Protein AF-A0A959RRM5-F1 (afdb_monomer_lite)

Foldseek 3Di:
DDDPPPPDDADPDPDPDDDDDDDDPDDPPDDDDFDAHPVGFTDDPPDTPDDPDDDPDPPPQPQWDDAQQETEHEAQTCCQACSPNQNEYYEEHQTCNQAYQEHCEYEYEHQACNQAHHEYCEYFAYALTCNQAHHEYNEYAAEHLGCNQAHHEYNEYAHEHLGCNQAHHEYQEYTAEHQGVNQAHHEYNEYAAEHQFCNQAHHEYAYYAAAHQFLNQAHHEYAEATHEHLGNNAPHHANEYCEYAAEQNFCNHPRYYQKYADAHDVDPQGQWIDHRVVRDIDGSDDDDDPDDDDDDDDPPQQDALDDDQQFGFLADDPVSNKGKGWHLEWLDQWFFQAQDQFADLVLADADVPSQLVLLVSRCVSRVPDGHLFVSQQCDFRDDPNDGRGRSWGFAALNVLLSCLVRCVSNDHDDQFKEFHSHDDHRFWGWIAGSNVSHIDPDTDGRNPGIHIHIIMDID

Secondary structure (DSSP, 8-state):
------------S---PPPPPPPPSS--S------B-TTS-EEETTEEE-TTS--S--TT-TTEEEETTEEEESTTTTTT--SSS---EEESTTTTTT-SS--S-EEESTTTTTT-SS--S-EEESTTTTTT-SS--S-EEESTTTTTT-SS--S-EEESTTTTTT-SS--S-EEESTTTTTT-SS--S-EEESTTTTTT-SS--S-EEESTTTTTTBSS--S-EEESTTTT--SS-B---S-EEESTTTTTT--SSSEEEE-SS--SS-SEEEETTTTEEEESS----SSPPP--S------TT-EETTEEEEEE-TTSS-EEEEESS-SEEEE-S-S-SS--------STTHHHHHHHHHHHHTTTS--HHHHHHT--EEETTEEEE---BPPPHHHHHHHHHTHHHH----SSEEEEEEE-SSSEEEEEETTTTEE-SSPEETTT--EEE--EEE-

pLDDT: mean 87.54, std 16.27, range [30.28, 98.88]

Structure (mmCIF, N/CA/C/O backbone):
data_AF-A0A959RRM5-F1
#
_entry.id   AF-A0A959RRM5-F1
#
loop_
_atom_site.group_PDB
_atom_site.id
_atom_site.type_symbol
_atom_site.label_atom_id
_atom_site.label_alt_id
_atom_site.label_comp_id
_atom_site.label_asym_id
_atom_site.label_entity_id
_atom_site.label_seq_id
_atom_site.pdbx_PDB_ins_code
_atom_site.Cartn_x
_atom_site.Cartn_y
_atom_site.Cartn_z
_atom_site.occupancy
_atom_site.B_iso_or_equiv
_atom_site.auth_seq_id
_atom_site.auth_comp_id
_atom_site.auth_asym_id
_atom_site.auth_atom_id
_atom_site.pdbx_PDB_model_num
ATOM 1 N N . ILE A 1 1 ? 21.563 46.125 -75.114 1.00 41.78 1 ILE A N 1
ATOM 2 C CA . ILE A 1 1 ? 20.143 46.051 -75.541 1.00 41.78 1 ILE A CA 1
ATOM 3 C C . ILE A 1 1 ? 20.134 45.122 -76.745 1.00 41.78 1 ILE A C 1
ATOM 5 O O . ILE A 1 1 ? 20.798 45.472 -77.704 1.00 41.78 1 ILE A O 1
ATOM 9 N N . LEU A 1 2 ? 19.573 43.921 -76.794 1.00 30.28 2 LEU A N 1
ATOM 10 C CA . LEU A 1 2 ? 18.821 43.007 -75.923 1.00 30.28 2 LEU A CA 1
ATOM 11 C C . LEU A 1 2 ? 19.350 41.611 -76.321 1.00 30.28 2 LEU A C 1
ATOM 13 O O . LEU A 1 2 ? 19.796 41.439 -77.446 1.00 30.28 2 LEU A O 1
ATOM 17 N N . GLY A 1 3 ? 19.357 40.568 -75.519 1.00 35.03 3 GLY A N 1
ATOM 18 C CA . GLY A 1 3 ? 18.907 40.344 -74.162 1.00 35.03 3 GLY A CA 1
ATOM 19 C C . GLY A 1 3 ? 19.611 39.074 -73.689 1.00 35.03 3 GLY A C 1
ATOM 20 O O . GLY A 1 3 ? 20.392 38.486 -74.436 1.00 35.03 3 GLY A O 1
ATOM 21 N N . ASN A 1 4 ? 19.370 38.692 -72.443 1.00 43.94 4 ASN A N 1
ATOM 22 C CA . ASN A 1 4 ? 19.830 37.441 -71.849 1.00 43.94 4 ASN A CA 1
ATOM 23 C C . ASN A 1 4 ? 19.742 36.300 -72.874 1.00 43.94 4 ASN A C 1
ATOM 25 O O . ASN A 1 4 ? 18.643 35.859 -73.207 1.00 43.94 4 ASN A O 1
ATOM 29 N N . ALA A 1 5 ? 20.882 35.869 -73.416 1.00 43.75 5 ALA A N 1
ATOM 30 C CA . ALA A 1 5 ? 20.924 34.706 -74.282 1.00 43.75 5 ALA A CA 1
ATOM 31 C C . ALA A 1 5 ? 20.677 33.496 -73.382 1.00 43.75 5 ALA A C 1
ATOM 33 O O . ALA A 1 5 ? 21.582 33.013 -72.705 1.00 43.75 5 ALA A O 1
ATOM 34 N N . ILE A 1 6 ? 19.420 33.072 -73.304 1.00 46.47 6 ILE A N 1
ATOM 35 C CA . ILE A 1 6 ? 19.051 31.828 -72.644 1.00 46.47 6 ILE A CA 1
ATOM 36 C C . ILE A 1 6 ? 19.434 30.719 -73.621 1.00 46.47 6 ILE A C 1
ATOM 38 O O . ILE A 1 6 ? 18.730 30.464 -74.596 1.00 46.47 6 ILE A O 1
ATOM 42 N N . ILE A 1 7 ? 20.589 30.097 -73.394 1.00 47.78 7 ILE A N 1
ATOM 43 C CA . ILE A 1 7 ? 20.953 28.861 -74.083 1.00 47.78 7 ILE A CA 1
ATOM 44 C C . ILE A 1 7 ? 20.086 27.766 -73.459 1.00 47.78 7 ILE A C 1
ATOM 46 O O . ILE A 1 7 ? 20.304 27.380 -72.313 1.00 47.78 7 ILE A O 1
ATOM 50 N N . THR A 1 8 ? 19.066 27.321 -74.190 1.00 43.44 8 THR A N 1
ATOM 51 C CA . THR A 1 8 ? 18.217 26.196 -73.778 1.00 43.44 8 THR A CA 1
ATOM 52 C C . THR A 1 8 ? 18.821 24.933 -74.373 1.00 43.44 8 THR A C 1
ATOM 54 O O . THR A 1 8 ? 18.928 24.827 -75.592 1.00 43.44 8 THR A O 1
ATOM 57 N N . ILE A 1 9 ? 19.266 24.013 -73.520 1.00 51.59 9 ILE A N 1
ATOM 58 C CA . ILE A 1 9 ? 19.770 22.699 -73.922 1.00 51.59 9 ILE A CA 1
ATOM 59 C C . ILE A 1 9 ? 18.744 21.689 -73.419 1.00 51.59 9 ILE A C 1
ATOM 61 O O . ILE A 1 9 ? 18.589 21.527 -72.211 1.00 51.59 9 ILE A O 1
ATOM 65 N N . THR A 1 10 ? 18.004 21.074 -74.335 1.00 44.72 10 THR A N 1
ATOM 66 C CA . THR A 1 10 ? 17.123 19.942 -74.041 1.00 44.72 10 THR A CA 1
ATOM 67 C C . THR A 1 10 ? 17.940 18.664 -74.146 1.00 44.72 10 THR A C 1
ATOM 69 O O . THR A 1 10 ? 18.473 18.352 -75.208 1.00 44.72 10 THR A O 1
ATOM 72 N N . ASP A 1 11 ? 18.066 17.960 -73.026 1.00 51.03 11 ASP A N 1
ATOM 73 C CA . ASP A 1 11 ? 18.563 16.590 -72.984 1.00 51.03 11 ASP A CA 1
ATOM 74 C C . ASP A 1 11 ? 17.346 15.663 -72.917 1.00 51.03 11 ASP A C 1
ATOM 76 O O . ASP A 1 11 ? 16.532 15.783 -71.999 1.00 51.03 11 ASP A O 1
ATOM 80 N N . GLU A 1 12 ? 17.173 14.814 -73.929 1.00 46.69 12 GLU A N 1
ATOM 81 C CA . GLU A 1 12 ? 16.038 13.884 -74.025 1.00 46.69 12 GLU A CA 1
ATOM 82 C C . GLU A 1 12 ? 16.373 12.476 -73.497 1.00 46.69 12 GLU A C 1
ATOM 84 O O . GLU A 1 12 ? 15.591 11.544 -73.689 1.00 46.69 12 GLU A O 1
ATOM 89 N N . GLY A 1 13 ? 17.509 12.290 -72.813 1.00 51.44 13 GLY A N 1
ATOM 90 C CA . GLY A 1 13 ? 17.922 10.981 -72.306 1.00 51.44 13 GLY A CA 1
ATOM 91 C C . GLY A 1 13 ? 18.645 11.028 -70.963 1.00 51.44 13 GLY A C 1
ATOM 92 O O . GLY A 1 13 ? 19.281 12.009 -70.606 1.00 51.44 13 GLY A O 1
ATOM 93 N N . ASP A 1 14 ? 18.557 9.931 -70.212 1.00 49.78 14 ASP A N 1
ATOM 94 C CA . ASP A 1 14 ? 19.174 9.742 -68.888 1.00 49.78 14 ASP A CA 1
ATOM 95 C C . ASP A 1 14 ? 20.681 9.391 -68.990 1.00 49.78 14 ASP A C 1
ATOM 97 O O . ASP A 1 14 ? 21.210 8.559 -68.249 1.00 49.78 14 ASP A O 1
ATOM 101 N N . ASP A 1 15 ? 21.387 9.987 -69.957 1.00 51.12 15 ASP A N 1
ATOM 102 C CA . ASP A 1 15 ? 22.775 9.647 -70.265 1.00 51.12 15 ASP A CA 1
ATOM 103 C C . ASP A 1 15 ? 23.755 10.544 -69.496 1.00 51.12 15 ASP A C 1
ATOM 105 O O . ASP A 1 15 ? 23.757 11.770 -69.593 1.00 51.12 15 ASP A O 1
ATOM 109 N N . LYS A 1 16 ? 24.664 9.914 -68.739 1.00 47.81 16 LYS A N 1
ATOM 110 C CA . LYS A 1 16 ? 25.765 10.566 -68.004 1.00 47.81 16 LYS A CA 1
ATOM 111 C C . LYS A 1 16 ? 26.846 11.116 -68.955 1.00 47.81 16 LYS A C 1
ATOM 113 O O . LYS A 1 16 ? 27.976 10.629 -68.965 1.00 47.81 16 LYS A O 1
ATOM 118 N N . GLY A 1 17 ? 26.506 12.113 -69.768 1.00 51.56 17 GLY A N 1
ATOM 119 C CA . GLY A 1 17 ? 27.421 12.830 -70.661 1.00 51.56 17 GLY A CA 1
ATOM 120 C C . GLY A 1 17 ? 28.029 14.095 -70.037 1.00 51.56 17 GLY A C 1
ATOM 121 O O . GLY A 1 17 ? 27.496 14.662 -69.085 1.00 51.56 17 GLY A O 1
ATOM 122 N N . SER A 1 18 ? 29.155 14.568 -70.586 1.00 50.47 18 SER A N 1
ATOM 123 C CA . SER A 1 18 ? 29.728 15.882 -70.263 1.00 50.47 18 SER A CA 1
ATOM 124 C C . SER A 1 18 ? 29.319 16.924 -71.310 1.00 50.47 18 SER A C 1
ATOM 126 O O . SER A 1 18 ? 29.464 16.718 -72.515 1.00 50.47 18 SER A O 1
ATOM 128 N N . ILE A 1 19 ? 28.818 18.075 -70.856 1.00 55.62 19 ILE A N 1
ATOM 129 C CA . ILE A 1 19 ? 28.437 19.193 -71.731 1.00 55.62 19 ILE A CA 1
ATOM 130 C C . ILE A 1 19 ? 29.643 20.125 -71.885 1.00 55.62 19 ILE A C 1
ATOM 132 O O . ILE A 1 19 ? 30.090 20.739 -70.917 1.00 55.62 19 ILE A O 1
ATOM 136 N N . THR A 1 20 ? 30.166 20.252 -73.108 1.00 50.66 20 THR A N 1
ATOM 137 C CA . THR A 1 20 ? 31.244 21.201 -73.438 1.00 50.66 20 THR A CA 1
ATOM 138 C C . THR A 1 20 ? 30.655 22.418 -74.147 1.00 50.66 20 THR A C 1
ATOM 140 O O . THR A 1 20 ? 30.097 22.296 -75.235 1.00 50.66 20 THR A O 1
ATOM 143 N N . LEU A 1 21 ? 30.772 23.600 -73.538 1.00 54.81 21 LEU A N 1
ATOM 144 C CA . LEU A 1 21 ? 30.293 24.856 -74.123 1.00 54.81 21 LEU A CA 1
ATOM 145 C C . LEU A 1 21 ? 31.327 25.454 -75.099 1.00 54.81 21 LEU A C 1
ATOM 147 O O . LEU A 1 21 ? 32.532 25.276 -74.898 1.00 54.81 21 LEU A O 1
ATOM 151 N N . PRO A 1 22 ? 30.892 26.195 -76.137 1.00 54.44 22 PRO A N 1
ATOM 152 C CA . PRO A 1 22 ? 31.810 26.892 -77.033 1.00 54.44 22 PRO A CA 1
ATOM 153 C C . PRO A 1 22 ? 32.644 27.943 -76.278 1.00 54.44 22 PRO A C 1
ATOM 155 O O . PRO A 1 22 ? 32.146 28.645 -75.398 1.00 54.44 22 PRO A O 1
ATOM 158 N N . GLN A 1 23 ? 33.926 28.058 -76.638 1.00 55.41 23 GLN A N 1
ATOM 159 C CA . GLN A 1 23 ? 34.865 29.030 -76.065 1.00 55.41 23 GLN A CA 1
ATOM 160 C C . GLN A 1 23 ? 34.355 30.469 -76.250 1.00 55.41 23 GLN A C 1
ATOM 162 O O . GLN A 1 23 ? 34.140 30.922 -77.374 1.00 55.41 23 GLN A O 1
ATOM 167 N N . MET A 1 24 ? 34.194 31.204 -75.146 1.00 57.12 24 MET A N 1
ATOM 168 C CA . MET A 1 24 ? 33.860 32.631 -75.177 1.00 57.12 24 MET A CA 1
ATOM 169 C C . MET A 1 24 ? 35.145 33.458 -75.281 1.00 57.12 24 MET A C 1
ATOM 171 O O . MET A 1 24 ? 36.034 33.335 -74.443 1.00 57.12 24 MET A O 1
ATOM 175 N N . THR A 1 25 ? 35.238 34.341 -76.275 1.00 58.09 25 THR A N 1
ATOM 176 C CA . THR A 1 25 ? 36.434 35.169 -76.534 1.00 58.09 25 THR A CA 1
ATOM 177 C C . THR A 1 25 ? 36.691 36.252 -75.478 1.00 58.09 25 THR A C 1
ATOM 179 O O . THR A 1 25 ? 37.793 36.786 -75.409 1.00 58.09 25 THR A O 1
ATOM 182 N N . THR A 1 26 ? 35.701 36.564 -74.637 1.00 62.59 26 THR A N 1
ATOM 183 C CA . THR A 1 26 ? 35.821 37.451 -73.465 1.00 62.59 26 THR A CA 1
ATOM 184 C C . THR A 1 26 ? 34.921 36.926 -72.338 1.00 62.59 26 THR A C 1
ATOM 186 O O . THR A 1 26 ? 33.750 37.316 -72.268 1.00 62.59 26 THR A O 1
ATOM 189 N N . PRO A 1 27 ? 35.397 35.998 -71.491 1.00 57.69 27 PRO A N 1
ATOM 190 C CA . PRO A 1 27 ? 34.577 35.448 -70.421 1.00 57.69 27 PRO A CA 1
ATOM 191 C C . PRO A 1 27 ? 34.339 36.504 -69.321 1.00 57.69 27 PRO A C 1
ATOM 193 O O . PRO A 1 27 ? 35.265 37.242 -68.972 1.00 57.69 27 PRO A O 1
ATOM 196 N N . PRO A 1 28 ? 33.120 36.602 -68.760 1.00 58.84 28 PRO A N 1
ATOM 197 C CA . PRO A 1 28 ? 32.866 37.430 -67.586 1.00 58.84 28 PRO A CA 1
ATOM 198 C C . PRO A 1 28 ? 33.685 36.947 -66.378 1.00 58.84 28 PRO A C 1
ATOM 200 O O . PRO A 1 28 ? 34.014 35.767 -66.273 1.00 58.84 28 PRO A O 1
ATOM 203 N N . SER A 1 29 ? 33.972 37.846 -65.431 1.00 52.75 29 SER A N 1
ATOM 204 C CA . SER A 1 29 ? 34.748 37.546 -64.212 1.00 52.75 29 SER A CA 1
ATOM 205 C C . SER A 1 29 ? 34.086 36.525 -63.277 1.00 52.75 29 SER A C 1
ATOM 207 O O . SER A 1 29 ? 34.753 35.959 -62.414 1.00 52.75 29 SER A O 1
ATOM 209 N N . SER A 1 30 ? 32.792 36.260 -63.457 1.00 46.28 30 SER A N 1
ATOM 210 C CA . SER A 1 30 ? 32.083 35.126 -62.873 1.00 46.28 30 SER A CA 1
ATOM 211 C C . SER A 1 30 ? 30.990 34.651 -63.832 1.00 46.28 30 SER A C 1
ATOM 213 O O . SER A 1 30 ? 30.238 35.451 -64.388 1.00 46.28 30 SER A O 1
ATOM 215 N N . ILE A 1 31 ? 30.903 33.338 -64.043 1.00 52.47 31 ILE A N 1
ATOM 216 C CA . ILE A 1 31 ? 29.802 32.713 -64.780 1.00 52.47 31 ILE A CA 1
ATOM 217 C C . ILE A 1 31 ? 29.012 31.878 -63.774 1.00 52.47 31 ILE A C 1
ATOM 219 O O . ILE A 1 31 ? 29.584 31.025 -63.099 1.00 52.47 31 ILE A O 1
ATOM 223 N N . GLN A 1 32 ? 27.711 32.140 -63.650 1.00 50.53 32 GLN A N 1
ATOM 224 C CA . GLN A 1 32 ? 26.801 31.319 -62.853 1.00 50.53 32 GLN A CA 1
ATOM 225 C C . GLN A 1 32 ? 25.920 30.488 -63.786 1.00 50.53 32 GLN A C 1
ATOM 227 O O . GLN A 1 32 ? 25.272 31.043 -64.672 1.00 50.53 32 GLN A O 1
ATOM 232 N N . TYR A 1 33 ? 25.880 29.173 -63.572 1.00 54.41 33 TYR A N 1
ATOM 233 C CA . TYR A 1 33 ? 25.038 28.250 -64.334 1.00 54.41 33 TYR A CA 1
ATOM 234 C C . TYR A 1 33 ? 23.854 27.790 -63.484 1.00 54.41 33 TYR A C 1
ATOM 236 O O . TYR A 1 33 ? 23.988 27.563 -62.282 1.00 54.41 33 TYR A O 1
ATOM 244 N N . LYS A 1 34 ? 22.693 27.639 -64.121 1.00 53.22 34 LYS A N 1
ATOM 245 C CA . LYS A 1 34 ? 21.483 27.062 -63.535 1.00 53.22 34 LYS A CA 1
ATOM 246 C C . LYS A 1 34 ? 20.901 26.075 -64.542 1.00 53.22 34 LYS A C 1
ATOM 248 O O . LYS A 1 34 ? 20.630 26.465 -65.673 1.00 53.22 34 LYS A O 1
ATOM 253 N N . LEU A 1 35 ? 20.762 24.813 -64.144 1.00 54.75 35 LEU A N 1
ATOM 254 C CA . LEU A 1 35 ? 20.183 23.755 -64.973 1.00 54.75 35 LEU A CA 1
ATOM 255 C C . LEU A 1 35 ? 18.696 23.649 -64.651 1.00 54.75 35 LEU A C 1
ATOM 257 O O . LEU A 1 35 ? 18.342 23.489 -63.484 1.00 54.75 35 LEU A O 1
ATOM 261 N N . TYR A 1 36 ? 17.847 23.746 -65.671 1.00 54.25 36 TYR A N 1
ATOM 262 C CA . TYR A 1 36 ? 16.395 23.648 -65.549 1.00 54.25 36 TYR A CA 1
ATOM 263 C C . TYR A 1 36 ? 15.872 22.497 -66.414 1.00 54.25 36 TYR A C 1
ATOM 265 O O . TYR A 1 36 ? 16.425 22.246 -67.481 1.00 54.25 36 TYR A O 1
ATOM 273 N N . ASN A 1 37 ? 14.812 21.812 -65.976 1.00 53.84 37 ASN A N 1
ATOM 274 C CA . ASN A 1 37 ? 14.058 20.905 -66.851 1.00 53.84 37 ASN A CA 1
ATOM 275 C C . ASN A 1 37 ? 13.146 21.688 -67.823 1.00 53.84 37 ASN A C 1
ATOM 277 O O . ASN A 1 37 ? 12.996 22.904 -67.697 1.00 53.84 37 ASN A O 1
ATOM 281 N N . GLU A 1 38 ? 12.499 20.984 -68.759 1.00 49.44 38 GLU A N 1
ATOM 282 C CA . GLU A 1 38 ? 11.543 21.528 -69.748 1.00 49.44 38 GLU A CA 1
ATOM 283 C C . GLU A 1 38 ? 10.405 22.376 -69.140 1.00 49.44 38 GLU A C 1
ATOM 285 O O . GLU A 1 38 ? 9.862 23.259 -69.799 1.00 49.44 38 GLU A O 1
ATOM 290 N N . ASN A 1 39 ? 10.116 22.180 -67.849 1.00 53.53 39 ASN A N 1
ATOM 291 C CA . ASN A 1 39 ? 9.094 22.901 -67.092 1.00 53.53 39 ASN A CA 1
ATOM 292 C C . ASN A 1 39 ? 9.670 24.012 -66.184 1.00 53.53 39 ASN A C 1
ATOM 294 O O . ASN A 1 39 ? 8.958 24.549 -65.338 1.00 53.53 39 ASN A O 1
ATOM 298 N N . GLY A 1 40 ? 10.954 24.365 -66.318 1.00 54.25 40 GLY A N 1
ATOM 299 C CA . GLY A 1 40 ? 11.582 25.483 -65.600 1.00 54.25 40 GLY A CA 1
ATOM 300 C C . GLY A 1 40 ? 11.977 25.201 -64.144 1.00 54.25 40 GLY A C 1
ATOM 301 O O . GLY A 1 40 ? 12.208 26.138 -63.381 1.00 54.25 40 GLY A O 1
ATOM 302 N N . THR A 1 41 ? 12.079 23.932 -63.735 1.00 56.12 41 THR A N 1
ATOM 303 C CA . THR A 1 41 ? 12.480 23.529 -62.371 1.00 56.12 41 THR A CA 1
ATOM 304 C C . THR A 1 41 ? 13.979 23.239 -62.298 1.00 56.12 41 THR A C 1
ATOM 306 O O . THR A 1 41 ? 14.503 22.538 -63.160 1.00 56.12 41 THR A O 1
ATOM 309 N N . LEU A 1 42 ? 14.671 23.762 -61.277 1.00 54.44 42 LEU A N 1
ATOM 310 C CA . LEU A 1 42 ? 16.124 23.621 -61.115 1.00 54.44 42 LEU A CA 1
ATOM 311 C C . LEU A 1 42 ? 16.502 22.161 -60.780 1.00 54.44 42 LEU A C 1
ATOM 313 O O . LEU A 1 42 ? 15.873 21.577 -59.901 1.00 54.44 42 LEU A O 1
ATOM 317 N N . LYS A 1 43 ? 17.527 21.575 -61.414 1.00 55.22 43 LYS A N 1
ATOM 318 C CA . LYS A 1 43 ? 18.068 20.244 -61.054 1.00 55.22 43 LYS A CA 1
ATOM 319 C C . LYS A 1 43 ? 19.518 20.328 -60.565 1.00 55.22 43 LYS A C 1
ATOM 321 O O . LYS A 1 43 ? 20.322 21.057 -61.142 1.00 55.22 43 LYS A O 1
ATOM 326 N N . TYR A 1 44 ? 19.867 19.529 -59.554 1.00 49.91 44 TYR A N 1
ATOM 327 C CA . TYR A 1 44 ? 21.255 19.208 -59.196 1.00 49.91 44 TYR A CA 1
ATOM 328 C C . TYR A 1 44 ? 21.385 17.683 -59.106 1.00 49.91 44 TYR A C 1
ATOM 330 O O . TYR A 1 44 ? 20.631 17.049 -58.379 1.00 49.91 44 TYR A O 1
ATOM 338 N N . ASN A 1 45 ? 22.297 17.096 -59.888 1.00 48.53 45 ASN A N 1
ATOM 339 C CA . ASN A 1 45 ? 22.565 15.650 -59.921 1.00 48.53 45 ASN A CA 1
ATOM 340 C C . ASN A 1 45 ? 21.343 14.750 -60.249 1.00 48.53 45 ASN A C 1
ATOM 342 O O . ASN A 1 45 ? 21.192 13.670 -59.692 1.00 48.53 45 ASN A O 1
ATOM 346 N N . GLY A 1 46 ? 20.460 15.199 -61.151 1.00 50.75 46 GLY A N 1
ATOM 347 C CA . GLY A 1 46 ? 19.297 14.427 -61.628 1.00 50.75 46 GLY A CA 1
ATOM 348 C C . GLY A 1 46 ? 17.981 14.695 -60.885 1.00 50.75 46 GLY A C 1
ATOM 349 O O . GLY A 1 46 ? 16.907 14.503 -61.466 1.00 50.75 46 GLY A O 1
ATOM 350 N N . THR A 1 47 ? 18.040 15.259 -59.676 1.00 49.69 47 THR A N 1
ATOM 351 C CA . THR A 1 47 ? 16.875 15.461 -58.800 1.00 49.69 47 THR A CA 1
ATOM 352 C C . THR A 1 47 ? 16.291 16.874 -58.924 1.00 49.69 47 THR A C 1
ATOM 354 O O . THR A 1 47 ? 17.015 17.872 -58.912 1.00 49.69 47 THR A O 1
ATOM 357 N N . SER A 1 48 ? 14.964 16.964 -59.072 1.00 52.53 48 SER A N 1
ATOM 358 C CA . SER A 1 48 ? 14.216 18.225 -59.186 1.00 52.53 48 SER A CA 1
ATOM 359 C C . SER A 1 48 ? 14.158 18.965 -57.846 1.00 52.53 48 SER A C 1
ATOM 361 O O . SER A 1 48 ? 13.629 18.447 -56.868 1.00 52.53 48 SER A O 1
ATOM 363 N N . ILE A 1 49 ? 14.629 20.210 -57.813 1.00 56.31 49 ILE A N 1
ATOM 364 C CA . ILE A 1 49 ? 14.514 21.125 -56.673 1.00 56.31 49 ILE A CA 1
ATOM 365 C C . ILE A 1 49 ? 13.233 21.945 -56.880 1.00 56.31 49 ILE A C 1
ATOM 367 O O . ILE A 1 49 ? 13.249 23.050 -57.426 1.00 56.31 49 ILE A O 1
ATOM 371 N N . GLY A 1 50 ? 12.092 21.345 -56.539 1.00 50.62 50 GLY A N 1
ATOM 372 C CA . GLY A 1 50 ? 10.771 21.956 -56.677 1.00 50.62 50 GLY A CA 1
ATOM 373 C C . GLY A 1 50 ? 10.414 22.868 -55.503 1.00 50.62 50 GLY A C 1
ATOM 374 O O . GLY A 1 50 ? 10.557 22.504 -54.338 1.00 50.62 50 GLY A O 1
ATOM 375 N N . SER A 1 51 ? 9.888 24.054 -55.806 1.00 51.00 51 SER A N 1
ATOM 376 C CA . SER A 1 51 ? 9.209 24.918 -54.842 1.00 51.00 51 SER A CA 1
ATOM 377 C C . SER A 1 51 ? 7.874 24.286 -54.422 1.00 51.00 51 SER A C 1
ATOM 379 O O . SER A 1 51 ? 6.901 24.371 -55.170 1.00 51.00 51 SER A O 1
ATOM 381 N N . GLY A 1 52 ? 7.813 23.667 -53.239 1.00 49.69 52 GLY A N 1
ATOM 382 C CA . GLY A 1 52 ? 6.540 23.337 -52.574 1.00 49.69 52 GLY A CA 1
ATOM 383 C C . GLY A 1 52 ? 6.231 21.861 -52.290 1.00 49.69 52 GLY A C 1
ATOM 384 O O . GLY A 1 52 ? 5.106 21.566 -51.903 1.00 49.69 52 GLY A O 1
ATOM 385 N N . GLY A 1 53 ? 7.188 20.944 -52.418 1.00 44.50 53 GLY A N 1
ATOM 386 C CA . GLY A 1 53 ? 7.068 19.560 -51.940 1.00 44.50 53 GLY A CA 1
ATOM 387 C C . GLY A 1 53 ? 8.375 19.148 -51.273 1.00 44.50 53 GLY A C 1
ATOM 388 O O . GLY A 1 53 ? 9.429 19.600 -51.711 1.00 44.50 53 GLY A O 1
ATOM 389 N N . GLY A 1 54 ? 8.309 18.383 -50.179 1.00 48.25 54 GLY A N 1
ATOM 390 C CA . GLY A 1 54 ? 9.478 17.974 -49.389 1.00 48.25 54 GLY A CA 1
ATOM 391 C C . GLY A 1 54 ? 10.576 17.283 -50.209 1.00 48.25 54 GLY A C 1
ATOM 392 O O . GLY A 1 54 ? 10.361 16.912 -51.360 1.00 48.25 54 GLY A O 1
ATOM 393 N N . ALA A 1 55 ? 11.762 17.135 -49.608 1.00 49.88 55 ALA A N 1
ATOM 394 C CA . ALA A 1 55 ? 12.916 16.511 -50.255 1.00 49.88 55 ALA A CA 1
ATOM 395 C C . ALA A 1 55 ? 12.527 15.133 -50.838 1.00 49.88 55 ALA A C 1
ATOM 397 O O . ALA A 1 55 ? 12.076 14.281 -50.072 1.00 49.88 55 ALA A O 1
ATOM 398 N N . PRO A 1 56 ? 12.647 14.923 -52.164 1.00 46.88 56 PRO A N 1
ATOM 399 C CA . PRO A 1 56 ? 12.203 13.688 -52.809 1.00 46.88 56 PRO A CA 1
ATOM 400 C C . PRO A 1 56 ? 13.098 12.489 -52.473 1.00 46.88 56 PRO A C 1
ATOM 402 O O . PRO A 1 56 ? 12.612 11.369 -52.534 1.00 46.88 56 PRO A O 1
ATOM 405 N N . ASP A 1 57 ? 14.350 12.728 -52.059 1.00 49.31 57 ASP A N 1
ATOM 406 C CA . ASP A 1 57 ? 15.302 11.706 -51.624 1.00 49.31 57 ASP A CA 1
ATOM 407 C C . ASP A 1 57 ? 16.147 12.208 -50.438 1.00 49.31 57 ASP A C 1
ATOM 409 O O . ASP A 1 57 ? 16.505 13.386 -50.358 1.00 49.31 57 ASP A O 1
ATOM 413 N N . ILE A 1 58 ? 16.484 11.290 -49.526 1.00 57.12 58 ILE A N 1
ATOM 414 C CA . ILE A 1 58 ? 17.497 11.438 -48.464 1.00 57.12 58 ILE A CA 1
ATOM 415 C C . ILE A 1 58 ? 18.739 10.626 -48.897 1.00 57.12 58 ILE A C 1
ATOM 417 O O . ILE A 1 58 ? 19.227 9.736 -48.206 1.00 57.12 58 ILE A O 1
ATOM 421 N N . ASN A 1 59 ? 19.208 10.839 -50.124 1.00 45.25 59 ASN A N 1
ATOM 422 C CA . ASN A 1 59 ? 20.385 10.156 -50.653 1.00 45.25 59 ASN A CA 1
ATOM 423 C C . ASN A 1 59 ? 21.645 10.947 -50.267 1.00 45.25 59 ASN A C 1
ATOM 425 O O . ASN A 1 59 ? 21.836 12.054 -50.746 1.00 45.25 59 ASN A O 1
ATOM 429 N N . ASP A 1 60 ? 22.418 10.383 -49.326 1.00 50.88 60 ASP A N 1
ATOM 430 C CA . ASP A 1 60 ? 23.785 10.742 -48.864 1.00 50.88 60 ASP A CA 1
ATOM 431 C C . ASP A 1 60 ? 23.963 10.586 -47.333 1.00 50.88 60 ASP A C 1
ATOM 433 O O . ASP A 1 60 ? 25.056 10.816 -46.811 1.00 50.88 60 ASP A O 1
ATOM 437 N N . LEU A 1 61 ? 22.946 10.126 -46.583 1.00 62.44 61 LEU A N 1
ATOM 438 C CA . LEU A 1 61 ? 23.175 9.629 -45.218 1.00 62.44 61 LEU A CA 1
ATOM 439 C C . LEU A 1 61 ? 23.839 8.250 -45.275 1.00 62.44 61 LEU A C 1
ATOM 441 O O . LEU A 1 61 ? 23.175 7.219 -45.334 1.00 62.44 61 LEU A O 1
ATOM 445 N N . SER A 1 62 ? 25.174 8.234 -45.236 1.00 65.31 62 SER A N 1
ATOM 446 C CA . SER A 1 62 ? 25.990 7.011 -45.135 1.00 65.31 62 SER A CA 1
ATOM 447 C C . SER A 1 62 ? 25.662 6.134 -43.916 1.00 65.31 62 SER A C 1
ATOM 449 O O . SER A 1 62 ? 26.114 4.998 -43.825 1.00 65.31 62 SER A O 1
ATOM 451 N N . ASP A 1 63 ? 24.921 6.683 -42.961 1.00 66.69 63 ASP A N 1
ATOM 452 C CA . ASP A 1 63 ? 24.553 6.101 -41.679 1.00 66.69 63 ASP A CA 1
ATOM 453 C C . ASP A 1 63 ? 23.045 5.810 -41.557 1.00 66.69 63 ASP A C 1
ATOM 455 O O . ASP A 1 63 ? 22.568 5.508 -40.464 1.00 66.69 63 ASP A O 1
ATOM 459 N N . ALA A 1 64 ? 22.290 5.876 -42.658 1.00 75.62 64 ALA A N 1
ATOM 460 C CA . ALA A 1 64 ? 20.915 5.390 -42.725 1.00 75.62 64 ALA A CA 1
ATOM 461 C C . ALA A 1 64 ? 20.873 3.946 -43.262 1.00 75.62 64 ALA A C 1
ATOM 463 O O . ALA A 1 64 ? 21.448 3.649 -44.310 1.00 75.62 64 ALA A O 1
ATOM 464 N N . LYS A 1 65 ? 20.167 3.047 -42.566 1.00 75.75 65 LYS A N 1
ATOM 465 C CA . LYS A 1 65 ? 19.901 1.659 -42.982 1.00 75.75 65 LYS A CA 1
ATOM 466 C C . LYS A 1 65 ? 18.388 1.461 -43.100 1.00 75.75 65 LYS A C 1
ATOM 468 O O . LYS A 1 65 ? 17.639 1.758 -42.172 1.00 75.75 65 LYS A O 1
ATOM 473 N N . TYR A 1 66 ? 17.953 0.941 -44.242 1.00 76.56 66 TYR A N 1
ATOM 474 C CA . TYR A 1 66 ? 16.610 0.401 -44.439 1.00 76.56 66 TYR A CA 1
ATOM 475 C C . TYR A 1 66 ? 16.750 -1.096 -44.690 1.00 76.56 66 TYR A C 1
ATOM 477 O O . TYR A 1 66 ? 17.536 -1.495 -45.551 1.00 76.56 66 TYR A O 1
ATOM 485 N N . ASP A 1 67 ? 16.044 -1.906 -43.910 1.00 69.62 67 ASP A N 1
ATOM 486 C CA . ASP A 1 67 ? 16.181 -3.362 -43.934 1.00 69.62 67 ASP A CA 1
ATOM 487 C C . ASP A 1 67 ? 14.804 -4.003 -43.789 1.00 69.62 67 ASP A C 1
ATOM 489 O O . ASP A 1 67 ? 14.180 -3.924 -42.728 1.00 69.62 67 ASP A O 1
ATOM 493 N N . GLY A 1 68 ? 14.283 -4.517 -44.906 1.00 73.88 68 GLY A N 1
ATOM 494 C CA . GLY A 1 68 ? 12.926 -5.052 -45.015 1.00 73.88 68 GLY A CA 1
ATOM 495 C C . GLY A 1 68 ? 11.850 -4.008 -44.705 1.00 73.88 68 GLY A C 1
ATOM 496 O O . GLY A 1 68 ? 11.425 -3.259 -45.579 1.00 73.88 68 GLY A O 1
ATOM 497 N N . SER A 1 69 ? 11.414 -3.955 -43.448 1.00 85.06 69 SER A N 1
ATOM 498 C CA . SER A 1 69 ? 10.376 -3.049 -42.933 1.00 85.06 69 SER A CA 1
ATOM 499 C C . SER A 1 69 ? 10.865 -2.093 -41.838 1.00 85.06 69 SER A C 1
ATOM 501 O O . SER A 1 69 ? 10.080 -1.285 -41.339 1.00 85.06 69 SER A O 1
ATOM 503 N N . SER A 1 70 ? 12.148 -2.152 -41.471 1.00 91.38 70 SER A N 1
ATOM 504 C CA . SER A 1 70 ? 12.727 -1.321 -40.413 1.00 91.38 70 SER A CA 1
ATOM 505 C C . SER A 1 70 ? 13.477 -0.102 -40.962 1.00 91.38 70 SER A C 1
ATOM 507 O O . SER A 1 70 ? 14.127 -0.169 -42.007 1.00 91.38 70 SER A O 1
ATOM 509 N N . LEU A 1 71 ? 13.426 1.012 -40.225 1.00 91.88 71 LEU A N 1
ATOM 510 C CA . LEU A 1 71 ? 14.140 2.257 -40.516 1.00 91.88 71 LEU A CA 1
ATOM 511 C C . LEU A 1 71 ? 15.145 2.571 -39.403 1.00 91.88 71 LEU A C 1
ATOM 513 O O . LEU A 1 71 ? 14.753 2.796 -38.258 1.00 91.88 71 LEU A O 1
ATOM 517 N N . PHE A 1 72 ? 16.425 2.675 -39.751 1.00 91.12 72 PHE A N 1
ATOM 518 C CA . PHE A 1 72 ? 17.506 3.020 -38.828 1.00 91.12 72 PHE A CA 1
ATOM 519 C C . PHE A 1 72 ? 18.261 4.254 -39.333 1.00 91.12 72 PHE A C 1
ATOM 521 O O . PHE A 1 72 ? 18.705 4.290 -40.478 1.00 91.12 72 PHE A O 1
ATOM 528 N N . LEU A 1 73 ? 18.418 5.271 -38.484 1.00 90.62 73 LEU A N 1
ATOM 529 C CA . LEU A 1 73 ? 19.107 6.524 -38.802 1.00 90.62 73 LEU A CA 1
ATOM 530 C C . LEU A 1 73 ? 20.188 6.811 -37.754 1.00 90.62 73 LEU A C 1
ATOM 532 O O . LEU A 1 73 ? 19.872 7.179 -36.623 1.00 90.62 73 LEU A O 1
ATOM 536 N N . GLY A 1 74 ? 21.459 6.692 -38.128 1.00 87.06 74 GLY A N 1
ATOM 537 C CA . GLY A 1 74 ? 22.610 6.989 -37.278 1.00 87.06 74 GLY A CA 1
ATOM 538 C C . GLY A 1 74 ? 23.621 5.846 -37.214 1.00 87.06 74 GLY A C 1
ATOM 539 O O . GLY A 1 74 ? 23.278 4.667 -37.286 1.00 87.06 74 GLY A O 1
ATOM 540 N N . GLU A 1 75 ? 24.891 6.206 -37.020 1.00 87.75 75 GLU A N 1
ATOM 541 C CA . GLU A 1 75 ? 26.015 5.264 -36.972 1.00 87.75 75 GLU A CA 1
ATOM 542 C C . GLU A 1 75 ? 25.742 4.082 -36.020 1.00 87.75 75 GLU A C 1
ATOM 544 O O . GLU A 1 75 ? 25.482 4.274 -34.828 1.00 87.75 75 GLU A O 1
ATOM 549 N N . GLY A 1 76 ? 25.812 2.853 -36.545 1.00 87.88 76 GLY A N 1
ATOM 550 C CA . GLY A 1 76 ? 25.653 1.616 -35.773 1.00 87.88 76 GLY A CA 1
ATOM 551 C C . GLY A 1 76 ? 24.221 1.295 -35.331 1.00 87.88 76 GLY A C 1
ATOM 552 O O . GLY A 1 76 ? 24.034 0.357 -34.554 1.00 87.88 76 GLY A O 1
ATOM 553 N N . SER A 1 77 ? 23.218 2.056 -35.782 1.00 91.81 77 SER A N 1
ATOM 554 C CA . SER A 1 77 ? 21.817 1.761 -35.489 1.00 91.81 77 SER A CA 1
ATOM 555 C C . SER A 1 77 ? 21.330 0.532 -36.267 1.00 91.81 77 SER A C 1
ATOM 557 O O . SER A 1 77 ? 21.604 0.409 -37.459 1.00 91.81 77 SER A O 1
ATOM 559 N N . GLY A 1 78 ? 20.656 -0.405 -35.586 1.00 91.00 78 GLY A N 1
ATOM 560 C CA . GLY A 1 78 ? 20.163 -1.650 -36.200 1.00 91.00 78 GLY A CA 1
ATOM 561 C C . GLY A 1 78 ? 21.252 -2.568 -36.770 1.00 91.00 78 GLY A C 1
ATOM 562 O O . GLY A 1 78 ? 21.000 -3.306 -37.725 1.00 91.00 78 GLY A O 1
ATOM 563 N N . ALA A 1 79 ? 22.482 -2.493 -36.249 1.00 91.06 79 ALA A N 1
ATOM 564 C CA . ALA A 1 79 ? 23.638 -3.179 -36.831 1.00 91.06 79 ALA A CA 1
ATOM 565 C C . ALA A 1 79 ? 23.514 -4.713 -36.835 1.00 91.06 79 ALA A C 1
ATOM 567 O O . ALA A 1 79 ? 24.000 -5.341 -37.773 1.00 91.06 79 ALA A O 1
ATOM 568 N N . LEU A 1 80 ? 22.888 -5.299 -35.807 1.00 92.81 80 LEU A N 1
ATOM 569 C CA . LEU A 1 80 ? 22.665 -6.747 -35.694 1.00 92.81 80 LEU A CA 1
ATOM 570 C C . LEU A 1 80 ? 21.261 -7.197 -36.130 1.00 92.81 80 LEU A C 1
ATOM 572 O O . LEU A 1 80 ? 20.932 -8.365 -35.923 1.00 92.81 80 LEU A O 1
ATOM 576 N N . ASP A 1 81 ? 20.462 -6.301 -36.723 1.00 90.19 81 ASP A N 1
ATOM 577 C CA . ASP A 1 81 ? 19.132 -6.653 -37.237 1.00 90.19 81 ASP A CA 1
ATOM 578 C C . ASP A 1 81 ? 19.250 -7.760 -38.292 1.00 90.19 81 ASP A C 1
ATOM 580 O O . ASP A 1 81 ? 20.162 -7.735 -39.126 1.00 90.19 81 ASP A O 1
ATOM 584 N N . ASP A 1 82 ? 18.366 -8.755 -38.210 1.00 89.31 82 ASP A N 1
ATOM 585 C CA . ASP A 1 82 ? 18.423 -9.974 -39.019 1.00 89.31 82 ASP A CA 1
ATOM 586 C C . ASP A 1 82 ? 17.856 -9.820 -40.440 1.00 89.31 82 ASP A C 1
ATOM 588 O O . ASP A 1 82 ? 17.895 -10.775 -41.222 1.00 89.31 82 ASP A O 1
ATOM 592 N N . GLY A 1 83 ? 17.348 -8.631 -40.777 1.00 83.88 83 GLY A N 1
ATOM 593 C CA . GLY A 1 83 ? 16.771 -8.307 -42.078 1.00 83.88 83 GLY A CA 1
ATOM 594 C C . GLY A 1 83 ? 15.419 -8.958 -42.354 1.00 83.88 83 GLY A C 1
ATOM 595 O O . GLY A 1 83 ? 14.978 -9.003 -43.506 1.00 83.88 83 GLY A O 1
ATOM 596 N N . THR A 1 84 ? 14.749 -9.482 -41.324 1.00 86.31 84 THR A N 1
ATOM 597 C CA . THR A 1 84 ? 13.360 -9.943 -41.425 1.00 86.31 84 THR A CA 1
ATOM 598 C C . THR A 1 84 ? 12.369 -8.791 -41.209 1.00 86.31 84 THR A C 1
ATOM 600 O O . THR A 1 84 ? 12.749 -7.653 -40.926 1.00 86.31 84 THR A O 1
ATOM 603 N N . ASP A 1 85 ? 11.067 -9.049 -41.387 1.00 87.50 85 ASP A N 1
ATOM 604 C CA . ASP A 1 85 ? 10.025 -8.021 -41.285 1.00 87.50 85 ASP A CA 1
ATOM 605 C C . ASP A 1 85 ? 9.736 -7.590 -39.831 1.00 87.50 85 ASP A C 1
ATOM 607 O O . ASP A 1 85 ? 8.690 -7.894 -39.249 1.00 87.50 85 ASP A O 1
ATOM 611 N N . ASN A 1 86 ? 10.676 -6.849 -39.243 1.00 89.88 86 ASN A N 1
ATOM 612 C CA . ASN A 1 86 ? 10.642 -6.441 -37.843 1.00 89.88 86 ASN A CA 1
ATOM 613 C C . ASN A 1 86 ? 9.867 -5.133 -37.580 1.00 89.88 86 ASN A C 1
ATOM 615 O O . ASN A 1 86 ? 9.455 -4.903 -36.447 1.00 89.88 86 ASN A O 1
ATOM 619 N N . ASN A 1 87 ? 9.610 -4.278 -38.576 1.00 93.19 87 ASN A N 1
ATOM 620 C CA . ASN A 1 87 ? 8.885 -3.003 -38.406 1.00 93.19 87 ASN A CA 1
ATOM 621 C C . ASN A 1 87 ? 9.450 -2.089 -37.289 1.00 93.19 87 ASN A C 1
ATOM 623 O O . ASN A 1 87 ? 8.694 -1.468 -36.537 1.00 93.19 87 ASN A O 1
ATOM 627 N N . ASN A 1 88 ? 10.777 -2.018 -37.138 1.00 95.19 88 ASN A N 1
ATOM 628 C CA . ASN A 1 88 ? 11.421 -1.178 -36.123 1.00 95.19 88 ASN A CA 1
ATOM 629 C C . ASN A 1 88 ? 11.710 0.238 -36.647 1.00 95.19 88 ASN A C 1
ATOM 631 O O . ASN A 1 88 ? 11.995 0.438 -37.824 1.00 95.19 88 ASN A O 1
ATOM 635 N N . THR A 1 89 ? 11.707 1.236 -35.763 1.00 95.94 89 THR A N 1
ATOM 636 C CA . THR A 1 89 ? 12.196 2.595 -36.053 1.00 95.94 89 THR A CA 1
ATOM 637 C C . THR A 1 89 ? 13.261 2.988 -35.040 1.00 95.94 89 THR A C 1
ATOM 639 O O . THR A 1 89 ? 12.995 2.999 -33.841 1.00 95.94 89 THR A O 1
ATOM 642 N N . ALA A 1 90 ? 14.453 3.355 -35.500 1.00 95.19 90 ALA A N 1
ATOM 643 C CA . ALA A 1 90 ? 15.568 3.738 -34.645 1.00 95.19 90 ALA A CA 1
ATOM 644 C C . ALA A 1 90 ? 16.241 5.023 -35.136 1.00 95.19 90 ALA A C 1
ATOM 646 O O . ALA A 1 90 ? 16.584 5.146 -36.311 1.00 95.19 90 ALA A O 1
ATOM 647 N N . ILE A 1 91 ? 16.475 5.971 -34.230 1.00 94.75 91 ILE A N 1
ATOM 648 C CA . ILE A 1 91 ? 17.155 7.232 -34.541 1.00 94.75 91 ILE A CA 1
ATOM 649 C C . ILE A 1 91 ? 18.237 7.511 -33.492 1.00 94.75 91 ILE A C 1
ATOM 651 O O . ILE A 1 91 ? 17.983 7.520 -32.286 1.00 94.75 91 ILE A O 1
ATOM 655 N N . GLY A 1 92 ? 19.457 7.779 -33.943 1.00 92.81 92 GLY A N 1
ATOM 656 C CA . GLY A 1 92 ? 20.616 8.082 -33.112 1.00 92.81 92 GLY A CA 1
ATOM 657 C C . GLY A 1 92 ? 21.709 7.016 -33.175 1.00 92.81 92 GLY A C 1
ATOM 658 O O . GLY A 1 92 ? 21.509 5.875 -33.583 1.00 92.81 92 GLY A O 1
ATOM 659 N N . LYS A 1 93 ? 22.909 7.412 -32.745 1.00 91.81 93 LYS A N 1
ATOM 660 C CA . LYS A 1 93 ? 24.082 6.536 -32.737 1.00 91.81 93 LYS A CA 1
ATOM 661 C C . LYS A 1 93 ? 23.885 5.348 -31.791 1.00 91.81 93 LYS A C 1
ATOM 663 O O . LYS A 1 93 ? 23.591 5.556 -30.608 1.00 91.81 93 LYS A O 1
ATOM 668 N N . ASN A 1 94 ? 24.140 4.145 -32.310 1.00 94.00 94 ASN A N 1
ATOM 669 C CA . ASN A 1 94 ? 24.020 2.844 -31.645 1.00 94.00 94 ASN A CA 1
ATOM 670 C C . ASN A 1 94 ? 22.622 2.537 -31.071 1.00 94.00 94 ASN A C 1
ATOM 672 O O . ASN A 1 94 ? 22.497 1.756 -30.128 1.00 94.00 94 ASN A O 1
ATOM 676 N N . THR A 1 95 ? 21.567 3.151 -31.605 1.00 95.94 95 THR A N 1
ATOM 677 C CA . THR A 1 95 ? 20.188 2.855 -31.199 1.00 95.94 95 THR A CA 1
ATOM 678 C C . THR A 1 95 ? 19.752 1.498 -31.752 1.00 95.94 95 THR A C 1
ATOM 680 O O . THR A 1 95 ? 19.937 1.255 -32.947 1.00 95.94 95 THR A O 1
ATOM 683 N N . LEU A 1 96 ? 19.169 0.623 -30.921 1.00 94.75 96 LEU A N 1
ATOM 684 C CA . LEU A 1 96 ? 18.777 -0.747 -31.316 1.00 94.75 96 LEU A CA 1
ATOM 685 C C . LEU A 1 96 ? 19.932 -1.573 -31.927 1.00 94.75 96 LEU A C 1
ATOM 687 O O . LEU A 1 96 ? 19.710 -2.421 -32.785 1.00 94.75 96 LEU A O 1
ATOM 691 N N . GLN A 1 97 ? 21.183 -1.322 -31.520 1.00 94.81 97 GLN A N 1
ATOM 692 C CA . GLN A 1 97 ? 22.351 -1.958 -32.141 1.00 94.81 97 GLN A CA 1
ATOM 693 C C . GLN A 1 97 ? 22.296 -3.492 -32.083 1.00 94.81 97 GLN A C 1
ATOM 695 O O . GLN A 1 97 ? 22.600 -4.132 -33.088 1.00 94.81 97 GLN A O 1
ATOM 700 N N . ALA A 1 98 ? 21.937 -4.065 -30.930 1.00 94.81 98 ALA A N 1
ATOM 701 C CA . ALA A 1 98 ? 21.964 -5.509 -30.709 1.00 94.81 98 ALA A CA 1
ATOM 702 C C . ALA A 1 98 ? 20.672 -6.250 -31.105 1.00 94.81 98 ALA A C 1
ATOM 704 O O . ALA A 1 98 ? 20.590 -7.460 -30.882 1.00 94.81 98 ALA A O 1
ATOM 705 N N . ASN A 1 99 ? 19.674 -5.550 -31.661 1.00 92.44 99 ASN A N 1
ATOM 706 C CA . ASN A 1 99 ? 18.376 -6.147 -31.980 1.00 92.44 99 ASN A CA 1
ATOM 707 C C . ASN A 1 99 ? 18.542 -7.187 -33.072 1.00 92.44 99 ASN A C 1
ATOM 709 O O . ASN A 1 99 ? 18.986 -6.818 -34.146 1.00 92.44 99 ASN A O 1
ATOM 713 N N . THR A 1 100 ? 18.181 -8.443 -32.805 1.00 92.00 100 THR A N 1
ATOM 714 C CA . THR A 1 100 ? 18.250 -9.521 -33.795 1.00 92.00 100 THR A CA 1
ATOM 715 C C . THR A 1 100 ? 16.877 -9.784 -34.395 1.00 92.00 100 THR A C 1
ATOM 717 O O . THR A 1 100 ? 16.695 -9.536 -35.575 1.00 92.00 100 THR A O 1
ATOM 720 N N . THR A 1 101 ? 15.904 -10.217 -33.583 1.00 92.06 101 THR A N 1
ATOM 721 C CA . THR A 1 101 ? 14.552 -10.611 -34.044 1.00 92.06 101 THR A CA 1
ATOM 722 C C . THR A 1 101 ? 13.423 -9.838 -33.351 1.00 92.06 101 THR A C 1
ATOM 724 O O . THR A 1 101 ? 12.252 -10.180 -33.504 1.00 92.06 101 THR A O 1
ATOM 727 N N . GLY A 1 102 ? 13.750 -8.875 -32.482 1.00 93.38 102 GLY A N 1
ATOM 728 C CA . GLY A 1 102 ? 12.746 -8.062 -31.796 1.00 93.38 102 GLY A CA 1
ATOM 729 C C . GLY A 1 102 ? 12.020 -7.152 -32.784 1.00 93.38 102 GLY A C 1
ATOM 730 O O . GLY A 1 102 ? 12.669 -6.514 -33.617 1.00 93.38 102 GLY A O 1
ATOM 731 N N . ASN A 1 103 ? 10.693 -7.068 -32.688 1.00 94.50 103 ASN A N 1
ATOM 732 C CA . ASN A 1 103 ? 9.860 -6.356 -33.657 1.00 94.50 103 ASN A CA 1
ATOM 733 C C . ASN A 1 103 ? 8.997 -5.248 -33.026 1.00 94.50 103 ASN A C 1
ATOM 735 O O . ASN A 1 103 ? 8.747 -5.216 -31.820 1.00 94.50 103 ASN A O 1
ATOM 739 N N . ASN A 1 104 ? 8.510 -4.330 -33.864 1.00 95.88 104 ASN A N 1
ATOM 740 C CA . ASN A 1 104 ? 7.642 -3.206 -33.498 1.00 95.88 104 ASN A CA 1
ATOM 741 C C . ASN A 1 104 ? 8.229 -2.288 -32.409 1.00 95.88 104 ASN A C 1
ATOM 743 O O . ASN A 1 104 ? 7.498 -1.752 -31.575 1.00 95.88 104 ASN A O 1
ATOM 747 N N . ASN A 1 105 ? 9.551 -2.121 -32.387 1.00 97.19 105 ASN A N 1
ATOM 748 C CA . ASN A 1 105 ? 10.237 -1.233 -31.456 1.00 97.19 105 ASN A CA 1
ATOM 749 C C . ASN A 1 105 ? 10.424 0.162 -32.068 1.00 97.19 105 ASN A C 1
ATOM 751 O O . ASN A 1 105 ? 10.808 0.298 -33.228 1.00 97.19 105 ASN A O 1
ATOM 755 N N . THR A 1 106 ? 10.212 1.211 -31.274 1.00 97.94 106 THR A N 1
ATOM 756 C CA . THR A 1 106 ? 10.503 2.601 -31.659 1.00 97.94 106 THR A CA 1
ATOM 757 C C . THR A 1 106 ? 11.487 3.215 -30.675 1.00 97.94 106 THR A C 1
ATOM 759 O O . THR A 1 106 ? 11.183 3.329 -29.491 1.00 97.94 106 THR A O 1
ATOM 762 N N . ALA A 1 107 ? 12.654 3.643 -31.148 1.00 97.38 107 ALA A N 1
ATOM 763 C CA . ALA A 1 107 ? 13.710 4.187 -30.307 1.00 97.38 107 ALA A CA 1
ATOM 764 C C . ALA A 1 107 ? 14.331 5.467 -30.890 1.00 97.38 107 ALA A C 1
ATOM 766 O O . ALA A 1 107 ? 14.634 5.543 -32.079 1.00 97.38 107 ALA A O 1
ATOM 767 N N . ALA A 1 108 ? 14.569 6.476 -30.052 1.00 97.50 108 ALA A N 1
ATOM 768 C CA . ALA A 1 108 ? 15.244 7.708 -30.449 1.00 97.50 108 ALA A CA 1
ATOM 769 C C . ALA A 1 108 ? 16.132 8.269 -29.330 1.00 97.50 108 ALA A C 1
ATOM 771 O O . ALA A 1 108 ? 15.667 8.602 -28.241 1.00 97.50 108 ALA A O 1
ATOM 772 N N . GLY A 1 109 ? 17.420 8.445 -29.615 1.00 95.75 109 GLY A N 1
ATOM 773 C CA . GLY A 1 109 ? 18.417 8.946 -28.669 1.00 95.75 109 GLY A CA 1
ATOM 774 C C . GLY A 1 109 ? 19.680 8.093 -28.678 1.00 95.75 109 GLY A C 1
ATOM 775 O O . GLY A 1 109 ? 19.642 6.916 -29.001 1.00 95.75 109 GLY A O 1
ATOM 776 N N . ASN A 1 110 ? 20.822 8.679 -28.326 1.00 94.44 110 ASN A N 1
ATOM 777 C CA . ASN A 1 110 ? 22.091 7.955 -28.353 1.00 94.44 110 ASN A CA 1
ATOM 778 C C . ASN A 1 110 ? 22.092 6.770 -27.361 1.00 94.44 110 ASN A C 1
ATOM 780 O O . ASN A 1 110 ? 21.798 6.959 -26.178 1.00 94.44 110 ASN A O 1
ATOM 784 N N . ILE A 1 111 ? 22.435 5.571 -27.858 1.00 95.94 111 ILE A N 1
ATOM 785 C CA . ILE A 1 111 ? 22.505 4.314 -27.083 1.00 95.94 111 ILE A CA 1
ATOM 786 C C . ILE A 1 111 ? 21.139 3.983 -26.433 1.00 95.94 111 ILE A C 1
ATOM 788 O O . ILE A 1 111 ? 21.047 3.435 -25.338 1.00 95.94 111 ILE A O 1
ATOM 792 N N . SER A 1 112 ? 20.036 4.353 -27.088 1.00 96.88 112 SER A N 1
ATOM 793 C CA . SER A 1 112 ? 18.699 3.911 -26.679 1.00 96.88 112 SER A CA 1
ATOM 794 C C . SER A 1 112 ? 18.458 2.472 -27.151 1.00 96.88 112 SER A C 1
ATOM 796 O O . SER A 1 112 ? 18.792 2.128 -28.287 1.00 96.88 112 SER A O 1
ATOM 798 N N . MET A 1 113 ? 17.921 1.614 -26.277 1.00 96.00 113 MET A N 1
ATOM 799 C CA . MET A 1 113 ? 17.687 0.185 -26.560 1.00 96.00 113 MET A CA 1
ATOM 800 C C . MET A 1 113 ? 18.915 -0.574 -27.104 1.00 96.00 113 MET A C 1
ATOM 802 O O . MET A 1 113 ? 18.784 -1.481 -27.923 1.00 96.00 113 MET A O 1
ATOM 806 N N . PHE A 1 114 ? 20.123 -0.202 -26.679 1.00 96.06 114 PHE A N 1
ATOM 807 C CA . PHE A 1 114 ? 21.374 -0.733 -27.228 1.00 96.06 114 PHE A CA 1
ATOM 808 C C . PHE A 1 114 ? 21.474 -2.264 -27.179 1.00 96.06 114 PHE A C 1
ATOM 810 O O . PHE A 1 114 ? 21.906 -2.867 -28.158 1.00 96.06 114 PHE A O 1
ATOM 817 N N . SER A 1 115 ? 21.064 -2.872 -26.061 1.00 95.19 115 SER A N 1
ATOM 818 C CA . SER A 1 115 ? 21.234 -4.310 -25.791 1.00 95.19 115 SER A CA 1
ATOM 819 C C . SER A 1 115 ? 20.006 -5.164 -26.130 1.00 95.19 115 SER A C 1
ATOM 821 O O . SER A 1 115 ? 20.027 -6.364 -25.851 1.00 95.19 115 SER A O 1
ATOM 823 N N . ASN A 1 116 ? 18.943 -4.575 -26.700 1.00 94.19 116 ASN A N 1
ATOM 824 C CA . ASN A 1 116 ? 17.715 -5.307 -27.038 1.00 94.19 116 ASN A CA 1
ATOM 825 C C . ASN A 1 116 ? 18.048 -6.412 -28.023 1.00 94.19 116 ASN A C 1
ATOM 827 O O . ASN A 1 116 ? 18.638 -6.088 -29.035 1.00 94.19 116 ASN A O 1
ATOM 831 N N . THR A 1 117 ? 17.690 -7.671 -27.755 1.00 93.94 117 THR A N 1
ATOM 832 C CA . THR A 1 117 ? 17.943 -8.785 -28.687 1.00 93.94 117 THR A CA 1
ATOM 833 C C . THR A 1 117 ? 16.647 -9.262 -29.330 1.00 93.94 117 THR A C 1
ATOM 835 O O . THR A 1 117 ? 16.506 -9.233 -30.550 1.00 93.94 117 THR A O 1
ATOM 838 N N . THR A 1 118 ? 15.670 -9.650 -28.509 1.00 94.81 118 THR A N 1
ATOM 839 C CA . THR A 1 118 ? 14.397 -10.262 -28.947 1.00 94.81 118 THR A CA 1
ATOM 840 C C . THR A 1 118 ? 13.164 -9.539 -28.394 1.00 94.81 118 THR A C 1
ATOM 842 O O . THR A 1 118 ? 12.040 -9.835 -28.799 1.00 94.81 118 THR A O 1
ATOM 845 N N . GLY A 1 119 ? 13.359 -8.574 -27.487 1.00 95.19 119 GLY A N 1
ATOM 846 C CA . GLY A 1 119 ? 12.282 -7.765 -26.920 1.00 95.19 119 GLY A CA 1
ATOM 847 C C . GLY A 1 119 ? 11.528 -6.976 -27.992 1.00 95.19 119 GLY A C 1
ATOM 848 O O . GLY A 1 119 ? 12.132 -6.431 -28.919 1.00 95.19 119 GLY A O 1
ATOM 849 N N . SER A 1 120 ? 10.208 -6.919 -27.859 1.00 96.44 120 SER A N 1
ATOM 850 C CA . SER A 1 120 ? 9.294 -6.417 -28.885 1.00 96.44 120 SER A CA 1
ATOM 851 C C . SER A 1 120 ? 8.267 -5.433 -28.321 1.00 96.44 120 SER A C 1
ATOM 853 O O . SER A 1 120 ? 7.924 -5.470 -27.135 1.00 96.44 120 SER A O 1
ATOM 855 N N . GLY A 1 121 ? 7.761 -4.541 -29.176 1.00 96.81 121 GLY A N 1
ATOM 856 C CA . GLY A 1 121 ? 6.733 -3.562 -28.808 1.00 96.81 121 GLY A CA 1
ATOM 857 C C . GLY A 1 121 ? 7.203 -2.480 -27.829 1.00 96.81 121 GLY A C 1
ATOM 858 O O . GLY A 1 121 ? 6.389 -1.933 -27.087 1.00 96.81 121 GLY A O 1
ATOM 859 N N . ASN A 1 122 ? 8.504 -2.188 -27.764 1.00 98.06 122 ASN A N 1
ATOM 860 C CA . ASN A 1 122 ? 9.048 -1.190 -26.843 1.00 98.06 122 ASN A CA 1
ATOM 861 C C . ASN A 1 122 ? 9.126 0.210 -27.481 1.00 98.06 122 ASN A C 1
ATOM 863 O O . ASN A 1 122 ? 9.371 0.360 -28.676 1.00 98.06 122 ASN A O 1
ATOM 867 N N . SER A 1 123 ? 8.964 1.251 -26.666 1.00 98.38 123 SER A N 1
ATOM 868 C CA . SER A 1 123 ? 9.086 2.663 -27.051 1.00 98.38 123 SER A CA 1
ATOM 869 C C . SER A 1 123 ? 10.118 3.358 -26.166 1.00 98.38 123 SER A C 1
ATOM 871 O O . SER A 1 123 ? 9.894 3.476 -24.965 1.00 98.38 123 SER A O 1
ATOM 873 N N . ALA A 1 124 ? 11.233 3.834 -26.722 1.00 97.94 124 ALA A N 1
ATOM 874 C CA . ALA A 1 124 ? 12.342 4.403 -25.954 1.00 97.94 124 ALA A CA 1
ATOM 875 C C . ALA A 1 124 ? 12.813 5.761 -26.507 1.00 97.94 124 ALA A C 1
ATOM 877 O O . ALA A 1 124 ? 13.252 5.874 -27.645 1.00 97.94 124 ALA A O 1
ATOM 878 N N . TYR A 1 125 ? 12.758 6.817 -25.699 1.00 98.25 125 TYR A N 1
ATOM 879 C CA . TYR A 1 125 ? 13.105 8.176 -26.110 1.00 98.25 125 TYR A CA 1
ATOM 880 C C . TYR A 1 125 ? 14.049 8.823 -25.095 1.00 98.25 125 TYR A C 1
ATOM 882 O O . TYR A 1 125 ? 13.657 9.148 -23.977 1.00 98.25 125 TYR A O 1
ATOM 890 N N . GLY A 1 126 ? 15.298 9.064 -25.490 1.00 97.50 126 GLY A N 1
ATOM 891 C CA . GLY A 1 126 ? 16.323 9.714 -24.672 1.00 97.50 126 GLY A CA 1
ATOM 892 C C . GLY A 1 126 ? 17.640 8.942 -24.625 1.00 97.50 126 GLY A C 1
ATOM 893 O O . GLY A 1 126 ? 17.702 7.757 -24.946 1.00 97.50 126 GLY A O 1
ATOM 894 N N . PHE A 1 127 ? 18.705 9.624 -24.202 1.00 97.69 127 PHE A N 1
ATOM 895 C CA . PHE A 1 127 ? 20.024 9.020 -23.991 1.00 97.69 127 PHE A CA 1
ATOM 896 C C . PHE A 1 127 ? 19.949 7.878 -22.965 1.00 97.69 127 PHE A C 1
ATOM 898 O O . PHE A 1 127 ? 19.417 8.079 -21.872 1.00 97.69 127 PHE A O 1
ATOM 905 N N . LEU A 1 128 ? 20.466 6.694 -23.314 1.00 97.38 128 LEU A N 1
ATOM 906 C CA . LEU A 1 128 ? 20.450 5.485 -22.468 1.00 97.38 128 LEU A CA 1
ATOM 907 C C . LEU A 1 128 ? 19.053 5.021 -22.005 1.00 97.38 128 LEU A C 1
ATOM 909 O O . LEU A 1 128 ? 18.940 4.288 -21.021 1.00 97.38 128 LEU A O 1
ATOM 913 N N . SER A 1 129 ? 17.982 5.435 -22.687 1.00 97.31 129 SER A N 1
ATOM 914 C CA . SER A 1 129 ? 16.639 4.915 -22.404 1.00 97.31 129 SER A CA 1
ATOM 915 C C . SER A 1 129 ? 16.564 3.429 -22.773 1.00 97.31 129 SER A C 1
ATOM 917 O O . SER A 1 129 ? 16.972 3.038 -23.869 1.00 97.31 129 SER A O 1
ATOM 919 N N . LEU A 1 130 ? 16.075 2.596 -21.847 1.00 96.31 130 LEU A N 1
ATOM 920 C CA . LEU A 1 130 ? 15.916 1.145 -22.032 1.00 96.31 130 LEU A CA 1
ATOM 921 C C . LEU A 1 130 ? 17.211 0.393 -22.446 1.00 96.31 130 LEU A C 1
ATOM 923 O O . LEU A 1 130 ? 17.159 -0.628 -23.129 1.00 96.31 130 LEU A O 1
ATOM 927 N N . ASN A 1 131 ? 18.384 0.921 -22.080 1.00 95.62 131 ASN A N 1
ATOM 928 C CA . ASN A 1 131 ? 19.697 0.531 -22.617 1.00 95.62 131 ASN A CA 1
ATOM 929 C C . ASN A 1 131 ? 20.020 -0.977 -22.530 1.00 95.62 131 ASN A C 1
ATOM 931 O O . ASN A 1 131 ? 20.567 -1.549 -23.476 1.00 95.62 131 ASN A O 1
ATOM 935 N N . THR A 1 132 ? 19.703 -1.619 -21.404 1.00 94.44 132 THR A N 1
ATOM 936 C CA . THR A 1 132 ? 20.086 -3.021 -21.135 1.00 94.44 132 THR A CA 1
ATOM 937 C C . THR A 1 132 ? 18.952 -4.033 -21.321 1.00 94.44 132 THR A C 1
ATOM 939 O O . THR A 1 132 ? 19.127 -5.201 -20.981 1.00 94.44 132 THR A O 1
ATOM 942 N N . ASN A 1 133 ? 17.824 -3.623 -21.917 1.00 93.19 133 ASN A N 1
ATOM 943 C CA . ASN A 1 133 ? 16.733 -4.549 -22.240 1.00 93.19 133 ASN A CA 1
ATOM 944 C C . ASN A 1 133 ? 17.257 -5.646 -23.138 1.00 93.19 133 ASN A C 1
ATOM 946 O O . ASN A 1 133 ? 17.912 -5.321 -24.108 1.00 93.19 133 ASN A O 1
ATOM 950 N N . THR A 1 134 ? 16.995 -6.912 -22.823 1.00 93.56 134 THR A N 1
ATOM 951 C CA . THR A 1 134 ? 17.396 -8.047 -23.668 1.00 93.56 134 THR A CA 1
ATOM 952 C C . THR A 1 134 ? 16.162 -8.681 -24.305 1.00 93.56 134 THR A C 1
ATOM 954 O O . THR A 1 134 ? 16.059 -8.764 -25.529 1.00 93.56 134 THR A O 1
ATOM 957 N N . THR A 1 135 ? 15.190 -9.062 -23.474 1.00 94.75 135 THR A N 1
ATOM 958 C CA . THR A 1 135 ? 14.001 -9.839 -23.870 1.00 94.75 135 THR A CA 1
ATOM 959 C C . THR A 1 135 ? 12.678 -9.212 -23.418 1.00 94.75 135 THR A C 1
ATOM 961 O O . THR A 1 135 ? 11.617 -9.698 -23.804 1.00 94.75 135 THR A O 1
ATOM 964 N N . GLY A 1 136 ? 12.719 -8.137 -22.619 1.00 95.06 136 GLY A N 1
ATOM 965 C CA . GLY A 1 136 ? 11.525 -7.465 -22.105 1.00 95.06 136 GLY A CA 1
ATOM 966 C C . GLY A 1 136 ? 10.679 -6.830 -23.212 1.00 95.06 136 GLY A C 1
ATOM 967 O O . GLY A 1 136 ? 11.206 -6.267 -24.177 1.00 95.06 136 GLY A O 1
ATOM 968 N N . ASN A 1 137 ? 9.359 -6.909 -23.060 1.00 97.12 137 ASN A N 1
ATOM 969 C CA . ASN A 1 137 ? 8.375 -6.494 -24.056 1.00 97.12 137 ASN A CA 1
ATOM 970 C C . ASN A 1 137 ? 7.448 -5.397 -23.530 1.00 97.12 137 ASN A C 1
ATOM 972 O O . ASN A 1 137 ? 7.160 -5.320 -22.331 1.00 97.12 137 ASN A O 1
ATOM 976 N N . ASN A 1 138 ? 6.889 -4.619 -24.457 1.00 97.75 138 ASN A N 1
ATOM 977 C CA . ASN A 1 138 ? 5.837 -3.633 -24.193 1.00 97.75 138 ASN A CA 1
ATOM 978 C C . ASN A 1 138 ? 6.223 -2.561 -23.157 1.00 97.75 138 ASN A C 1
ATOM 980 O O . ASN A 1 138 ? 5.379 -2.108 -22.383 1.00 97.75 138 ASN A O 1
ATOM 984 N N . ASN A 1 139 ? 7.496 -2.161 -23.113 1.00 98.31 139 ASN A N 1
ATOM 985 C CA . ASN A 1 139 ? 7.968 -1.112 -22.215 1.00 98.31 139 ASN A CA 1
ATOM 986 C C . ASN A 1 139 ? 7.942 0.265 -22.892 1.00 98.31 139 ASN A C 1
ATOM 988 O O . ASN A 1 139 ? 8.315 0.409 -24.054 1.00 98.31 139 ASN A O 1
ATOM 992 N N . THR A 1 140 ? 7.565 1.301 -22.145 1.00 98.62 140 THR A N 1
ATOM 993 C CA . THR A 1 140 ? 7.653 2.708 -22.560 1.00 98.62 140 THR A CA 1
ATOM 994 C C . THR A 1 140 ? 8.655 3.436 -21.672 1.00 98.62 140 THR A C 1
ATOM 996 O O . THR A 1 140 ? 8.443 3.537 -20.469 1.00 98.62 140 THR A O 1
ATOM 999 N N . ALA A 1 141 ? 9.727 3.971 -22.248 1.00 98.25 141 ALA A N 1
ATOM 1000 C CA . ALA A 1 141 ? 10.796 4.687 -21.559 1.00 98.25 141 ALA A CA 1
ATOM 1001 C C . ALA A 1 141 ? 11.012 6.062 -22.202 1.00 98.25 141 ALA A C 1
ATOM 1003 O O . ALA A 1 141 ? 11.517 6.162 -23.314 1.00 98.25 141 ALA A O 1
ATOM 1004 N N . ILE A 1 142 ? 10.628 7.142 -21.525 1.00 98.56 142 ILE A N 1
ATOM 1005 C CA . ILE A 1 142 ? 10.762 8.512 -22.031 1.00 98.56 142 ILE A CA 1
ATOM 1006 C C . ILE A 1 142 ? 11.566 9.333 -21.028 1.00 98.56 142 ILE A C 1
ATOM 1008 O O . ILE A 1 142 ? 11.102 9.643 -19.937 1.00 98.56 142 ILE A O 1
ATOM 1012 N N . GLY A 1 143 ? 12.771 9.737 -21.407 1.00 98.06 143 GLY A N 1
ATOM 1013 C CA . GLY A 1 143 ? 13.704 10.486 -20.574 1.00 98.06 143 GLY A CA 1
ATOM 1014 C C . GLY A 1 143 ? 15.083 9.837 -20.545 1.00 98.06 143 GLY A C 1
ATOM 1015 O O . GLY A 1 143 ? 15.232 8.625 -20.705 1.00 98.06 143 GLY A O 1
ATOM 1016 N N . SER A 1 144 ? 16.113 10.653 -20.324 1.00 98.12 144 SER A N 1
ATOM 1017 C CA . SER A 1 144 ? 17.488 10.160 -20.203 1.00 98.12 144 SER A CA 1
ATOM 1018 C C . SER A 1 144 ? 17.620 9.208 -19.003 1.00 98.12 144 SER A C 1
ATOM 1020 O O . SER A 1 144 ? 17.177 9.542 -17.900 1.00 98.12 144 SER A O 1
ATOM 1022 N N . GLY A 1 145 ? 18.168 8.013 -19.243 1.00 97.56 145 GLY A N 1
ATOM 1023 C CA . GLY A 1 145 ? 18.329 6.943 -18.250 1.00 97.56 145 GLY A CA 1
ATOM 1024 C C . GLY A 1 145 ? 17.029 6.300 -17.743 1.00 97.56 145 GLY A C 1
ATOM 1025 O O . GLY A 1 145 ? 17.063 5.568 -16.752 1.00 97.56 145 GLY A O 1
ATOM 1026 N N . SER A 1 146 ? 15.879 6.570 -18.373 1.00 97.94 146 SER A N 1
ATOM 1027 C CA . SER A 1 146 ? 14.622 5.887 -18.028 1.00 97.94 146 SER A CA 1
ATOM 1028 C C . SER A 1 146 ? 14.721 4.389 -18.345 1.00 97.94 146 SER A C 1
ATOM 1030 O O . SER A 1 146 ? 15.188 4.014 -19.422 1.00 97.94 146 SER A O 1
ATOM 1032 N N . LEU A 1 147 ? 14.333 3.532 -17.390 1.00 97.19 147 LEU A N 1
ATOM 1033 C CA . LEU A 1 147 ? 14.427 2.063 -17.504 1.00 97.19 147 LEU A CA 1
ATOM 1034 C C . LEU A 1 147 ? 15.815 1.530 -17.937 1.00 97.19 147 LEU A C 1
ATOM 1036 O O . LEU A 1 147 ? 15.904 0.505 -18.608 1.00 97.19 147 LEU A O 1
ATOM 1040 N N . TRP A 1 148 ? 16.911 2.211 -17.576 1.00 97.31 148 TRP A N 1
ATOM 1041 C CA . TRP A 1 148 ? 18.270 1.840 -18.004 1.00 97.31 148 TRP A CA 1
ATOM 1042 C C . TRP A 1 148 ? 18.566 0.346 -17.802 1.00 97.31 148 TRP A C 1
ATOM 1044 O O . TRP A 1 148 ? 18.938 -0.327 -18.769 1.00 97.31 148 TRP A O 1
ATOM 1054 N N . PHE A 1 149 ? 18.410 -0.157 -16.574 1.00 95.19 149 PHE A N 1
ATOM 1055 C CA . PHE A 1 149 ? 18.820 -1.505 -16.165 1.00 95.19 149 PHE A CA 1
ATOM 1056 C C . PHE A 1 149 ? 17.773 -2.609 -16.411 1.00 95.19 149 PHE A C 1
ATOM 1058 O O . PHE A 1 149 ? 17.962 -3.724 -15.931 1.00 95.19 149 PHE A O 1
ATOM 1065 N N . ASN A 1 150 ? 16.681 -2.323 -17.141 1.00 94.81 150 ASN A N 1
ATOM 1066 C CA . ASN A 1 150 ? 15.636 -3.319 -17.414 1.00 94.81 150 ASN A CA 1
ATOM 1067 C C . ASN A 1 150 ? 16.214 -4.434 -18.263 1.00 94.81 150 ASN A C 1
ATOM 1069 O O . ASN A 1 150 ? 16.564 -4.142 -19.389 1.00 94.81 150 ASN A O 1
ATOM 1073 N N . GLU A 1 151 ? 16.295 -5.671 -17.771 1.00 93.88 151 GLU A N 1
ATOM 1074 C CA . GLU A 1 151 ? 16.838 -6.803 -18.534 1.00 93.88 151 GLU A CA 1
ATOM 1075 C C . GLU A 1 151 ? 15.713 -7.614 -19.190 1.00 93.88 151 GLU A C 1
ATOM 1077 O O . GLU A 1 151 ? 15.741 -7.860 -20.402 1.00 93.88 151 GLU A O 1
ATOM 1082 N N . THR A 1 152 ? 14.712 -8.014 -18.398 1.00 95.06 152 THR A N 1
ATOM 1083 C CA . THR A 1 152 ? 13.622 -8.913 -18.830 1.00 95.06 152 THR A CA 1
ATOM 1084 C C . THR A 1 152 ? 12.224 -8.444 -18.419 1.00 95.06 152 THR A C 1
ATOM 1086 O O . THR A 1 152 ? 11.239 -9.050 -18.834 1.00 95.06 152 THR A O 1
ATOM 1089 N N . GLY A 1 153 ? 12.119 -7.364 -17.634 1.00 95.31 153 GLY A N 1
ATOM 1090 C CA . GLY A 1 153 ? 10.841 -6.829 -17.163 1.00 95.31 153 GLY A CA 1
ATOM 1091 C C . GLY A 1 153 ? 9.922 -6.392 -18.308 1.00 95.31 153 GLY A C 1
ATOM 1092 O O . GLY A 1 153 ? 10.367 -5.767 -19.279 1.00 95.31 153 GLY A O 1
ATOM 1093 N N . ASN A 1 154 ? 8.634 -6.707 -18.177 1.00 97.25 154 ASN A N 1
ATOM 1094 C CA . ASN A 1 154 ? 7.604 -6.457 -19.183 1.00 97.25 154 ASN A CA 1
ATOM 1095 C C . ASN A 1 154 ? 6.601 -5.384 -18.737 1.00 97.25 154 ASN A C 1
ATOM 1097 O O . ASN A 1 154 ? 6.335 -5.211 -17.545 1.00 97.25 154 ASN A O 1
ATOM 1101 N N . ALA A 1 155 ? 5.971 -4.729 -19.715 1.00 97.88 155 ALA A N 1
ATOM 1102 C CA . ALA A 1 155 ? 4.828 -3.836 -19.509 1.00 97.88 155 ALA A CA 1
ATOM 1103 C C . ALA A 1 155 ? 5.086 -2.683 -18.516 1.00 97.88 155 ALA A C 1
ATOM 1105 O O . ALA A 1 155 ? 4.190 -2.281 -17.773 1.00 97.88 155 ALA A O 1
ATOM 1106 N N . ASN A 1 156 ? 6.308 -2.144 -18.486 1.00 98.44 156 ASN A N 1
ATOM 1107 C CA . ASN A 1 156 ? 6.654 -1.007 -17.637 1.00 98.44 156 ASN A CA 1
ATOM 1108 C C . ASN A 1 156 ? 6.513 0.324 -18.387 1.00 98.44 156 ASN A C 1
ATOM 1110 O O . ASN A 1 156 ? 6.904 0.450 -19.545 1.00 98.44 156 ASN A O 1
ATOM 1114 N N . THR A 1 157 ? 6.018 1.355 -17.707 1.00 98.69 157 THR A N 1
ATOM 1115 C CA . THR A 1 157 ? 5.984 2.738 -18.200 1.00 98.69 157 THR A CA 1
ATOM 1116 C C . THR A 1 157 ? 6.851 3.614 -17.307 1.00 98.69 157 THR A C 1
ATOM 1118 O O . THR A 1 157 ? 6.571 3.739 -16.120 1.00 98.69 157 THR A O 1
ATOM 1121 N N . ALA A 1 158 ? 7.877 4.248 -17.866 1.00 98.50 158 ALA A N 1
ATOM 1122 C CA . ALA A 1 158 ? 8.789 5.149 -17.175 1.00 98.50 158 ALA A CA 1
ATOM 1123 C C . ALA A 1 158 ? 8.926 6.465 -17.944 1.00 98.50 158 ALA A C 1
ATOM 1125 O O . ALA A 1 158 ? 9.417 6.494 -19.070 1.00 98.50 158 ALA A O 1
ATOM 1126 N N . ILE A 1 159 ? 8.503 7.567 -17.332 1.00 98.69 159 ILE A N 1
ATOM 1127 C CA . ILE A 1 159 ? 8.523 8.902 -17.930 1.00 98.69 159 ILE A CA 1
ATOM 1128 C C . ILE A 1 159 ? 9.228 9.858 -16.964 1.00 98.69 159 ILE A C 1
ATOM 1130 O O . ILE A 1 159 ? 8.734 10.159 -15.881 1.00 98.69 159 ILE A O 1
ATOM 1134 N N . GLY A 1 160 ? 10.402 10.349 -17.352 1.00 98.38 160 GLY A N 1
ATOM 1135 C CA . GLY A 1 160 ? 11.237 11.263 -16.575 1.00 98.38 160 GLY A CA 1
ATOM 1136 C C . GLY A 1 160 ? 12.708 10.845 -16.535 1.00 98.38 160 GLY A C 1
ATOM 1137 O O . GLY A 1 160 ? 13.071 9.705 -16.816 1.00 98.38 160 GLY A O 1
ATOM 1138 N N . TYR A 1 161 ? 13.578 11.783 -16.155 1.00 98.56 161 TYR A N 1
ATOM 1139 C CA . TYR A 1 161 ? 15.006 11.508 -15.963 1.00 98.56 161 TYR A CA 1
ATOM 1140 C C . TYR A 1 161 ? 15.218 10.450 -14.868 1.00 98.56 161 TYR A C 1
ATOM 1142 O O . TYR A 1 161 ? 14.747 10.633 -13.740 1.00 98.56 161 TYR A O 1
ATOM 1150 N N . ASN A 1 162 ? 15.918 9.358 -15.201 1.00 98.19 162 ASN A N 1
ATOM 1151 C CA . ASN A 1 162 ? 16.153 8.199 -14.327 1.00 98.19 162 ASN A CA 1
ATOM 1152 C C . ASN A 1 162 ? 14.883 7.620 -13.669 1.00 98.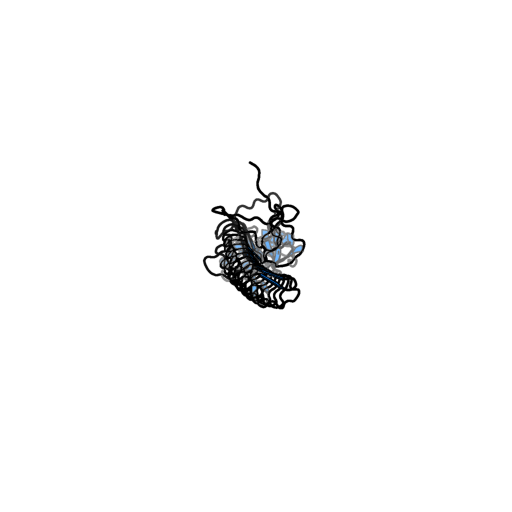19 162 ASN A C 1
ATOM 1154 O O . ASN A 1 162 ? 14.943 7.076 -12.564 1.00 98.19 162 ASN A O 1
ATOM 1158 N N . SER A 1 163 ? 13.723 7.758 -14.314 1.00 98.38 163 SER A N 1
ATOM 1159 C CA . SER A 1 163 ? 12.504 7.084 -13.867 1.00 98.38 163 SER A CA 1
ATOM 1160 C C . SER A 1 163 ? 12.659 5.572 -14.065 1.00 98.38 163 SER A C 1
ATOM 1162 O O . SER A 1 163 ? 13.094 5.127 -15.130 1.00 98.38 163 SER A O 1
ATOM 1164 N N . LEU A 1 164 ? 12.366 4.795 -13.018 1.00 97.88 164 LEU A N 1
ATOM 1165 C CA . LEU A 1 164 ? 12.431 3.330 -13.000 1.00 97.88 164 LEU A CA 1
ATOM 1166 C C . LEU A 1 164 ? 13.795 2.756 -13.452 1.00 97.88 164 LEU A C 1
ATOM 1168 O O . LEU A 1 164 ? 13.877 1.651 -13.979 1.00 97.88 164 LEU A O 1
ATOM 1172 N N . SER A 1 165 ? 14.886 3.516 -13.280 1.00 97.69 165 SER A N 1
ATOM 1173 C CA . SER A 1 165 ? 16.183 3.212 -13.903 1.00 97.69 165 SER A CA 1
ATOM 1174 C C . SER A 1 165 ? 16.815 1.897 -13.451 1.00 97.69 165 SER A C 1
ATOM 1176 O O . SER A 1 165 ? 17.578 1.317 -14.212 1.00 97.69 165 SER A O 1
ATOM 1178 N N . GLY A 1 166 ? 16.551 1.464 -12.217 1.00 96.00 166 GLY A N 1
ATOM 1179 C CA . GLY A 1 166 ? 17.137 0.268 -11.614 1.00 96.00 166 GLY A CA 1
ATOM 1180 C C . GLY A 1 166 ? 16.371 -1.027 -11.871 1.00 96.00 166 GLY A C 1
ATOM 1181 O O . GLY A 1 166 ? 16.847 -2.065 -11.416 1.00 96.00 166 GLY A O 1
ATOM 1182 N N . ASN A 1 167 ? 15.204 -0.974 -12.538 1.00 96.69 167 ASN A N 1
ATOM 1183 C CA . ASN A 1 167 ? 14.343 -2.151 -12.729 1.00 96.69 167 ASN A CA 1
ATOM 1184 C C . ASN A 1 167 ? 15.122 -3.229 -13.453 1.00 96.69 167 ASN A C 1
ATOM 1186 O O . ASN A 1 167 ? 15.681 -2.903 -14.478 1.00 96.69 167 ASN A O 1
ATOM 1190 N N . VAL A 1 168 ? 15.158 -4.464 -12.949 1.00 95.50 168 VAL A N 1
ATOM 1191 C CA . VAL A 1 168 ? 15.869 -5.581 -13.594 1.00 95.50 168 VAL A CA 1
ATOM 1192 C C . VAL A 1 168 ? 14.853 -6.531 -14.222 1.00 95.50 168 VAL A C 1
ATOM 1194 O O . VAL A 1 168 ? 14.853 -6.734 -15.437 1.00 95.50 168 VAL A O 1
ATOM 1197 N N . THR A 1 169 ? 13.935 -7.057 -13.405 1.00 96.44 169 THR A N 1
ATOM 1198 C CA . THR A 1 169 ? 12.920 -8.037 -13.832 1.00 96.44 169 THR A CA 1
ATOM 1199 C C . THR A 1 169 ? 11.489 -7.659 -13.451 1.00 96.44 169 THR A C 1
ATOM 1201 O O . THR A 1 169 ? 10.566 -8.382 -13.811 1.00 96.44 169 THR A O 1
ATOM 1204 N N . GLY A 1 170 ? 11.282 -6.549 -12.732 1.00 96.69 170 GLY A N 1
ATOM 1205 C CA . GLY A 1 170 ? 9.950 -6.119 -12.307 1.00 96.69 170 GLY A CA 1
ATOM 1206 C C . GLY A 1 170 ? 9.018 -5.827 -13.488 1.00 96.69 170 GLY A C 1
ATOM 1207 O O . GLY A 1 170 ? 9.446 -5.281 -14.509 1.00 96.69 170 GLY A O 1
ATOM 1208 N N . GLU A 1 171 ? 7.741 -6.164 -13.338 1.00 97.94 171 GLU A N 1
ATOM 1209 C CA . GLU A 1 171 ? 6.718 -6.070 -14.381 1.00 97.94 171 GLU A CA 1
ATOM 1210 C C . GLU A 1 171 ? 5.554 -5.157 -13.983 1.00 97.94 171 GLU A C 1
ATOM 1212 O O . GLU A 1 171 ? 5.181 -5.047 -12.810 1.00 97.94 171 GLU A O 1
ATOM 1217 N N . GLY A 1 172 ? 4.934 -4.528 -14.984 1.00 97.94 172 GLY A N 1
ATOM 1218 C CA . GLY A 1 172 ? 3.694 -3.772 -14.803 1.00 97.94 172 GLY A CA 1
ATOM 1219 C C . GLY A 1 172 ? 3.838 -2.509 -13.951 1.00 97.94 172 GLY A C 1
ATOM 1220 O O . GLY A 1 172 ? 2.865 -2.078 -13.333 1.00 97.94 172 GLY A O 1
ATOM 1221 N N . ASN A 1 173 ? 5.034 -1.921 -13.862 1.00 98.62 173 ASN A N 1
ATOM 1222 C CA . ASN A 1 173 ? 5.255 -0.711 -13.076 1.00 98.62 173 ASN A CA 1
ATOM 1223 C C . ASN A 1 173 ? 4.970 0.553 -13.898 1.00 98.62 173 ASN A C 1
ATOM 1225 O O . ASN A 1 173 ? 5.346 0.656 -15.063 1.00 98.62 173 ASN A O 1
ATOM 1229 N N . THR A 1 174 ? 4.363 1.555 -13.267 1.00 98.75 174 THR A N 1
ATOM 1230 C CA . THR A 1 174 ? 4.186 2.901 -13.823 1.00 98.75 174 THR A CA 1
ATOM 1231 C C . THR A 1 174 ? 4.972 3.897 -12.986 1.00 98.75 174 THR A C 1
ATOM 1233 O O . THR A 1 174 ? 4.726 4.035 -11.793 1.00 98.75 174 THR A O 1
ATOM 1236 N N . ALA A 1 175 ? 5.897 4.620 -13.603 1.00 98.62 175 ALA A N 1
ATOM 1237 C CA . ALA A 1 175 ? 6.751 5.610 -12.972 1.00 98.62 175 ALA A CA 1
ATOM 1238 C C . ALA A 1 175 ? 6.713 6.907 -13.794 1.00 98.62 175 ALA A C 1
ATOM 1240 O O . ALA A 1 175 ? 7.150 6.954 -14.939 1.00 98.62 175 ALA A O 1
ATOM 1241 N N . ASN A 1 176 ? 6.154 7.969 -13.224 1.00 98.69 176 ASN A N 1
ATOM 1242 C CA . ASN A 1 176 ? 6.058 9.281 -13.850 1.00 98.69 176 ASN A CA 1
ATOM 1243 C C . ASN A 1 176 ? 6.674 10.336 -12.929 1.00 98.69 176 ASN A C 1
ATOM 1245 O O . ASN A 1 176 ? 6.192 10.573 -11.823 1.00 98.69 176 ASN A O 1
ATOM 1249 N N . GLY A 1 177 ? 7.748 10.975 -13.379 1.00 98.38 177 GLY A N 1
ATOM 1250 C CA . GLY A 1 177 ? 8.510 11.963 -12.624 1.00 98.38 177 GLY A CA 1
ATOM 1251 C C . GLY A 1 177 ? 9.985 11.594 -12.496 1.00 98.38 177 GLY A C 1
ATOM 1252 O O . GLY A 1 177 ? 10.383 10.434 -12.604 1.00 98.38 177 GLY A O 1
ATOM 1253 N N . VAL A 1 178 ? 10.819 12.603 -12.247 1.00 98.62 178 VAL A N 1
ATOM 1254 C CA . VAL A 1 178 ? 12.270 12.430 -12.094 1.00 98.62 178 VAL A CA 1
ATOM 1255 C C . VAL A 1 178 ? 12.574 11.524 -10.898 1.00 98.62 178 VAL A C 1
ATOM 1257 O O . VAL A 1 178 ? 12.125 11.795 -9.784 1.00 98.62 178 VAL A O 1
ATOM 1260 N N . GLY A 1 179 ? 13.328 10.446 -11.131 1.00 98.25 179 GLY A N 1
ATOM 1261 C CA . GLY A 1 179 ? 13.715 9.482 -10.096 1.00 98.25 179 GLY A CA 1
ATOM 1262 C C . GLY A 1 179 ? 12.559 8.706 -9.447 1.00 98.25 179 GLY A C 1
ATOM 1263 O O . GLY A 1 179 ? 12.756 8.112 -8.389 1.00 98.25 179 GLY A O 1
ATOM 1264 N N . SER A 1 180 ? 11.360 8.710 -10.035 1.00 98.50 180 SER A N 1
ATOM 1265 C CA . SER A 1 180 ? 10.255 7.852 -9.581 1.00 98.50 180 SER A CA 1
ATOM 1266 C C . SER A 1 180 ? 10.644 6.372 -9.715 1.00 98.50 180 SER A C 1
ATOM 1268 O O . SER A 1 180 ? 11.209 5.988 -10.737 1.00 98.50 180 SER A O 1
ATOM 1270 N N . LEU A 1 181 ? 10.406 5.552 -8.681 1.00 98.06 181 LEU A N 1
ATOM 1271 C CA . LEU A 1 181 ? 10.788 4.123 -8.628 1.00 98.06 181 LEU A CA 1
ATOM 1272 C C . LEU A 1 181 ? 12.253 3.819 -9.014 1.00 98.06 181 LEU A C 1
ATOM 1274 O O . LEU A 1 181 ? 12.565 2.737 -9.510 1.00 98.06 181 LEU A O 1
ATOM 1278 N N . ARG A 1 182 ? 13.178 4.765 -8.805 1.00 98.31 182 ARG A N 1
ATOM 1279 C CA . ARG A 1 182 ? 14.554 4.688 -9.328 1.00 98.31 182 ARG A CA 1
ATOM 1280 C C . ARG A 1 182 ? 15.279 3.382 -8.991 1.00 98.31 182 ARG A C 1
ATOM 1282 O O . ARG A 1 182 ? 16.039 2.901 -9.829 1.00 98.31 182 ARG A O 1
ATOM 1289 N N . SER A 1 183 ? 15.071 2.850 -7.789 1.00 97.75 183 SER A N 1
ATOM 1290 C CA . SER A 1 183 ? 15.799 1.684 -7.264 1.00 97.75 183 SER A CA 1
ATOM 1291 C C . SER A 1 183 ? 15.046 0.356 -7.399 1.00 97.75 183 SER A C 1
ATOM 1293 O O . SER A 1 183 ? 15.534 -0.643 -6.868 1.00 97.75 183 SER A O 1
ATOM 1295 N N . ASN A 1 184 ? 13.881 0.328 -8.068 1.00 97.50 184 ASN A N 1
ATOM 1296 C CA . ASN A 1 184 ? 13.093 -0.905 -8.209 1.00 97.50 184 ASN A CA 1
ATOM 1297 C C . ASN A 1 184 ? 13.959 -1.963 -8.870 1.00 97.50 184 ASN A C 1
ATOM 1299 O O . ASN A 1 184 ? 14.603 -1.623 -9.834 1.00 97.50 184 ASN A O 1
ATOM 1303 N N . SER A 1 185 ? 14.005 -3.197 -8.383 1.00 96.19 185 SER A N 1
ATOM 1304 C CA . SER A 1 185 ? 14.792 -4.286 -8.974 1.00 96.19 185 SER A CA 1
ATOM 1305 C C . SER A 1 185 ? 13.863 -5.378 -9.498 1.00 96.19 185 SER A C 1
ATOM 1307 O O . SER A 1 185 ? 13.868 -5.668 -10.694 1.00 96.19 185 SER A O 1
ATOM 1309 N N . THR A 1 186 ? 13.008 -5.921 -8.628 1.00 97.06 186 THR A N 1
ATOM 1310 C CA . THR A 1 186 ? 12.088 -7.025 -8.963 1.00 97.06 186 THR A CA 1
ATOM 1311 C C . THR A 1 186 ? 10.639 -6.762 -8.544 1.00 97.06 186 THR A C 1
ATOM 1313 O O . THR A 1 186 ? 9.782 -7.617 -8.746 1.00 97.06 186 THR A O 1
ATOM 1316 N N . GLY A 1 187 ? 10.356 -5.601 -7.941 1.00 97.56 187 GLY A N 1
ATOM 1317 C CA . GLY A 1 187 ? 9.010 -5.227 -7.511 1.00 97.56 187 GLY A CA 1
ATOM 1318 C C . GLY A 1 187 ? 8.051 -5.076 -8.692 1.00 97.56 187 GLY A C 1
ATOM 1319 O O . GLY A 1 187 ? 8.413 -4.494 -9.718 1.00 97.56 187 GLY A O 1
ATOM 1320 N N . ASN A 1 188 ? 6.826 -5.575 -8.530 1.00 98.12 188 ASN A N 1
ATOM 1321 C CA . ASN A 1 188 ? 5.807 -5.610 -9.576 1.00 98.12 188 ASN A CA 1
ATOM 1322 C C . ASN A 1 188 ? 4.632 -4.684 -9.263 1.00 98.12 188 ASN A C 1
ATOM 1324 O O . ASN A 1 188 ? 4.303 -4.441 -8.098 1.00 98.12 188 ASN A O 1
ATOM 1328 N N . ALA A 1 189 ? 3.948 -4.245 -10.319 1.00 98.44 189 ALA A N 1
ATOM 1329 C CA . ALA A 1 189 ? 2.665 -3.551 -10.237 1.00 98.44 189 ALA A CA 1
ATOM 1330 C C . ALA A 1 189 ? 2.669 -2.322 -9.303 1.00 98.44 189 ALA A C 1
ATOM 1332 O O . ALA A 1 189 ? 1.693 -2.057 -8.600 1.00 98.44 189 ALA A O 1
ATOM 1333 N N . ASN A 1 190 ? 3.772 -1.567 -9.275 1.00 98.75 190 ASN A N 1
ATOM 1334 C CA . ASN A 1 190 ? 3.857 -0.315 -8.529 1.00 98.75 190 ASN A CA 1
ATOM 1335 C C . ASN A 1 190 ? 3.443 0.877 -9.400 1.00 98.75 190 ASN A C 1
ATOM 1337 O O . ASN A 1 190 ? 3.758 0.940 -10.586 1.00 98.75 190 ASN A O 1
ATOM 1341 N N . THR A 1 191 ? 2.789 1.868 -8.798 1.00 98.81 191 THR A N 1
ATOM 1342 C CA . THR A 1 191 ? 2.456 3.149 -9.432 1.00 98.81 191 THR A CA 1
ATOM 1343 C C . THR A 1 191 ? 3.118 4.288 -8.666 1.00 98.81 191 THR A C 1
ATOM 1345 O O . THR A 1 191 ? 2.737 4.577 -7.537 1.00 98.81 191 THR A O 1
ATOM 1348 N N . ALA A 1 192 ? 4.082 4.965 -9.282 1.00 98.75 192 ALA A N 1
ATOM 1349 C CA . ALA A 1 192 ? 4.747 6.153 -8.764 1.00 98.75 192 ALA A CA 1
ATOM 1350 C C . ALA A 1 192 ? 4.466 7.362 -9.659 1.00 98.75 192 ALA A C 1
ATOM 1352 O O . ALA A 1 192 ? 4.841 7.371 -10.828 1.00 98.75 192 ALA A O 1
ATOM 1353 N N . ASN A 1 193 ? 3.850 8.405 -9.111 1.00 98.81 193 ASN A N 1
ATOM 1354 C CA . ASN A 1 193 ? 3.604 9.659 -9.820 1.00 98.81 193 ASN A CA 1
ATOM 1355 C C . ASN A 1 193 ? 4.075 10.848 -8.974 1.00 98.81 193 ASN A C 1
ATOM 1357 O O . ASN A 1 193 ? 3.399 11.258 -8.033 1.00 98.81 193 ASN A O 1
ATOM 1361 N N . GLY A 1 194 ? 5.246 11.389 -9.298 1.00 98.62 194 GLY A N 1
ATOM 1362 C CA . GLY A 1 194 ? 5.898 12.475 -8.570 1.00 98.62 194 GLY A CA 1
ATOM 1363 C C . GLY A 1 194 ? 7.423 12.378 -8.618 1.00 98.62 194 GLY A C 1
ATOM 1364 O O . GLY A 1 194 ? 7.995 11.315 -8.859 1.00 98.62 194 GLY A O 1
ATOM 1365 N N . ASN A 1 195 ? 8.105 13.499 -8.375 1.00 98.69 195 ASN A N 1
ATOM 1366 C CA . ASN A 1 195 ? 9.561 13.511 -8.218 1.00 98.69 195 ASN A CA 1
ATOM 1367 C C . ASN A 1 195 ? 9.952 12.664 -6.992 1.00 98.69 195 ASN A C 1
ATOM 1369 O O . ASN A 1 195 ? 9.458 12.910 -5.896 1.00 98.69 195 ASN A O 1
ATOM 1373 N N . GLY A 1 196 ? 10.780 11.636 -7.185 1.00 98.44 196 GLY A N 1
ATOM 1374 C CA . GLY A 1 196 ? 11.239 10.759 -6.101 1.00 98.44 196 GLY A CA 1
ATOM 1375 C C . GLY A 1 196 ? 10.158 9.896 -5.429 1.00 98.44 196 GLY A C 1
ATOM 1376 O O . GLY A 1 196 ? 10.409 9.338 -4.359 1.00 98.44 196 GLY A O 1
ATOM 1377 N N . ALA A 1 197 ? 8.962 9.760 -6.013 1.00 98.75 197 ALA A N 1
ATOM 1378 C CA . ALA A 1 197 ? 7.945 8.843 -5.493 1.00 98.75 197 ALA A CA 1
ATOM 1379 C C . ALA A 1 197 ? 8.459 7.390 -5.539 1.00 98.75 197 ALA A C 1
ATOM 1381 O O . ALA A 1 197 ? 8.984 6.954 -6.567 1.00 98.75 197 ALA A O 1
ATOM 1382 N N . LEU A 1 198 ? 8.335 6.650 -4.428 1.00 98.44 198 LEU A N 1
ATOM 1383 C CA . LEU A 1 198 ? 8.843 5.274 -4.265 1.00 98.44 198 LEU A CA 1
ATOM 1384 C C . LEU A 1 198 ? 10.338 5.094 -4.633 1.00 98.44 198 LEU A C 1
ATOM 1386 O O . LEU A 1 198 ? 10.755 4.019 -5.057 1.00 98.44 198 LEU A O 1
ATOM 1390 N N . PHE A 1 199 ? 11.161 6.140 -4.488 1.00 98.50 199 PHE A N 1
ATOM 1391 C CA . PHE A 1 199 ? 12.552 6.186 -4.971 1.00 98.50 199 PHE A CA 1
ATOM 1392 C C . PHE A 1 199 ? 13.429 4.985 -4.566 1.00 98.50 199 PHE A C 1
ATOM 1394 O O . PHE A 1 199 ? 14.218 4.499 -5.383 1.00 98.50 199 PHE A O 1
ATOM 1401 N N . SER A 1 200 ? 13.309 4.528 -3.316 1.00 97.94 200 SER A N 1
ATOM 1402 C CA . SER A 1 200 ? 14.145 3.464 -2.738 1.00 97.94 200 SER A CA 1
ATOM 1403 C C . SER A 1 200 ? 13.521 2.071 -2.813 1.00 97.94 200 SER A C 1
ATOM 1405 O O . SER A 1 200 ? 14.146 1.133 -2.326 1.00 97.94 200 SER A O 1
ATOM 1407 N N . ASN A 1 201 ? 12.326 1.911 -3.392 1.00 97.88 201 ASN A N 1
ATOM 1408 C CA . ASN A 1 201 ? 11.678 0.601 -3.496 1.00 97.88 201 ASN A CA 1
ATOM 1409 C C . ASN A 1 201 ? 12.578 -0.336 -4.296 1.00 97.88 201 ASN A C 1
ATOM 1411 O O . ASN A 1 201 ? 12.973 0.050 -5.383 1.00 97.88 201 ASN A O 1
ATOM 1415 N N . THR A 1 202 ? 12.906 -1.522 -3.784 1.00 97.75 202 THR A N 1
ATOM 1416 C CA . THR A 1 202 ? 13.754 -2.515 -4.467 1.00 97.75 202 THR A CA 1
ATOM 1417 C C . THR A 1 202 ? 12.955 -3.748 -4.874 1.00 97.75 202 THR A C 1
ATOM 1419 O O . THR A 1 202 ? 13.029 -4.182 -6.022 1.00 97.75 202 THR A O 1
ATOM 1422 N N . ILE A 1 203 ? 12.159 -4.303 -3.962 1.00 97.50 203 ILE A N 1
ATOM 1423 C CA . ILE A 1 203 ? 11.388 -5.540 -4.198 1.00 97.50 203 ILE A CA 1
ATOM 1424 C C . ILE A 1 203 ? 9.905 -5.409 -3.830 1.00 97.50 203 ILE A C 1
ATOM 1426 O O . ILE A 1 203 ? 9.110 -6.285 -4.171 1.00 97.50 203 ILE A O 1
ATOM 1430 N N . GLY A 1 204 ? 9.521 -4.325 -3.147 1.00 98.00 204 GLY A N 1
ATOM 1431 C CA . GLY A 1 204 ? 8.134 -4.073 -2.770 1.00 98.00 204 GLY A CA 1
ATOM 1432 C C . GLY A 1 204 ? 7.218 -4.032 -3.993 1.00 98.00 204 GLY A C 1
ATOM 1433 O O . GLY A 1 204 ? 7.586 -3.493 -5.040 1.00 98.00 204 GLY A O 1
ATOM 1434 N N . SER A 1 205 ? 6.035 -4.626 -3.869 1.00 98.56 205 SER A N 1
ATOM 1435 C CA . SER A 1 205 ? 5.057 -4.740 -4.956 1.00 98.56 205 SER A CA 1
ATOM 1436 C C . SER A 1 205 ? 3.713 -4.140 -4.559 1.00 98.56 205 SER A C 1
ATOM 1438 O O . SER A 1 205 ? 3.403 -3.999 -3.373 1.00 98.56 205 SER A O 1
ATOM 1440 N N . TYR A 1 206 ? 2.893 -3.814 -5.557 1.00 98.69 206 TYR A N 1
ATOM 1441 C CA . TYR A 1 206 ? 1.533 -3.301 -5.358 1.00 98.69 206 TYR A CA 1
ATOM 1442 C C . TYR A 1 206 ? 1.471 -2.014 -4.520 1.00 98.69 206 TYR A C 1
ATOM 1444 O O . TYR A 1 206 ? 0.533 -1.808 -3.751 1.00 98.69 206 TYR A O 1
ATOM 1452 N N . ASN A 1 207 ? 2.480 -1.147 -4.639 1.00 98.81 207 ASN A N 1
ATOM 1453 C CA . ASN A 1 207 ? 2.491 0.150 -3.973 1.00 98.81 207 ASN A CA 1
ATOM 1454 C C . ASN A 1 207 ? 1.988 1.260 -4.901 1.00 98.81 207 ASN A C 1
ATOM 1456 O O . ASN A 1 207 ? 2.388 1.352 -6.061 1.00 98.81 207 ASN A O 1
ATOM 1460 N N . ILE A 1 208 ? 1.184 2.167 -4.356 1.00 98.88 208 ILE A N 1
ATOM 1461 C CA . ILE A 1 208 ? 0.788 3.429 -4.978 1.00 98.88 208 ILE A CA 1
ATOM 1462 C C . ILE A 1 208 ? 1.476 4.560 -4.209 1.00 98.88 208 ILE A C 1
ATOM 1464 O O . ILE A 1 208 ? 1.253 4.726 -3.014 1.00 98.88 208 ILE A O 1
ATOM 1468 N N . GLY A 1 209 ? 2.311 5.338 -4.894 1.00 98.62 209 GLY A N 1
ATOM 1469 C CA . GLY A 1 209 ? 2.959 6.544 -4.387 1.00 98.62 209 GLY A CA 1
ATOM 1470 C C . GLY A 1 209 ? 2.652 7.730 -5.296 1.00 98.62 209 GLY A C 1
ATOM 1471 O O . GLY A 1 209 ? 3.198 7.826 -6.393 1.00 98.62 209 GLY A O 1
ATOM 1472 N N . ILE A 1 210 ? 1.786 8.642 -4.862 1.00 98.88 210 ILE A N 1
ATOM 1473 C CA . ILE A 1 210 ? 1.400 9.827 -5.641 1.00 98.88 210 ILE A CA 1
ATOM 1474 C C . ILE A 1 210 ? 1.757 11.087 -4.854 1.00 98.88 210 ILE A C 1
ATOM 1476 O O . ILE A 1 210 ? 1.252 11.304 -3.760 1.00 98.88 210 ILE A O 1
ATOM 1480 N N . GLY A 1 211 ? 2.600 11.942 -5.427 1.00 98.69 211 GLY A N 1
ATOM 1481 C CA . GLY A 1 211 ? 3.159 13.130 -4.783 1.00 98.69 211 GLY A CA 1
ATOM 1482 C C . GLY A 1 211 ? 4.687 13.104 -4.771 1.00 98.69 211 GLY A C 1
ATOM 1483 O O . GLY A 1 211 ? 5.310 12.050 -4.891 1.00 98.69 211 GLY A O 1
ATOM 1484 N N . SER A 1 212 ? 5.311 14.279 -4.646 1.00 98.75 212 SER A N 1
ATOM 1485 C CA . SER A 1 212 ? 6.772 14.347 -4.518 1.00 98.75 212 SER A CA 1
ATOM 1486 C C . SER A 1 212 ? 7.214 13.618 -3.253 1.00 98.75 212 SER A C 1
ATOM 1488 O O . SER A 1 212 ? 6.662 13.864 -2.181 1.00 98.75 212 SER A O 1
ATOM 1490 N N . GLU A 1 213 ? 8.200 12.736 -3.395 1.00 98.56 213 GLU A N 1
ATOM 1491 C CA . GLU A 1 213 ? 8.797 11.936 -2.319 1.00 98.56 213 GLU A CA 1
ATOM 1492 C C . GLU A 1 213 ? 7.800 11.057 -1.539 1.00 98.56 213 GLU A C 1
ATOM 1494 O O . GLU A 1 213 ? 8.098 10.596 -0.435 1.00 98.56 213 GLU A O 1
ATOM 1499 N N . ALA A 1 214 ? 6.622 10.780 -2.113 1.00 98.69 214 ALA A N 1
ATOM 1500 C CA . ALA A 1 214 ? 5.653 9.872 -1.515 1.00 98.69 214 ALA A CA 1
ATOM 1501 C C . ALA A 1 214 ? 6.285 8.481 -1.330 1.00 98.69 214 ALA A C 1
ATOM 1503 O O . ALA A 1 214 ? 6.744 7.856 -2.293 1.00 98.69 214 ALA A O 1
ATOM 1504 N N . ASN A 1 215 ? 6.321 8.013 -0.080 1.00 98.12 215 ASN A N 1
ATOM 1505 C CA . ASN A 1 215 ? 6.879 6.723 0.332 1.00 98.12 215 ASN A CA 1
ATOM 1506 C C . ASN A 1 215 ? 8.338 6.477 -0.130 1.00 98.12 215 ASN A C 1
ATOM 1508 O O . ASN A 1 215 ? 8.715 5.345 -0.432 1.00 98.12 215 ASN A O 1
ATOM 1512 N N . SER A 1 216 ? 9.169 7.526 -0.232 1.00 98.12 216 SER A N 1
ATOM 1513 C CA . SER A 1 216 ? 10.469 7.455 -0.925 1.00 98.12 216 SER A CA 1
ATOM 1514 C C . SER A 1 216 ? 11.509 6.525 -0.290 1.00 98.12 216 SER A C 1
ATOM 1516 O O . SER A 1 216 ? 12.410 6.075 -1.000 1.00 98.12 216 SER A O 1
ATOM 1518 N N . TYR A 1 217 ? 11.420 6.245 1.015 1.00 97.94 217 TYR A N 1
ATOM 1519 C CA . TYR A 1 217 ? 12.362 5.374 1.734 1.00 97.94 217 TYR A CA 1
ATOM 1520 C C . TYR A 1 217 ? 11.855 3.943 1.970 1.00 97.94 217 TYR A C 1
ATOM 1522 O O . TYR A 1 217 ? 12.557 3.164 2.617 1.00 97.94 217 TYR A O 1
ATOM 1530 N N . ASN A 1 218 ? 10.687 3.570 1.435 1.00 97.44 218 ASN A N 1
ATOM 1531 C CA . ASN A 1 218 ? 10.231 2.181 1.497 1.00 97.44 218 ASN A CA 1
ATOM 1532 C C . ASN A 1 218 ? 11.095 1.305 0.580 1.00 97.44 218 ASN A C 1
ATOM 1534 O O . ASN A 1 218 ? 11.157 1.598 -0.611 1.00 97.44 218 ASN A O 1
ATOM 1538 N N . GLN A 1 219 ? 11.744 0.258 1.100 1.00 97.00 219 GLN A N 1
ATOM 1539 C CA . GLN A 1 219 ? 12.570 -0.648 0.284 1.00 97.00 219 GLN A CA 1
ATOM 1540 C C . GLN A 1 219 ? 11.830 -1.925 -0.116 1.00 97.00 219 GLN A C 1
ATOM 1542 O O . GLN A 1 219 ? 11.793 -2.275 -1.298 1.00 97.00 219 GLN A O 1
ATOM 1547 N N . THR A 1 220 ? 11.248 -2.634 0.851 1.00 98.00 220 THR A N 1
ATOM 1548 C CA . THR A 1 220 ? 10.656 -3.960 0.603 1.00 98.00 220 THR A CA 1
ATOM 1549 C C . THR A 1 220 ? 9.162 -4.039 0.900 1.00 98.00 220 THR A C 1
ATOM 1551 O O . THR A 1 220 ? 8.516 -5.014 0.512 1.00 98.00 220 THR A O 1
ATOM 1554 N N . GLY A 1 221 ? 8.595 -3.022 1.551 1.00 98.25 221 GLY A N 1
ATOM 1555 C CA . GLY A 1 221 ? 7.189 -3.002 1.933 1.00 98.25 221 GLY A CA 1
ATOM 1556 C C . GLY A 1 221 ? 6.249 -3.009 0.727 1.00 98.25 221 GLY A C 1
ATOM 1557 O O . GLY A 1 221 ? 6.570 -2.456 -0.327 1.00 98.25 221 GLY A O 1
ATOM 1558 N N . SER A 1 222 ? 5.091 -3.645 0.872 1.00 98.69 222 SER A N 1
ATOM 1559 C CA . SER A 1 222 ? 4.130 -3.880 -0.215 1.00 98.69 222 SER A CA 1
ATOM 1560 C C . SER A 1 222 ? 2.716 -3.448 0.168 1.00 98.69 222 SER A C 1
ATOM 1562 O O . SER A 1 222 ? 2.415 -3.243 1.342 1.00 98.69 222 SER A O 1
ATOM 1564 N N . TYR A 1 223 ? 1.821 -3.344 -0.814 1.00 98.69 223 TYR A N 1
ATOM 1565 C CA . TYR A 1 223 ? 0.399 -3.036 -0.592 1.00 98.69 223 TYR A CA 1
ATOM 1566 C C . TYR A 1 223 ? 0.133 -1.678 0.084 1.00 98.69 223 TYR A C 1
ATOM 1568 O O . TYR A 1 223 ? -0.859 -1.522 0.795 1.00 98.69 223 TYR A O 1
ATOM 1576 N N . ASN A 1 224 ? 1.006 -0.685 -0.108 1.00 98.81 224 ASN A N 1
ATOM 1577 C CA . ASN A 1 224 ? 0.788 0.654 0.439 1.00 98.81 224 ASN A CA 1
ATOM 1578 C C . ASN A 1 224 ? 0.050 1.561 -0.557 1.00 98.81 224 ASN A C 1
ATOM 1580 O O . ASN A 1 224 ? 0.402 1.606 -1.733 1.00 98.81 224 ASN A O 1
ATOM 1584 N N . THR A 1 225 ? -0.906 2.359 -0.078 1.00 98.88 225 THR A N 1
ATOM 1585 C CA . THR A 1 225 ? -1.546 3.454 -0.828 1.00 98.88 225 THR A CA 1
ATOM 1586 C C . THR A 1 225 ? -1.195 4.792 -0.189 1.00 98.88 225 THR A C 1
ATOM 1588 O O . THR A 1 225 ? -1.758 5.173 0.833 1.00 98.88 225 THR A O 1
ATOM 1591 N N . ILE A 1 226 ? -0.246 5.510 -0.786 1.00 98.75 226 ILE A N 1
ATOM 1592 C CA . ILE A 1 226 ? 0.379 6.699 -0.207 1.00 98.75 226 ILE A CA 1
ATOM 1593 C C . ILE A 1 226 ? 0.217 7.882 -1.162 1.00 98.75 226 ILE A C 1
ATOM 1595 O O . ILE A 1 226 ? 0.762 7.889 -2.267 1.00 98.75 226 ILE A O 1
ATOM 1599 N N . ILE A 1 227 ? -0.551 8.887 -0.746 1.00 98.88 227 ILE A N 1
ATOM 1600 C CA . ILE A 1 227 ? -0.947 10.021 -1.584 1.00 98.88 227 ILE A CA 1
ATOM 1601 C C . ILE A 1 227 ? -0.693 11.329 -0.829 1.00 98.88 227 ILE A C 1
ATOM 1603 O O . ILE A 1 227 ? -1.348 11.608 0.168 1.00 98.88 227 ILE A O 1
ATOM 1607 N N . GLY A 1 228 ? 0.222 12.158 -1.327 1.00 98.75 228 GLY A N 1
ATOM 1608 C CA . GLY A 1 228 ? 0.565 13.468 -0.772 1.00 98.75 228 GLY A CA 1
ATOM 1609 C C . GLY A 1 228 ? 2.056 13.788 -0.883 1.00 98.75 228 GLY A C 1
ATOM 1610 O O . GLY A 1 228 ? 2.895 12.896 -0.998 1.00 98.75 228 GLY A O 1
ATOM 1611 N N . PHE A 1 229 ? 2.406 15.078 -0.840 1.00 98.69 229 PHE A N 1
ATOM 1612 C CA . PHE A 1 229 ? 3.807 15.501 -0.738 1.00 98.69 229 PHE A CA 1
ATOM 1613 C C . PHE A 1 229 ? 4.410 14.956 0.563 1.00 98.69 229 PHE A C 1
ATOM 1615 O O . PHE A 1 229 ? 3.881 15.232 1.642 1.00 98.69 229 PHE A O 1
ATOM 1622 N N . GLN A 1 230 ? 5.485 14.171 0.445 1.00 98.62 230 GLN A N 1
ATOM 1623 C CA . GLN A 1 230 ? 6.190 13.517 1.555 1.00 98.62 230 GLN A CA 1
ATOM 1624 C C . GLN A 1 230 ? 5.313 12.621 2.452 1.00 98.62 230 GLN A C 1
ATOM 1626 O O . GLN A 1 230 ? 5.689 12.299 3.582 1.00 98.62 230 GLN A O 1
ATOM 1631 N N . ALA A 1 231 ? 4.148 12.177 1.973 1.00 98.75 231 ALA A N 1
ATOM 1632 C CA . ALA A 1 231 ? 3.348 11.190 2.691 1.00 98.75 231 ALA A CA 1
ATOM 1633 C C . ALA A 1 231 ? 4.144 9.880 2.827 1.00 98.75 231 ALA A C 1
ATOM 1635 O O . ALA A 1 231 ? 4.781 9.427 1.872 1.00 98.75 231 ALA A O 1
ATOM 1636 N N . GLY A 1 232 ? 4.155 9.289 4.022 1.00 98.06 232 GLY A N 1
ATOM 1637 C CA . GLY A 1 232 ? 4.861 8.039 4.316 1.00 98.06 232 GLY A CA 1
ATOM 1638 C C . GLY A 1 232 ? 6.375 8.060 4.106 1.00 98.06 232 GLY A C 1
ATOM 1639 O O . GLY A 1 232 ? 6.977 6.984 4.093 1.00 98.06 232 GLY A O 1
ATOM 1640 N N . GLN A 1 233 ? 6.990 9.235 3.917 1.00 98.19 233 GLN A N 1
ATOM 1641 C CA . GLN A 1 233 ? 8.379 9.349 3.480 1.00 98.19 233 GLN A CA 1
ATOM 1642 C C . GLN A 1 233 ? 9.349 8.640 4.425 1.00 98.19 233 GLN A C 1
ATOM 1644 O O . GLN A 1 233 ? 10.095 7.783 3.960 1.00 98.19 233 GLN A O 1
ATOM 1649 N N . GLY A 1 234 ? 9.306 8.935 5.725 1.00 95.44 234 GLY A N 1
ATOM 1650 C CA . GLY A 1 234 ? 10.297 8.501 6.710 1.00 95.44 234 GLY A CA 1
ATOM 1651 C C . GLY A 1 234 ? 11.512 9.428 6.785 1.00 95.44 234 GLY A C 1
ATOM 1652 O O . GLY A 1 234 ? 11.778 10.221 5.885 1.00 95.44 234 GLY A O 1
ATOM 1653 N N . THR A 1 235 ? 12.287 9.294 7.860 1.00 95.12 235 THR A N 1
ATOM 1654 C CA . THR A 1 235 ? 13.624 9.907 8.003 1.00 95.12 235 THR A CA 1
ATOM 1655 C C . THR A 1 235 ? 14.757 8.933 7.669 1.00 95.12 235 THR A C 1
ATOM 1657 O O . THR A 1 235 ? 15.917 9.330 7.568 1.00 95.12 235 THR A O 1
ATOM 1660 N N . SER A 1 236 ? 14.428 7.655 7.496 1.00 95.75 236 SER A N 1
ATOM 1661 C CA . SER A 1 236 ? 15.338 6.562 7.178 1.00 95.75 236 SER A CA 1
ATOM 1662 C C . SER A 1 236 ? 14.592 5.471 6.409 1.00 95.75 236 SER A C 1
ATOM 1664 O O . SER A 1 236 ? 13.372 5.529 6.240 1.00 95.75 236 SER A O 1
ATOM 1666 N N . VAL A 1 237 ? 15.342 4.476 5.933 1.00 96.88 237 VAL A N 1
ATOM 1667 C CA . VAL A 1 237 ? 14.801 3.282 5.274 1.00 96.88 237 VAL A CA 1
ATOM 1668 C C . VAL A 1 237 ? 13.781 2.576 6.167 1.00 96.88 237 VAL A C 1
ATOM 1670 O O . VAL A 1 237 ? 14.056 2.304 7.335 1.00 96.88 237 VAL A O 1
ATOM 1673 N N . HIS A 1 238 ? 12.637 2.220 5.586 1.00 95.94 238 HIS A N 1
ATOM 1674 C CA . HIS A 1 238 ? 11.598 1.402 6.217 1.00 95.94 238 HIS A CA 1
ATOM 1675 C C . HIS A 1 238 ? 11.025 0.389 5.220 1.00 95.94 238 HIS A C 1
ATOM 1677 O O . HIS A 1 238 ? 11.342 0.424 4.032 1.00 95.94 238 HIS A O 1
ATOM 1683 N N . ASN A 1 239 ? 10.226 -0.552 5.727 1.00 97.38 239 ASN A N 1
ATOM 1684 C CA . ASN A 1 239 ? 9.678 -1.680 4.963 1.00 97.38 239 ASN A CA 1
ATOM 1685 C C . ASN A 1 239 ? 8.193 -1.911 5.269 1.00 97.38 239 ASN A C 1
ATOM 1687 O O . ASN A 1 239 ? 7.718 -3.046 5.280 1.00 97.38 239 ASN A O 1
ATOM 1691 N N . LYS A 1 240 ? 7.480 -0.827 5.575 1.00 97.69 240 LYS A N 1
ATOM 1692 C CA . LYS A 1 240 ? 6.091 -0.883 6.021 1.00 97.69 240 LYS A CA 1
ATOM 1693 C C . LYS A 1 240 ? 5.159 -1.343 4.899 1.00 97.69 240 LYS A C 1
ATOM 1695 O O . LYS A 1 240 ? 5.358 -0.976 3.741 1.00 97.69 240 LYS A O 1
ATOM 1700 N N . SER A 1 241 ? 4.138 -2.113 5.235 1.00 98.56 241 SER A N 1
ATOM 1701 C CA . SER A 1 241 ? 3.205 -2.741 4.301 1.00 98.56 241 SER A CA 1
ATOM 1702 C C . SER A 1 241 ? 1.748 -2.521 4.703 1.00 98.56 241 SER A C 1
ATOM 1704 O O . SER A 1 241 ? 1.437 -2.315 5.873 1.00 98.56 241 SER A O 1
ATOM 1706 N N . GLY A 1 242 ? 0.837 -2.567 3.732 1.00 98.62 242 GLY A N 1
ATOM 1707 C CA . GLY A 1 242 ? -0.606 -2.491 3.996 1.00 98.62 242 GLY A CA 1
ATOM 1708 C C . GLY A 1 242 ? -1.091 -1.137 4.527 1.00 98.62 242 GLY A C 1
ATOM 1709 O O . GLY A 1 242 ? -2.157 -1.059 5.133 1.00 98.62 242 GLY A O 1
ATOM 1710 N N . ASN A 1 243 ? -0.315 -0.066 4.346 1.00 98.75 243 ASN A N 1
ATOM 1711 C CA . ASN A 1 243 ? -0.661 1.248 4.881 1.00 98.75 243 ASN A CA 1
ATOM 1712 C C . ASN A 1 243 ? -1.446 2.103 3.890 1.00 98.75 243 ASN A C 1
ATOM 1714 O O . ASN A 1 243 ? -1.197 2.067 2.684 1.00 98.75 243 ASN A O 1
ATOM 1718 N N . ILE A 1 244 ? -2.324 2.957 4.412 1.00 98.81 244 ILE A N 1
ATOM 1719 C CA . ILE A 1 244 ? -3.044 3.965 3.631 1.00 98.81 244 ILE A CA 1
ATOM 1720 C C . ILE A 1 244 ? -2.778 5.347 4.227 1.00 98.81 244 ILE A C 1
ATOM 1722 O O . ILE A 1 244 ? -3.330 5.673 5.276 1.00 98.81 244 ILE A O 1
ATOM 1726 N N . PHE A 1 245 ? -1.968 6.179 3.564 1.00 98.75 245 PHE A N 1
ATOM 1727 C CA . PHE A 1 245 ? -1.650 7.539 4.023 1.00 98.75 245 PHE A CA 1
ATOM 1728 C C . PHE A 1 245 ? -2.088 8.587 2.999 1.00 98.75 245 PHE A C 1
ATOM 1730 O O . PHE A 1 245 ? -1.677 8.537 1.839 1.00 98.75 245 PHE A O 1
ATOM 1737 N N . LEU A 1 246 ? -2.904 9.550 3.429 1.00 98.75 246 LEU A N 1
ATOM 1738 C CA . LEU A 1 246 ? -3.525 10.558 2.569 1.00 98.75 246 LEU A CA 1
ATOM 1739 C C . LEU A 1 246 ? -3.307 11.978 3.126 1.00 98.75 246 LEU A C 1
ATOM 1741 O O . LEU A 1 246 ? -3.845 12.314 4.181 1.00 98.75 246 LEU A O 1
ATOM 1745 N N . GLY A 1 247 ? -2.572 12.807 2.376 1.00 98.69 247 GLY A N 1
ATOM 1746 C CA . GLY A 1 247 ? -2.351 14.246 2.587 1.00 98.69 247 GLY A CA 1
ATOM 1747 C C . GLY A 1 247 ? -0.883 14.648 2.824 1.00 98.69 247 GLY A C 1
ATOM 1748 O O . GLY A 1 247 ? 0.017 13.806 2.794 1.00 98.69 247 GLY A O 1
ATOM 1749 N N . TYR A 1 248 ? -0.605 15.953 2.975 1.00 98.56 248 TYR A N 1
ATOM 1750 C CA . TYR A 1 248 ? 0.763 16.472 3.167 1.00 98.56 248 TYR A CA 1
ATOM 1751 C C . TYR A 1 248 ? 1.403 15.839 4.403 1.00 98.56 248 TYR A C 1
ATOM 1753 O O . TYR A 1 248 ? 0.887 15.991 5.505 1.00 98.56 248 TYR A O 1
ATOM 1761 N N . GLN A 1 249 ? 2.526 15.140 4.218 1.00 98.62 249 GLN A N 1
ATOM 1762 C CA . GLN A 1 249 ? 3.276 14.473 5.288 1.00 98.62 249 GLN A CA 1
ATOM 1763 C C . GLN A 1 249 ? 2.465 13.480 6.152 1.00 98.62 249 GLN A C 1
ATOM 1765 O O . GLN A 1 249 ? 2.909 13.099 7.238 1.00 98.62 249 GLN A O 1
ATOM 1770 N N . ALA A 1 250 ? 1.318 12.989 5.670 1.00 98.69 250 ALA A N 1
ATOM 1771 C CA . ALA A 1 250 ? 0.549 11.967 6.377 1.00 98.69 250 ALA A CA 1
ATOM 1772 C C . ALA A 1 250 ? 1.410 10.713 6.615 1.00 98.69 250 ALA A C 1
ATOM 1774 O O . ALA A 1 250 ? 2.068 10.215 5.697 1.00 98.69 250 ALA A O 1
ATOM 1775 N N . GLY A 1 251 ? 1.448 10.220 7.857 1.00 98.25 251 GLY A N 1
ATOM 1776 C CA . GLY A 1 251 ? 2.249 9.048 8.229 1.00 98.25 251 GLY A CA 1
ATOM 1777 C C . GLY A 1 251 ? 3.761 9.215 8.011 1.00 98.25 251 GLY A C 1
ATOM 1778 O O . GLY A 1 251 ? 4.459 8.219 7.846 1.00 98.25 251 GLY A O 1
ATOM 1779 N N . PHE A 1 252 ? 4.287 10.451 7.986 1.00 98.25 252 PHE A N 1
ATOM 1780 C CA . PHE A 1 252 ? 5.700 10.736 7.689 1.00 98.25 252 PHE A CA 1
ATOM 1781 C C . PHE A 1 252 ? 6.679 9.894 8.519 1.00 98.25 252 PHE A C 1
ATOM 1783 O O . PHE A 1 252 ? 7.659 9.408 7.973 1.00 98.25 252 PHE A O 1
ATOM 1790 N N . ASN A 1 253 ? 6.409 9.696 9.812 1.00 95.06 253 ASN A N 1
ATOM 1791 C CA . ASN A 1 253 ? 7.259 8.908 10.714 1.00 95.06 253 ASN A CA 1
ATOM 1792 C C . ASN A 1 253 ? 6.728 7.490 10.987 1.00 95.06 253 ASN A C 1
ATOM 1794 O O . ASN A 1 253 ? 7.278 6.804 11.843 1.00 95.06 253 ASN A O 1
ATOM 1798 N N . GLU A 1 254 ? 5.661 7.049 10.315 1.00 96.81 254 GLU A N 1
ATOM 1799 C CA . GLU A 1 254 ? 5.109 5.711 10.541 1.00 96.81 254 GLU A CA 1
ATOM 1800 C C . GLU A 1 254 ? 5.998 4.654 9.874 1.00 96.81 254 GLU A C 1
ATOM 1802 O O . GLU A 1 254 ? 6.367 4.776 8.697 1.00 96.81 254 GLU A O 1
ATOM 1807 N N . THR A 1 255 ? 6.339 3.616 10.634 1.00 95.25 255 THR A N 1
ATOM 1808 C CA . THR A 1 255 ? 7.186 2.494 10.199 1.00 95.25 255 THR A CA 1
ATOM 1809 C C . THR A 1 255 ? 6.514 1.135 10.374 1.00 95.25 255 THR A C 1
ATOM 1811 O O . THR A 1 255 ? 7.113 0.128 10.009 1.00 95.25 255 THR A O 1
ATOM 1814 N N . SER A 1 256 ? 5.311 1.100 10.940 1.00 97.00 256 SER A N 1
ATOM 1815 C CA . SER A 1 256 ? 4.518 -0.105 11.183 1.00 97.00 256 SER A CA 1
ATOM 1816 C C . SER A 1 256 ? 3.623 -0.434 9.992 1.00 97.00 256 SER A C 1
ATOM 1818 O O . SER A 1 256 ? 3.357 0.414 9.137 1.00 97.00 256 SER A O 1
ATOM 1820 N N . ASP A 1 257 ? 3.130 -1.666 9.966 1.00 98.50 257 ASP A N 1
ATOM 1821 C CA . ASP A 1 257 ? 2.199 -2.144 8.950 1.00 98.50 257 ASP A CA 1
ATOM 1822 C C . ASP A 1 257 ? 0.747 -1.796 9.300 1.00 98.50 257 ASP A C 1
ATOM 1824 O O . ASP A 1 257 ? 0.412 -1.531 10.459 1.00 98.50 257 ASP A O 1
ATOM 1828 N N . ASN A 1 258 ? -0.131 -1.871 8.297 1.00 98.50 258 ASN A N 1
ATOM 1829 C CA . ASN A 1 258 ? -1.584 -1.884 8.472 1.00 98.50 258 ASN A CA 1
ATOM 1830 C C . ASN A 1 258 ? -2.162 -0.637 9.164 1.00 98.50 258 ASN A C 1
ATOM 1832 O O . ASN A 1 258 ? -3.158 -0.726 9.884 1.00 98.50 258 ASN A O 1
ATOM 1836 N N . LYS A 1 259 ? -1.569 0.542 8.946 1.00 98.50 259 LYS A N 1
ATOM 1837 C CA . LYS A 1 259 ? -2.051 1.812 9.505 1.00 98.50 259 LYS A CA 1
ATOM 1838 C C . LYS A 1 259 ? -2.768 2.676 8.471 1.00 98.50 259 LYS A C 1
ATOM 1840 O O . LYS A 1 259 ? -2.404 2.728 7.295 1.00 98.50 259 LYS A O 1
ATOM 1845 N N . LEU A 1 260 ? -3.767 3.417 8.942 1.00 98.69 260 LEU A N 1
ATOM 1846 C CA . LEU A 1 260 ? -4.472 4.463 8.201 1.00 98.69 260 LEU A CA 1
ATOM 1847 C C . LEU A 1 260 ? -4.109 5.833 8.781 1.00 98.69 260 LEU A C 1
ATOM 1849 O O . LEU A 1 260 ? -4.270 6.056 9.978 1.00 98.69 260 LEU A O 1
ATOM 1853 N N . TYR A 1 261 ? -3.673 6.758 7.926 1.00 98.69 261 TYR A N 1
ATOM 1854 C CA . TYR A 1 261 ? -3.472 8.169 8.265 1.00 98.69 261 TYR A CA 1
ATOM 1855 C C . TYR A 1 261 ? -4.177 9.047 7.232 1.00 98.69 261 TYR A C 1
ATOM 1857 O O . TYR A 1 261 ? -3.839 9.009 6.051 1.00 98.69 261 TYR A O 1
ATOM 1865 N N . ILE A 1 262 ? -5.109 9.887 7.675 1.00 98.62 262 ILE A N 1
ATOM 1866 C CA . ILE A 1 262 ? -5.661 10.983 6.867 1.00 98.62 262 ILE A CA 1
ATOM 1867 C C . ILE A 1 262 ? -5.361 12.275 7.611 1.00 98.62 262 ILE A C 1
ATOM 1869 O O . ILE A 1 262 ? -5.922 12.522 8.679 1.00 98.62 262 ILE A O 1
ATOM 1873 N N . GLU A 1 263 ? -4.428 13.060 7.077 1.00 97.62 263 GLU A N 1
ATOM 1874 C CA . GLU A 1 263 ? -3.827 14.199 7.771 1.00 97.62 263 GLU A CA 1
ATOM 1875 C C . GLU A 1 263 ? -3.148 15.147 6.776 1.00 97.62 263 GLU A C 1
ATOM 1877 O O . GLU A 1 263 ? -2.774 14.738 5.683 1.00 97.62 263 GLU A O 1
ATOM 1882 N N . ASN A 1 264 ? -2.956 16.414 7.142 1.00 97.44 264 ASN A N 1
ATOM 1883 C CA . ASN A 1 264 ? -2.238 17.384 6.309 1.00 97.44 264 ASN A CA 1
ATOM 1884 C C . ASN A 1 264 ? -1.042 17.990 7.061 1.00 97.44 264 ASN A C 1
ATOM 1886 O O . ASN A 1 264 ? -0.782 19.192 6.991 1.00 97.44 264 ASN A O 1
ATOM 1890 N N . SER A 1 265 ? -0.355 17.148 7.831 1.00 97.69 265 SER A N 1
ATOM 1891 C CA . SER A 1 265 ? 0.830 17.437 8.634 1.00 97.69 265 SER A CA 1
ATOM 1892 C C . SER A 1 265 ? 1.576 16.135 8.980 1.00 97.69 265 SER A C 1
ATOM 1894 O O . SER A 1 265 ? 1.091 15.035 8.722 1.00 97.69 265 SER A O 1
ATOM 1896 N N . ASN A 1 266 ? 2.741 16.245 9.623 1.00 96.56 266 ASN A N 1
ATOM 1897 C CA . ASN A 1 266 ? 3.494 15.108 10.172 1.00 96.56 266 ASN A CA 1
ATOM 1898 C C . ASN A 1 266 ? 3.116 14.763 11.632 1.00 96.56 266 ASN A C 1
ATOM 1900 O O . ASN A 1 266 ? 3.920 14.172 12.358 1.00 96.56 266 ASN A O 1
ATOM 1904 N N . SER A 1 267 ? 1.918 15.161 12.075 1.00 94.94 267 SER A N 1
ATOM 1905 C CA . SER A 1 267 ? 1.432 14.949 13.443 1.00 94.94 267 SER A CA 1
ATOM 1906 C C . SER A 1 267 ? 1.369 13.463 13.819 1.00 94.94 267 SER A C 1
ATOM 1908 O O . SER A 1 267 ? 0.957 12.616 13.026 1.00 94.94 267 SER A O 1
ATOM 1910 N N . SER A 1 268 ? 1.703 13.145 15.075 1.00 92.62 268 SER A N 1
ATOM 1911 C CA . SER A 1 268 ? 1.473 11.816 15.665 1.00 92.62 268 SER A CA 1
ATOM 1912 C C . SER A 1 268 ? 0.005 11.566 16.033 1.00 92.62 268 SER A C 1
ATOM 1914 O O . SER A 1 268 ? -0.370 10.441 16.351 1.00 92.62 268 SER A O 1
ATOM 1916 N N . SER A 1 269 ? -0.827 12.607 15.997 1.00 95.50 269 SER A N 1
ATOM 1917 C CA . SER A 1 269 ? -2.275 12.552 16.201 1.00 95.50 269 SER A CA 1
ATOM 1918 C C . SER A 1 269 ? -2.967 13.062 14.934 1.00 95.50 269 SER A C 1
ATOM 1920 O O . SER A 1 269 ? -3.304 14.246 14.876 1.00 95.50 269 SER A O 1
ATOM 1922 N N . PRO A 1 270 ? -3.116 12.223 13.892 1.00 97.62 270 PRO A N 1
ATOM 1923 C CA . PRO A 1 270 ? -3.730 12.640 12.634 1.00 97.62 270 PRO A CA 1
ATOM 1924 C C . PRO A 1 270 ? -5.248 12.803 12.790 1.00 97.62 270 PRO A C 1
ATOM 1926 O O . PRO A 1 270 ? -5.841 12.150 13.644 1.00 97.62 270 PRO A O 1
ATOM 1929 N N . LEU A 1 271 ? -5.905 13.604 11.957 1.00 98.31 271 LEU A N 1
ATOM 1930 C CA . LEU A 1 271 ? -7.341 13.873 12.005 1.00 98.31 271 LEU A CA 1
ATOM 1931 C C . LEU A 1 271 ? -8.149 12.574 12.025 1.00 98.31 271 LEU A C 1
ATOM 1933 O O . LEU A 1 271 ? -9.054 12.426 12.851 1.00 98.31 271 LEU A O 1
ATOM 1937 N N . ILE A 1 272 ? -7.780 11.627 11.158 1.00 98.62 272 ILE A N 1
ATOM 1938 C CA . ILE A 1 272 ? -8.271 10.251 11.191 1.00 98.62 272 ILE A CA 1
ATOM 1939 C C . ILE A 1 272 ? -7.070 9.314 11.235 1.00 98.62 272 ILE A C 1
ATOM 1941 O O . ILE A 1 272 ? -6.179 9.373 10.384 1.00 98.62 272 ILE A O 1
ATOM 1945 N N . TRP A 1 273 ? -7.077 8.441 12.234 1.00 98.56 273 TRP A N 1
ATOM 1946 C CA . TRP A 1 273 ? -6.126 7.355 12.391 1.00 98.56 273 TRP A CA 1
ATOM 1947 C C . TRP A 1 273 ? -6.865 6.023 12.363 1.00 98.56 273 TRP A C 1
ATOM 1949 O O . TRP A 1 273 ? -7.977 5.931 12.881 1.00 98.56 273 TRP A O 1
ATOM 1959 N N . GLY A 1 274 ? -6.238 4.977 11.846 1.00 98.38 274 GLY A N 1
ATOM 1960 C CA . GLY A 1 274 ? -6.757 3.624 11.985 1.00 98.38 274 GLY A CA 1
ATOM 1961 C C . GLY A 1 274 ? -5.665 2.571 12.059 1.00 98.38 274 GLY A C 1
ATOM 1962 O O . GLY A 1 274 ? -4.527 2.795 11.646 1.00 98.38 274 GLY A O 1
ATOM 1963 N N . ASP A 1 275 ? -6.059 1.416 12.573 1.00 98.06 275 ASP A N 1
ATOM 1964 C CA . ASP A 1 275 ? -5.262 0.206 12.660 1.00 98.06 275 ASP A CA 1
ATOM 1965 C C . ASP A 1 275 ? -6.079 -0.958 12.120 1.00 98.06 275 ASP A C 1
ATOM 1967 O O . ASP A 1 275 ? -6.994 -1.445 12.787 1.00 98.06 275 ASP A O 1
ATOM 1971 N N . PHE A 1 276 ? -5.752 -1.378 10.901 1.00 98.12 276 PHE A N 1
ATOM 1972 C CA . PHE A 1 276 ? -6.438 -2.477 10.233 1.00 98.12 276 PHE A CA 1
ATOM 1973 C C . PHE A 1 276 ? -6.146 -3.827 10.892 1.00 98.12 276 PHE A C 1
ATOM 1975 O O . PHE A 1 276 ? -6.919 -4.756 10.712 1.00 98.12 276 PHE A O 1
ATOM 1982 N N . GLU A 1 277 ? -5.061 -3.957 11.662 1.00 96.75 277 GLU A N 1
ATOM 1983 C CA . GLU A 1 277 ? -4.761 -5.204 12.375 1.00 96.75 277 GLU A CA 1
ATOM 1984 C C . GLU A 1 277 ? -5.694 -5.415 13.575 1.00 96.75 277 GLU A C 1
ATOM 1986 O O . GLU A 1 277 ? -6.041 -6.545 13.907 1.00 96.75 277 GLU A O 1
ATOM 1991 N N . ASN A 1 278 ? -6.119 -4.321 14.210 1.00 95.75 278 ASN A N 1
ATOM 1992 C CA . ASN A 1 278 ? -6.950 -4.337 15.414 1.00 95.75 278 ASN A CA 1
ATOM 1993 C C . ASN A 1 278 ? -8.395 -3.881 15.154 1.00 95.75 278 ASN A C 1
ATOM 1995 O O . ASN A 1 278 ? -9.109 -3.574 16.109 1.00 95.75 278 ASN A O 1
ATOM 1999 N N . ASP A 1 279 ? -8.799 -3.764 13.883 1.00 92.56 279 ASP A N 1
ATOM 2000 C CA . ASP A 1 279 ? -10.094 -3.217 13.453 1.00 92.56 279 ASP A CA 1
ATOM 2001 C C . ASP A 1 279 ? -10.461 -1.906 14.179 1.00 92.56 279 ASP A C 1
ATOM 2003 O O . ASP A 1 279 ? -11.594 -1.681 14.611 1.00 92.56 279 ASP A O 1
ATOM 2007 N N . SER A 1 280 ? -9.471 -1.023 14.349 1.00 96.00 280 SER A N 1
ATOM 2008 C CA . SER A 1 280 ? -9.609 0.190 15.154 1.00 96.00 280 SER A CA 1
ATOM 2009 C C . SER A 1 280 ? -9.615 1.443 14.289 1.00 96.00 280 SER A C 1
ATOM 2011 O O . SER A 1 280 ? -8.732 1.645 13.459 1.00 96.00 280 SER A O 1
ATOM 2013 N N . LEU A 1 281 ? -10.581 2.330 14.527 1.00 96.75 281 LEU A N 1
ATOM 2014 C CA . LEU A 1 281 ? -10.670 3.646 13.899 1.00 96.75 281 LEU A CA 1
ATOM 2015 C C . LEU A 1 281 ? -10.759 4.729 14.977 1.00 96.75 281 LEU A C 1
ATOM 2017 O O . LEU A 1 281 ? -11.539 4.621 15.923 1.00 96.75 281 LEU A O 1
ATOM 2021 N N . ARG A 1 282 ? -9.977 5.800 14.826 1.00 96.88 282 ARG A N 1
ATOM 2022 C CA . ARG A 1 282 ? -9.934 6.941 15.744 1.00 96.88 282 ARG A CA 1
ATOM 2023 C C . ARG A 1 282 ? -10.069 8.257 14.984 1.00 96.88 282 ARG A C 1
ATOM 2025 O O . ARG A 1 282 ? -9.389 8.486 13.988 1.00 96.88 282 ARG A O 1
ATOM 2032 N N . PHE A 1 283 ? -10.879 9.159 15.532 1.00 97.25 283 PHE A N 1
ATOM 2033 C CA . PHE A 1 283 ? -10.992 10.551 15.099 1.00 97.25 283 PHE A CA 1
ATOM 2034 C C . PHE A 1 283 ? -10.338 11.456 16.152 1.00 97.25 283 PHE A C 1
ATOM 2036 O O . PHE A 1 283 ? -10.773 11.458 17.302 1.00 97.25 283 PHE A O 1
ATOM 2043 N N . ASN A 1 284 ? -9.309 12.228 15.790 1.00 96.50 284 ASN A N 1
ATOM 2044 C CA . ASN A 1 284 ? -8.612 13.138 16.717 1.00 96.50 284 ASN A CA 1
ATOM 2045 C C . ASN A 1 284 ? -9.161 14.576 16.635 1.00 96.50 284 ASN A C 1
ATOM 2047 O O . ASN A 1 284 ? -8.415 15.553 16.630 1.00 96.50 284 ASN A O 1
ATOM 2051 N N . GLY A 1 285 ? -10.486 14.712 16.554 1.00 94.06 285 GLY A N 1
ATOM 2052 C CA . GLY A 1 285 ? -11.178 15.995 16.459 1.00 94.06 285 GLY A CA 1
ATOM 2053 C C . GLY A 1 285 ? -12.667 15.878 16.786 1.00 94.06 285 GLY A C 1
ATOM 2054 O O . GLY A 1 285 ? -13.167 14.800 17.103 1.00 94.06 285 GLY A O 1
ATOM 2055 N N . ASN A 1 286 ? -13.388 16.998 16.702 1.00 95.06 286 ASN A N 1
ATOM 2056 C CA . ASN A 1 286 ? -14.831 17.020 16.947 1.00 95.06 286 ASN A CA 1
ATOM 2057 C C . ASN A 1 286 ? -15.588 16.321 15.807 1.00 95.06 286 ASN A C 1
ATOM 2059 O O . ASN A 1 286 ? -15.551 16.779 14.663 1.00 95.06 286 ASN A O 1
ATOM 2063 N N . VAL A 1 287 ? -16.325 15.258 16.134 1.00 95.19 287 VAL A N 1
ATOM 2064 C CA . VAL A 1 287 ? -17.200 14.546 15.192 1.00 95.19 287 VAL A CA 1
ATOM 2065 C C . VAL A 1 287 ? -18.617 15.111 15.298 1.00 95.19 287 VAL A C 1
ATOM 2067 O O . VAL A 1 287 ? -19.292 14.936 16.309 1.00 95.19 287 VAL A O 1
ATOM 2070 N N . HIS A 1 288 ? -19.074 15.800 14.252 1.00 94.19 288 HIS A N 1
ATOM 2071 C CA . HIS A 1 288 ? -20.428 16.354 14.185 1.00 94.19 288 HIS A CA 1
ATOM 2072 C C . HIS A 1 288 ? -21.342 15.408 13.399 1.00 94.19 288 HIS A C 1
ATOM 2074 O O . HIS A 1 288 ? -21.153 15.223 12.198 1.00 94.19 288 HIS A O 1
ATOM 2080 N N . ILE A 1 289 ? -22.343 14.830 14.067 1.00 93.94 289 ILE A N 1
ATOM 2081 C CA . ILE A 1 289 ? -23.315 13.909 13.463 1.00 93.94 289 ILE A CA 1
ATOM 2082 C C . ILE A 1 289 ? -24.658 14.630 13.358 1.00 93.94 289 ILE A C 1
ATOM 2084 O O . ILE A 1 289 ? -25.234 15.028 14.365 1.00 93.94 289 ILE A O 1
ATOM 2088 N N . THR A 1 290 ? -25.148 14.826 12.135 1.00 93.94 290 THR A N 1
ATOM 2089 C CA . THR A 1 290 ? -26.424 15.517 11.870 1.00 93.94 290 THR A CA 1
ATOM 2090 C C . THR A 1 290 ? -27.636 14.581 11.872 1.00 93.94 290 THR A C 1
ATOM 2092 O O . THR A 1 290 ? -28.769 15.056 11.893 1.00 93.94 290 THR A O 1
ATOM 2095 N N . GLY A 1 291 ? -27.406 13.265 11.847 1.00 92.50 291 GLY A N 1
ATOM 2096 C CA . GLY A 1 291 ? -28.427 12.220 11.937 1.00 92.50 291 GLY A CA 1
ATOM 2097 C C . GLY A 1 291 ? -28.270 11.354 13.190 1.00 92.50 291 GLY A C 1
ATOM 2098 O O . GLY A 1 291 ? -27.805 11.821 14.226 1.00 92.50 291 GLY A O 1
ATOM 2099 N N . ASN A 1 292 ? -28.634 10.076 13.084 1.00 86.88 292 ASN A N 1
ATOM 2100 C CA . ASN A 1 292 ? -28.453 9.103 14.163 1.00 86.88 292 ASN A CA 1
ATOM 2101 C C . ASN A 1 292 ? -27.087 8.413 14.058 1.00 86.88 292 ASN A C 1
ATOM 2103 O O . ASN A 1 292 ? -26.650 8.070 12.960 1.00 86.88 292 ASN A O 1
ATOM 2107 N N . LEU A 1 293 ? -26.454 8.156 15.205 1.00 88.06 293 LEU A N 1
ATOM 2108 C CA . LEU A 1 293 ? -25.311 7.252 15.320 1.00 88.06 293 LEU A CA 1
ATOM 2109 C C . LEU A 1 293 ? -25.823 5.863 15.711 1.00 88.06 293 LEU A C 1
ATOM 2111 O O . LEU A 1 293 ? -26.439 5.705 16.762 1.00 88.06 293 LEU A O 1
ATOM 2115 N N . HIS A 1 294 ? -25.568 4.868 14.869 1.00 81.06 294 HIS A N 1
ATOM 2116 C CA . HIS A 1 294 ? -25.808 3.465 15.184 1.00 81.06 294 HIS A CA 1
ATOM 2117 C C . HIS A 1 294 ? -24.472 2.810 15.539 1.00 81.06 294 HIS A C 1
ATOM 2119 O O . HIS A 1 294 ? -23.500 2.987 14.807 1.00 81.06 294 HIS A O 1
ATOM 2125 N N . VAL A 1 295 ? -24.414 2.103 16.668 1.00 82.19 295 VAL A N 1
ATOM 2126 C CA . VAL A 1 295 ? -23.217 1.387 17.129 1.00 82.19 295 VAL A CA 1
ATOM 2127 C C . VAL A 1 295 ? -23.594 -0.081 17.283 1.00 82.19 295 VAL A C 1
ATOM 2129 O O . VAL A 1 295 ? -24.350 -0.426 18.188 1.00 82.19 295 VAL A O 1
ATOM 2132 N N . ASP A 1 296 ? -23.088 -0.925 16.387 1.00 67.62 296 ASP A N 1
ATOM 2133 C CA . ASP A 1 296 ? -23.302 -2.372 16.414 1.00 67.62 296 ASP A CA 1
ATOM 2134 C C . ASP A 1 296 ? -22.166 -3.061 17.185 1.00 67.62 296 ASP A C 1
ATOM 2136 O O . ASP A 1 296 ? -21.001 -2.992 16.799 1.00 67.62 296 ASP A O 1
ATOM 2140 N N . GLY A 1 297 ? -22.503 -3.712 18.301 1.00 59.94 297 GLY A N 1
ATOM 2141 C CA . GLY A 1 297 ? -21.566 -4.390 19.203 1.00 59.94 297 GLY A CA 1
ATOM 2142 C C . GLY A 1 297 ? -22.219 -4.611 20.569 1.00 59.94 297 GLY A C 1
ATOM 2143 O O . GLY A 1 297 ? -22.763 -3.682 21.155 1.00 59.94 297 GLY A O 1
ATOM 2144 N N . THR A 1 298 ? -22.256 -5.855 21.048 1.00 51.72 298 THR A N 1
ATOM 2145 C CA . THR A 1 298 ? -23.124 -6.301 22.149 1.00 51.72 298 THR A CA 1
ATOM 2146 C C . THR A 1 298 ? -22.782 -5.665 23.506 1.00 51.72 298 THR A C 1
ATOM 2148 O O . THR A 1 298 ? -21.929 -6.190 24.224 1.00 51.72 298 THR A O 1
ATOM 2151 N N . SER A 1 299 ? -23.538 -4.662 23.957 1.00 56.06 299 SE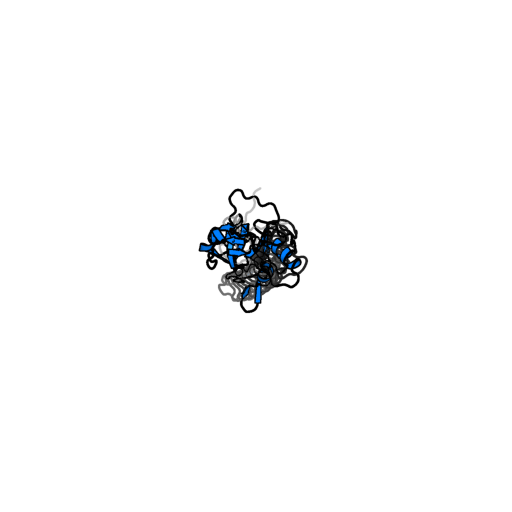R A N 1
ATOM 2152 C CA . SER A 1 299 ? -23.972 -4.709 25.360 1.00 56.06 299 SER A CA 1
ATOM 2153 C C . SER A 1 299 ? -24.857 -5.960 25.456 1.00 56.06 299 SER A C 1
ATOM 2155 O O . SER A 1 299 ? -25.806 -6.067 24.669 1.00 56.06 299 SER A O 1
ATOM 2157 N N . PRO A 1 300 ? -24.531 -6.982 26.275 1.00 60.09 300 PRO A N 1
ATOM 2158 C CA . PRO A 1 300 ? -25.399 -8.144 26.389 1.00 60.09 300 PRO A CA 1
ATOM 2159 C C . PRO A 1 300 ? -26.791 -7.635 26.758 1.00 60.09 300 PRO A C 1
ATOM 2161 O O . PRO A 1 300 ? -26.933 -6.830 27.675 1.00 60.09 300 PRO A O 1
ATOM 2164 N N . ASN A 1 301 ? -27.810 -8.051 26.007 1.00 72.19 301 ASN A N 1
ATOM 2165 C CA . ASN A 1 301 ? -29.195 -7.728 26.325 1.00 72.19 301 ASN A CA 1
ATOM 2166 C C . ASN A 1 301 ? -29.594 -8.570 27.544 1.00 72.19 301 ASN A C 1
ATOM 2168 O O . ASN A 1 301 ? -30.231 -9.611 27.404 1.00 72.19 301 ASN A O 1
ATOM 2172 N N . LEU A 1 302 ? -29.074 -8.188 28.714 1.00 87.31 302 LEU A N 1
ATOM 2173 C CA . LEU A 1 302 ? -29.263 -8.886 29.974 1.00 87.31 302 LEU A CA 1
ATOM 2174 C C . LEU A 1 302 ? -30.725 -8.750 30.384 1.00 87.31 302 LEU A C 1
ATOM 2176 O O . LEU A 1 302 ? -31.261 -7.645 30.461 1.00 87.31 302 LEU A O 1
ATOM 2180 N N . ALA A 1 303 ? -31.366 -9.875 30.683 1.00 92.38 303 ALA A N 1
ATOM 2181 C CA . ALA A 1 303 ? -32.736 -9.911 31.158 1.00 92.38 303 ALA A CA 1
ATOM 2182 C C . ALA A 1 303 ? -32.834 -10.547 32.549 1.00 92.38 303 ALA A C 1
ATOM 2184 O O . ALA A 1 303 ? -31.994 -11.332 32.995 1.00 92.38 303 ALA A O 1
ATOM 2185 N N . ILE A 1 304 ? -33.914 -10.216 33.259 1.00 95.25 304 ILE A N 1
ATOM 2186 C CA . ILE A 1 304 ? -34.245 -10.869 34.525 1.00 95.25 304 ILE A CA 1
ATOM 2187 C C . ILE A 1 304 ? -34.442 -12.374 34.293 1.00 95.25 304 ILE A C 1
ATOM 2189 O O . ILE A 1 304 ? -35.250 -12.781 33.463 1.00 95.25 304 ILE A O 1
ATOM 2193 N N . GLY A 1 305 ? -33.745 -13.198 35.078 1.00 94.06 305 GLY A N 1
ATOM 2194 C CA . GLY A 1 305 ? -33.779 -14.661 35.006 1.00 94.06 305 GLY A CA 1
ATOM 2195 C C . GLY A 1 305 ? -32.583 -15.296 34.292 1.00 94.06 305 GLY A C 1
ATOM 2196 O O . GLY A 1 305 ? -32.340 -16.493 34.511 1.00 94.06 305 GLY A O 1
ATOM 2197 N N . ASP A 1 306 ? -31.819 -14.511 33.523 1.00 94.19 306 ASP A N 1
ATOM 2198 C CA . ASP A 1 306 ? -30.620 -14.969 32.820 1.00 94.19 306 ASP A CA 1
ATOM 2199 C C . ASP A 1 306 ? -29.535 -15.426 33.796 1.00 94.19 306 ASP A C 1
ATOM 2201 O O . ASP A 1 306 ? -29.341 -14.850 34.873 1.00 94.19 306 ASP A O 1
ATOM 2205 N N . SER A 1 307 ? -28.807 -16.473 33.408 1.00 92.75 307 SER A N 1
ATOM 2206 C CA . SER A 1 307 ? -27.614 -16.920 34.123 1.00 92.75 307 SER A CA 1
ATOM 2207 C C . SER A 1 307 ? -26.430 -16.023 33.775 1.00 92.75 307 SER A C 1
ATOM 2209 O O . SER A 1 307 ? -25.997 -15.986 32.627 1.00 92.75 307 SER A O 1
ATOM 2211 N N . TYR A 1 308 ? -25.881 -15.332 34.773 1.00 91.56 308 TYR A N 1
ATOM 2212 C CA . TYR A 1 308 ? -24.786 -14.383 34.587 1.00 91.56 308 TYR A CA 1
ATOM 2213 C C . TYR A 1 308 ? -23.833 -14.410 35.783 1.00 91.56 308 TYR A C 1
ATOM 2215 O O . TYR A 1 308 ? -24.270 -14.425 36.934 1.00 91.56 308 TYR A O 1
ATOM 2223 N N . GLN A 1 309 ? -22.526 -14.459 35.502 1.00 90.44 309 GLN A N 1
ATOM 2224 C CA . GLN A 1 309 ? -21.436 -14.401 36.490 1.00 90.44 309 GLN A CA 1
ATOM 2225 C C . GLN A 1 309 ? -21.660 -15.279 37.746 1.00 90.44 309 GLN A C 1
ATOM 2227 O O . GLN A 1 309 ? -21.492 -14.841 38.883 1.00 90.44 309 GLN A O 1
ATOM 2232 N N . GLY A 1 310 ? -22.073 -16.537 37.539 1.00 89.06 310 GLY A N 1
ATOM 2233 C CA . GLY A 1 310 ? -22.258 -17.534 38.606 1.00 89.06 310 GLY A CA 1
ATOM 2234 C C . GLY A 1 310 ? -23.606 -17.492 39.341 1.00 89.06 310 GLY A C 1
ATOM 2235 O O . GLY A 1 310 ? -23.840 -18.320 40.221 1.00 89.06 310 GLY A O 1
ATOM 2236 N N . GLY A 1 311 ? -24.504 -16.573 38.980 1.00 93.75 311 GLY A N 1
ATOM 2237 C CA . GLY A 1 311 ? -25.843 -16.450 39.559 1.00 93.75 311 GLY A CA 1
ATOM 2238 C C . GLY A 1 311 ? -26.937 -16.253 38.517 1.00 93.75 311 GLY A C 1
ATOM 2239 O O . GLY A 1 311 ? -26.749 -16.528 37.331 1.00 93.75 311 GLY A O 1
ATOM 2240 N N . LYS A 1 312 ? -28.095 -15.774 38.979 1.00 96.25 312 LYS A N 1
ATOM 2241 C CA . LYS A 1 312 ? -29.210 -15.352 38.123 1.00 96.25 312 LYS A CA 1
ATOM 2242 C C . LYS A 1 312 ? -29.597 -13.904 38.354 1.00 96.25 312 LYS A C 1
ATOM 2244 O O . LYS A 1 312 ? -29.743 -13.497 39.506 1.00 96.25 312 LYS A O 1
ATOM 2249 N N . ILE A 1 313 ? -29.794 -13.149 37.278 1.00 96.75 313 ILE A N 1
ATOM 2250 C CA . ILE A 1 313 ? -30.145 -11.726 37.345 1.00 96.75 313 ILE A CA 1
ATOM 2251 C C . ILE A 1 313 ? -31.559 -11.578 37.912 1.00 96.75 313 ILE A C 1
ATOM 2253 O O . ILE A 1 313 ? -32.503 -12.166 37.390 1.00 96.75 313 ILE A O 1
ATOM 2257 N N . PHE A 1 314 ? -31.713 -10.791 38.978 1.00 97.12 314 PHE A N 1
ATOM 2258 C CA . PHE A 1 314 ? -33.022 -10.480 39.575 1.00 97.12 314 PHE A CA 1
ATOM 2259 C C . PHE A 1 314 ? -33.310 -8.980 39.663 1.00 97.12 314 PHE A C 1
ATOM 2261 O O . PHE A 1 314 ? -34.423 -8.585 40.003 1.00 97.12 314 PHE A O 1
ATOM 2268 N N . TRP A 1 315 ? -32.327 -8.140 39.354 1.00 96.81 315 TRP A N 1
ATOM 2269 C CA . TRP A 1 315 ? -32.499 -6.699 39.256 1.00 96.81 315 TRP A CA 1
ATOM 2270 C C . TRP A 1 315 ? -31.469 -6.125 38.284 1.00 96.81 315 TRP A C 1
ATOM 2272 O O . TRP A 1 315 ? -30.320 -6.563 38.292 1.00 96.81 315 TRP A O 1
ATOM 2282 N N . LEU A 1 316 ? -31.887 -5.151 37.481 1.00 93.81 316 LEU A N 1
ATOM 2283 C CA . LEU A 1 316 ? -31.049 -4.372 36.572 1.00 93.81 316 LEU A CA 1
ATOM 2284 C C . LEU A 1 316 ? -31.284 -2.892 36.861 1.00 93.81 316 LEU A C 1
ATOM 2286 O O . LEU A 1 316 ? -32.399 -2.504 37.226 1.00 93.81 316 LEU A O 1
ATOM 2290 N N . ASP A 1 317 ? -30.244 -2.083 36.707 1.00 89.69 317 ASP A N 1
ATOM 2291 C CA . ASP A 1 317 ? -30.393 -0.635 36.740 1.00 89.69 317 ASP A CA 1
ATOM 2292 C C . ASP A 1 317 ? -30.986 -0.099 35.423 1.00 89.69 317 ASP A C 1
ATOM 2294 O O . ASP A 1 317 ? -31.303 -0.846 34.497 1.00 89.69 317 ASP A O 1
ATOM 2298 N N . ASN A 1 318 ? -31.151 1.221 35.331 1.00 86.50 318 ASN A N 1
ATOM 2299 C CA . ASN A 1 318 ? -31.748 1.853 34.156 1.00 86.50 318 ASN A CA 1
ATOM 2300 C C . ASN A 1 318 ? -30.907 1.714 32.873 1.00 86.50 318 ASN A C 1
ATOM 2302 O O . ASN A 1 318 ? -31.446 1.961 31.797 1.00 86.50 318 ASN A O 1
ATOM 2306 N N . SER A 1 319 ? -29.616 1.375 32.974 1.00 82.69 319 SER A N 1
ATOM 2307 C CA . SER A 1 319 ? -28.759 1.139 31.806 1.00 82.69 319 SER A CA 1
ATOM 2308 C C . SER A 1 319 ? -28.972 -0.252 31.210 1.00 82.69 319 SER A C 1
ATOM 2310 O O . SER A 1 319 ? -28.757 -0.443 30.018 1.00 82.69 319 SER A O 1
ATOM 2312 N N . GLY A 1 320 ? -29.410 -1.219 32.026 1.00 82.38 320 GLY A N 1
ATOM 2313 C CA . GLY A 1 320 ? -29.471 -2.631 31.646 1.00 82.38 320 GLY A CA 1
ATOM 2314 C C . GLY A 1 320 ? -28.109 -3.337 31.647 1.00 82.38 320 GLY A C 1
ATOM 2315 O O . GLY A 1 320 ? -28.060 -4.536 31.389 1.00 82.38 320 GLY A O 1
ATOM 2316 N N . GLU A 1 321 ? -27.017 -2.636 31.969 1.00 82.94 321 GLU A N 1
ATOM 2317 C CA . GLU A 1 321 ? -25.649 -3.176 31.932 1.00 82.94 321 GLU A CA 1
ATOM 2318 C C . GLU A 1 321 ? -25.157 -3.656 33.305 1.00 82.94 321 GLU A C 1
ATOM 2320 O O . GLU A 1 321 ? -24.318 -4.555 33.385 1.00 82.94 321 GLU A O 1
ATOM 2325 N N . HIS A 1 322 ? -25.716 -3.106 34.386 1.00 88.56 322 HIS A N 1
ATOM 2326 C CA . HIS A 1 322 ? -25.376 -3.454 35.764 1.00 88.56 322 HIS A CA 1
ATOM 2327 C C . HIS A 1 322 ? -26.597 -3.904 36.550 1.00 88.56 322 HIS A C 1
ATOM 2329 O O . HIS A 1 322 ? -27.739 -3.529 36.269 1.00 88.56 322 HIS A O 1
ATOM 2335 N N . GLY A 1 323 ? -26.361 -4.694 37.592 1.00 94.69 323 GLY A N 1
ATOM 2336 C CA . GLY A 1 323 ? -27.469 -5.253 38.343 1.00 94.69 323 GLY A CA 1
ATOM 2337 C C . GLY A 1 323 ? -27.077 -6.068 39.558 1.00 94.69 323 GLY A C 1
ATOM 2338 O O . GLY A 1 323 ? -25.957 -6.004 40.069 1.00 94.69 323 GLY A O 1
ATOM 2339 N N . LEU A 1 324 ? -28.049 -6.843 40.031 1.00 97.06 324 LEU A N 1
ATOM 2340 C CA . LEU A 1 324 ? -27.876 -7.805 41.107 1.00 97.06 324 LEU A CA 1
ATOM 2341 C C . LEU A 1 324 ? -28.181 -9.214 40.601 1.00 97.06 324 LEU A C 1
ATOM 2343 O O . LEU A 1 324 ? -29.210 -9.461 39.960 1.00 97.06 324 LEU A O 1
ATOM 2347 N N . ILE A 1 325 ? -27.300 -10.147 40.952 1.00 97.12 325 ILE A N 1
ATOM 2348 C CA . ILE A 1 325 ? -27.492 -11.583 40.757 1.00 97.12 325 ILE A CA 1
ATOM 2349 C C . ILE A 1 325 ? -27.693 -12.288 42.094 1.00 97.12 325 ILE A C 1
ATOM 2351 O O . ILE A 1 325 ? -27.103 -11.920 43.108 1.00 97.12 325 ILE A O 1
ATOM 2355 N N . VAL A 1 326 ? -28.519 -13.330 42.089 1.00 97.50 326 VAL A N 1
ATOM 2356 C CA . VAL A 1 326 ? -28.747 -14.217 43.233 1.00 97.50 326 VAL A CA 1
ATOM 2357 C C . VAL A 1 326 ? -27.998 -15.533 43.045 1.00 97.50 326 VAL A C 1
ATOM 2359 O O . VAL A 1 326 ? -27.900 -16.043 41.926 1.00 97.50 326 VAL A O 1
ATOM 2362 N N . ALA A 1 327 ? -27.478 -16.095 44.138 1.00 96.31 327 ALA A N 1
ATOM 2363 C CA . ALA A 1 327 ? -26.825 -17.397 44.118 1.00 96.31 327 ALA A CA 1
ATOM 2364 C C . ALA A 1 327 ? -27.821 -18.500 43.730 1.00 96.31 327 ALA A C 1
ATOM 2366 O O . ALA A 1 327 ? -29.002 -18.460 44.091 1.00 96.31 327 ALA A O 1
ATOM 2367 N N . LEU A 1 328 ? -27.343 -19.529 43.028 1.00 93.88 328 LEU A N 1
ATOM 2368 C CA . LEU A 1 328 ? -28.200 -20.591 42.481 1.00 93.88 328 LEU A CA 1
ATOM 2369 C C . LEU A 1 328 ? -28.891 -21.439 43.568 1.00 93.88 328 LEU A C 1
ATOM 2371 O O . LEU A 1 328 ? -29.970 -21.985 43.344 1.00 93.88 328 LEU A O 1
ATOM 2375 N N . PHE A 1 329 ? -28.318 -21.498 44.771 1.00 93.62 329 PHE A N 1
ATOM 2376 C CA . PHE A 1 329 ? -28.842 -22.230 45.929 1.00 93.62 329 PHE A CA 1
ATOM 2377 C C . PHE A 1 329 ? -28.668 -21.432 47.231 1.00 93.62 329 PHE A C 1
ATOM 2379 O O . PHE A 1 329 ? -27.883 -20.485 47.283 1.00 93.62 329 PHE A O 1
ATOM 2386 N N . ASP A 1 330 ? -29.427 -21.806 48.269 1.00 96.19 330 ASP A N 1
ATOM 2387 C CA . ASP A 1 330 ? -29.277 -21.255 49.622 1.00 96.19 330 ASP A CA 1
ATOM 2388 C C . ASP A 1 330 ? -27.904 -21.651 50.184 1.00 96.19 330 ASP A C 1
ATOM 2390 O O . ASP A 1 330 ? -27.546 -22.828 50.174 1.00 96.19 330 ASP A O 1
ATOM 2394 N N . GLN A 1 331 ? -27.163 -20.692 50.737 1.00 95.00 331 GLN A N 1
ATOM 2395 C CA . GLN A 1 331 ? -25.883 -20.946 51.412 1.00 95.00 331 GLN A CA 1
ATOM 2396 C C . GLN A 1 331 ? -26.094 -21.652 52.760 1.00 95.00 331 GLN A C 1
ATOM 2398 O O . GLN A 1 331 ? -25.201 -22.337 53.251 1.00 95.00 331 GLN A O 1
ATOM 2403 N N . SER A 1 332 ? -27.282 -21.511 53.357 1.00 95.31 332 SER A N 1
ATOM 2404 C CA . SER A 1 332 ? -27.697 -22.285 54.526 1.00 95.31 332 SER A CA 1
ATOM 2405 C C . SER A 1 332 ? -29.221 -22.374 54.639 1.00 95.31 332 SER A C 1
ATOM 2407 O O . SER A 1 332 ? -29.933 -21.397 54.396 1.00 95.31 332 SER A O 1
ATOM 2409 N N . ALA A 1 333 ? -29.722 -23.534 55.078 1.00 94.88 333 ALA A N 1
ATOM 2410 C CA . ALA A 1 333 ? -31.133 -23.739 55.412 1.00 94.88 333 ALA A CA 1
ATOM 2411 C C . ALA A 1 333 ? -31.522 -23.175 56.800 1.00 94.88 333 ALA A C 1
ATOM 2413 O O . ALA A 1 333 ? -32.707 -23.079 57.114 1.00 94.88 333 ALA A O 1
ATOM 2414 N N . GLY A 1 334 ? -30.538 -22.806 57.625 1.00 92.94 334 GLY A N 1
ATOM 2415 C CA . GLY A 1 334 ? -30.740 -22.298 58.977 1.00 92.94 334 GLY A CA 1
ATOM 2416 C C . GLY A 1 334 ? -29.421 -21.841 59.588 1.00 92.94 334 GLY A C 1
ATOM 2417 O O . GLY A 1 334 ? -28.569 -22.654 59.935 1.00 92.94 334 GLY A O 1
ATOM 2418 N N . MET A 1 335 ? -29.244 -20.532 59.716 1.00 93.19 335 MET A N 1
ATOM 2419 C CA . MET A 1 335 ? -28.047 -19.911 60.271 1.00 93.19 335 MET A CA 1
ATOM 2420 C C . MET A 1 335 ? -28.431 -18.793 61.228 1.00 93.19 335 MET A C 1
ATOM 2422 O O . MET A 1 335 ? -29.476 -18.171 61.060 1.00 93.19 335 MET A O 1
ATOM 2426 N N . ASN A 1 336 ? -27.587 -18.530 62.219 1.00 93.56 336 ASN A N 1
ATOM 2427 C CA . ASN A 1 336 ? -27.730 -17.364 63.081 1.00 93.56 336 ASN A CA 1
ATOM 2428 C C . ASN A 1 336 ? -27.270 -16.108 62.331 1.00 93.56 336 ASN A C 1
ATOM 2430 O O . ASN A 1 336 ? -26.305 -16.147 61.564 1.00 93.56 336 ASN A O 1
ATOM 2434 N N . TRP A 1 337 ? -27.932 -14.979 62.568 1.00 93.06 337 TRP A N 1
ATOM 2435 C CA . TRP A 1 337 ? -27.552 -13.710 61.946 1.00 93.06 337 TRP A CA 1
ATOM 2436 C C . TRP A 1 337 ? -26.152 -13.259 62.383 1.00 93.06 337 TRP A C 1
ATOM 2438 O O . TRP A 1 337 ? -25.360 -12.788 61.574 1.00 93.06 337 TRP A O 1
ATOM 2448 N N . SER A 1 338 ? -25.837 -13.460 63.664 1.00 88.38 338 SER A N 1
ATOM 2449 C CA . SER A 1 338 ? -24.552 -13.182 64.314 1.00 88.38 338 SER A CA 1
ATOM 2450 C C . SER A 1 338 ? -24.421 -14.109 65.521 1.00 88.38 338 SER A C 1
ATOM 2452 O O . SER A 1 338 ? -25.426 -14.492 66.107 1.00 88.38 338 SER A O 1
ATOM 2454 N N . THR A 1 339 ? -23.212 -14.486 65.929 1.00 83.38 339 THR A N 1
ATOM 2455 C CA . THR A 1 339 ? -23.024 -15.310 67.139 1.00 83.38 339 THR A CA 1
ATOM 2456 C C . THR A 1 339 ? -23.023 -14.496 68.431 1.00 83.38 339 THR A C 1
ATOM 2458 O O . THR A 1 339 ? -23.081 -15.067 69.518 1.00 83.38 339 THR A O 1
ATOM 2461 N N . SER A 1 340 ? -22.963 -13.169 68.334 1.00 79.12 340 SER A N 1
ATOM 2462 C CA . SER A 1 340 ? -22.958 -12.262 69.477 1.00 79.12 340 SER A CA 1
ATOM 2463 C C . SER A 1 340 ? -24.383 -11.970 69.946 1.00 79.12 340 SER A C 1
ATOM 2465 O O . SER A 1 340 ? -25.259 -11.609 69.163 1.00 79.12 340 SER A O 1
ATOM 2467 N N . ILE A 1 341 ? -24.623 -12.107 71.251 1.00 70.44 341 ILE A N 1
ATOM 2468 C CA . ILE A 1 341 ? -25.963 -11.985 71.850 1.00 70.44 341 ILE A CA 1
ATOM 2469 C C . ILE A 1 341 ? -26.447 -10.529 72.007 1.00 70.44 341 ILE A C 1
ATOM 2471 O O . ILE A 1 341 ? -27.650 -10.301 72.129 1.00 70.44 341 ILE A O 1
ATOM 2475 N N . SER A 1 342 ? -25.537 -9.544 72.018 1.00 76.19 342 SER A N 1
ATOM 2476 C CA . SER A 1 342 ? -25.866 -8.150 72.364 1.00 76.19 342 SER A CA 1
ATOM 2477 C C . SER A 1 342 ? -24.916 -7.097 71.774 1.00 76.19 342 SER A C 1
ATOM 2479 O O . SER A 1 342 ? -24.641 -6.082 72.414 1.00 76.19 342 SER A O 1
ATOM 2481 N N . THR A 1 343 ? -24.390 -7.328 70.571 1.00 83.19 343 THR A N 1
ATOM 2482 C CA . THR A 1 343 ? -23.498 -6.373 69.892 1.00 83.19 343 THR A CA 1
ATOM 2483 C C . THR A 1 343 ? -24.271 -5.556 68.862 1.00 83.19 343 THR A C 1
ATOM 2485 O O . THR A 1 343 ? -24.959 -6.115 68.005 1.00 83.19 343 THR A O 1
ATOM 2488 N N . THR A 1 344 ? -24.134 -4.232 68.931 1.00 87.81 344 THR A N 1
ATOM 2489 C CA . THR A 1 344 ? -24.575 -3.313 67.874 1.00 87.81 344 THR A CA 1
ATOM 2490 C C . THR A 1 344 ? -23.529 -3.312 66.764 1.00 87.81 344 THR A C 1
ATOM 2492 O O . THR A 1 344 ? -22.388 -2.915 66.985 1.00 87.81 344 THR A O 1
ATOM 2495 N N . THR A 1 345 ? -23.910 -3.789 65.586 1.00 88.44 345 THR A N 1
ATOM 2496 C CA . THR A 1 345 ? -23.053 -3.880 64.395 1.00 88.44 345 THR A CA 1
ATOM 2497 C C . THR A 1 345 ? -23.091 -2.600 63.564 1.00 88.44 345 THR A C 1
ATOM 2499 O O . THR A 1 345 ? -22.158 -2.333 62.813 1.00 88.44 345 THR A O 1
ATOM 2502 N N . GLY A 1 346 ? -24.164 -1.806 63.683 1.00 90.06 346 GLY A N 1
ATOM 2503 C CA . GLY A 1 346 ? -24.380 -0.616 62.858 1.00 90.06 346 GLY A CA 1
ATOM 2504 C C . GLY A 1 346 ? -24.829 -0.928 61.426 1.00 90.06 346 GLY A C 1
ATOM 2505 O O . GLY A 1 346 ? -24.957 -0.011 60.620 1.00 90.06 346 GLY A O 1
ATOM 2506 N N . ALA A 1 347 ? -25.098 -2.197 61.104 1.00 93.38 347 ALA A N 1
ATOM 2507 C CA . ALA A 1 347 ? -25.573 -2.642 59.798 1.00 93.38 347 ALA A CA 1
ATOM 2508 C C . ALA A 1 347 ? -27.053 -2.271 59.578 1.00 93.38 347 ALA A C 1
ATOM 2510 O O . ALA A 1 347 ? -27.930 -3.128 59.595 1.00 93.38 347 ALA A O 1
ATOM 2511 N N . THR A 1 348 ? -27.366 -0.981 59.448 1.00 95.00 348 THR A N 1
ATOM 2512 C CA . THR A 1 348 ? -28.747 -0.465 59.388 1.00 95.00 348 THR A CA 1
ATOM 2513 C C . THR A 1 348 ? -29.199 -0.050 57.987 1.00 95.00 348 THR A C 1
ATOM 2515 O O . THR A 1 348 ? -30.372 0.284 57.812 1.00 95.00 348 THR A O 1
ATOM 2518 N N . GLY A 1 349 ? -28.310 -0.083 56.988 1.00 95.25 349 GLY A N 1
ATOM 2519 C CA . GLY A 1 349 ? -28.612 0.369 55.628 1.00 95.25 349 GLY A CA 1
ATOM 2520 C C . GLY A 1 349 ? -29.696 -0.472 54.949 1.00 95.25 349 GLY A C 1
ATOM 2521 O O . GLY A 1 349 ? -29.720 -1.694 55.101 1.00 95.25 349 GLY A O 1
ATOM 2522 N N . ASP A 1 350 ? -30.567 0.172 54.175 1.00 94.75 350 ASP A N 1
ATOM 2523 C CA . ASP A 1 350 ? -31.611 -0.481 53.380 1.00 94.75 350 ASP A CA 1
ATOM 2524 C C . ASP A 1 350 ? -31.736 0.228 52.024 1.00 94.75 350 ASP A C 1
ATOM 2526 O O . ASP A 1 350 ? -31.909 1.445 51.965 1.00 94.75 350 ASP A O 1
ATOM 2530 N N . GLY A 1 351 ? -31.557 -0.516 50.934 1.00 94.50 351 GLY A N 1
ATOM 2531 C CA . GLY A 1 351 ? -31.443 0.019 49.576 1.00 94.50 351 GLY A CA 1
ATOM 2532 C C . GLY A 1 351 ? -30.635 -0.908 48.667 1.00 94.50 351 GLY A C 1
ATOM 2533 O O . GLY A 1 351 ? -29.984 -1.840 49.135 1.00 94.50 351 GLY A O 1
ATOM 2534 N N . VAL A 1 352 ? -30.675 -0.672 47.355 1.00 95.19 352 VAL A N 1
ATOM 2535 C CA . VAL A 1 352 ? -29.869 -1.440 46.389 1.00 95.19 352 VAL A CA 1
ATOM 2536 C C . VAL A 1 352 ? -28.378 -1.219 46.678 1.00 95.19 352 VAL A C 1
ATOM 2538 O O . VAL A 1 352 ? -27.916 -0.082 46.719 1.00 95.19 352 VAL A O 1
ATOM 2541 N N . GLY A 1 353 ? -27.630 -2.298 46.903 1.00 92.75 353 GLY A N 1
ATOM 2542 C CA . GLY A 1 353 ? -26.215 -2.297 47.275 1.00 92.75 353 GLY A CA 1
ATOM 2543 C C . GLY A 1 353 ? -25.937 -2.144 48.776 1.00 92.75 353 GLY A C 1
ATOM 2544 O O . GLY A 1 353 ? -24.786 -2.295 49.192 1.00 92.75 353 GLY A O 1
ATOM 2545 N N . ALA A 1 354 ? -26.945 -1.875 49.617 1.00 96.88 354 ALA A N 1
ATOM 2546 C CA . ALA A 1 354 ? -26.737 -1.679 51.055 1.00 96.88 354 ALA A CA 1
ATOM 2547 C C . ALA A 1 354 ? -26.293 -2.970 51.769 1.00 96.88 354 ALA A C 1
ATOM 2549 O O . ALA A 1 354 ? -25.547 -2.909 52.751 1.00 96.88 354 ALA A O 1
ATOM 2550 N N . GLY A 1 355 ? -26.709 -4.140 51.263 1.00 97.00 355 GLY A N 1
ATOM 2551 C CA . GLY A 1 355 ? -26.327 -5.443 51.809 1.00 97.00 355 GLY A CA 1
ATOM 2552 C C . GLY A 1 355 ? -24.816 -5.672 51.844 1.00 97.00 355 GLY A C 1
ATOM 2553 O O . GLY A 1 355 ? -24.311 -6.292 52.782 1.00 97.00 355 GLY A O 1
ATOM 2554 N N . LEU A 1 356 ? -24.079 -5.109 50.880 1.00 95.50 356 LEU A N 1
ATOM 2555 C CA . LEU A 1 356 ? -22.628 -5.255 50.788 1.00 95.50 356 LEU A CA 1
ATOM 2556 C C . LEU A 1 356 ? -21.930 -4.622 52.000 1.00 95.50 356 LEU A C 1
ATOM 2558 O O . LEU A 1 356 ? -21.202 -5.302 52.723 1.00 95.50 356 LEU A O 1
ATOM 2562 N N . MET A 1 357 ? -22.207 -3.343 52.273 1.00 95.44 357 MET A N 1
ATOM 2563 C CA . MET A 1 357 ? -21.616 -2.632 53.415 1.00 95.44 357 MET A CA 1
ATOM 2564 C C . MET A 1 357 ? -22.084 -3.221 54.749 1.00 95.44 357 MET A C 1
ATOM 2566 O O . MET A 1 357 ? -21.283 -3.428 55.660 1.00 95.44 357 MET A O 1
ATOM 2570 N N . ASN A 1 358 ? -23.372 -3.558 54.855 1.00 95.88 358 ASN A N 1
ATOM 2571 C CA . ASN A 1 358 ? -23.915 -4.209 56.044 1.00 95.88 358 ASN A CA 1
ATOM 2572 C C . ASN A 1 358 ? -23.198 -5.534 56.344 1.00 95.88 358 ASN A C 1
ATOM 2574 O O . ASN A 1 358 ? -22.825 -5.789 57.485 1.00 95.88 358 ASN A O 1
ATOM 2578 N N . SER A 1 359 ? -22.958 -6.361 55.324 1.00 94.88 359 SER A N 1
ATOM 2579 C CA . SER A 1 359 ? -22.265 -7.644 55.479 1.00 94.88 359 SER A CA 1
ATOM 2580 C C . SER A 1 359 ? -20.840 -7.466 55.998 1.00 94.88 359 SER A C 1
ATOM 2582 O O . SER A 1 359 ? -20.422 -8.212 56.883 1.00 94.88 359 SER A O 1
ATOM 2584 N N . VAL A 1 360 ? -20.122 -6.440 55.526 1.00 93.12 360 VAL A N 1
ATOM 2585 C CA . VAL A 1 360 ? -18.787 -6.087 56.035 1.00 93.12 360 VAL A CA 1
ATOM 2586 C C . VAL A 1 360 ? -18.842 -5.727 57.524 1.00 93.12 360 VAL A C 1
ATOM 2588 O O . VAL A 1 360 ? -18.053 -6.257 58.306 1.00 93.12 360 VAL A O 1
ATOM 2591 N N . LEU A 1 361 ? -19.801 -4.894 57.943 1.00 92.88 361 LEU A N 1
ATOM 2592 C CA . LEU A 1 361 ? -19.976 -4.505 59.350 1.00 92.88 361 LEU A CA 1
ATOM 2593 C C . LEU A 1 361 ? -20.340 -5.698 60.248 1.00 92.88 361 LEU A C 1
ATOM 2595 O O . LEU A 1 361 ? -19.812 -5.841 61.357 1.00 92.88 361 LEU A O 1
ATOM 2599 N N . ILE A 1 362 ? -21.209 -6.591 59.767 1.00 91.94 362 ILE A N 1
ATOM 2600 C CA . ILE A 1 362 ? -21.575 -7.819 60.482 1.00 91.94 362 ILE A CA 1
ATOM 2601 C C . ILE A 1 362 ? -20.343 -8.710 60.648 1.00 91.94 362 ILE A C 1
ATOM 2603 O O . ILE A 1 362 ? -20.071 -9.161 61.755 1.00 91.94 362 ILE A O 1
ATOM 2607 N N . ILE A 1 363 ? -19.563 -8.946 59.594 1.00 91.44 363 ILE A N 1
ATOM 2608 C CA . ILE A 1 363 ? -18.373 -9.805 59.677 1.00 91.44 363 ILE A CA 1
ATOM 2609 C C . ILE A 1 363 ? -17.321 -9.192 60.611 1.00 91.44 363 ILE A C 1
ATOM 2611 O O . ILE A 1 363 ? -16.794 -9.892 61.474 1.00 91.44 363 ILE A O 1
ATOM 2615 N N . ALA A 1 364 ? -17.066 -7.884 60.504 1.00 88.81 364 ALA A N 1
ATOM 2616 C CA . ALA A 1 364 ? -16.093 -7.179 61.340 1.00 88.81 364 ALA A CA 1
ATOM 2617 C C . ALA A 1 364 ? -16.453 -7.220 62.836 1.00 88.81 364 ALA A C 1
ATOM 2619 O O . ALA A 1 364 ? -15.586 -7.405 63.687 1.00 88.81 364 ALA A O 1
ATOM 2620 N N . SER A 1 365 ? -17.741 -7.105 63.165 1.00 85.50 365 SER A N 1
ATOM 2621 C CA . SER A 1 365 ? -18.238 -7.203 64.546 1.00 85.50 365 SER A CA 1
ATOM 2622 C C . SER A 1 365 ? -18.312 -8.641 65.083 1.00 85.50 365 SER A C 1
ATOM 2624 O O . SER A 1 365 ? -18.485 -8.838 66.286 1.00 85.50 365 SER A O 1
ATOM 2626 N N . ASN A 1 366 ? -18.158 -9.649 64.216 1.00 73.94 366 ASN A N 1
ATOM 2627 C CA . ASN A 1 366 ? -18.249 -11.079 64.528 1.00 73.94 366 ASN A CA 1
ATOM 2628 C C . ASN A 1 366 ? -16.948 -11.832 64.208 1.00 73.94 366 ASN A C 1
ATOM 2630 O O . ASN A 1 366 ? -17.022 -12.989 63.807 1.00 73.94 366 ASN A O 1
ATOM 2634 N N . ALA A 1 367 ? -15.789 -11.182 64.385 1.00 52.19 367 ALA A N 1
ATOM 2635 C CA . ALA A 1 367 ? -14.460 -11.427 63.790 1.00 52.19 367 ALA A CA 1
ATOM 2636 C C . ALA A 1 367 ? -13.897 -12.872 63.627 1.00 52.19 367 ALA A C 1
ATOM 2638 O O . ALA A 1 367 ? -12.792 -13.025 63.116 1.00 52.19 367 ALA A O 1
ATOM 2639 N N . SER A 1 368 ? -14.595 -13.946 64.004 1.00 54.44 368 SER A N 1
ATOM 2640 C CA . SER A 1 368 ? -14.229 -15.341 63.686 1.00 54.44 368 SER A CA 1
ATOM 2641 C C . SER A 1 368 ? -15.408 -16.329 63.609 1.00 54.44 368 SER A C 1
ATOM 2643 O O . SER A 1 368 ? -15.194 -17.536 63.505 1.00 54.44 368 SER A O 1
ATOM 2645 N N . ALA A 1 369 ? -16.656 -15.860 63.660 1.00 65.50 369 ALA A N 1
ATOM 2646 C CA . ALA A 1 369 ? -17.795 -16.724 63.930 1.00 65.50 369 ALA A CA 1
ATOM 2647 C C . ALA A 1 369 ? -18.714 -16.949 62.717 1.00 65.50 369 ALA A C 1
ATOM 2649 O O . ALA A 1 369 ? -19.007 -16.034 61.943 1.00 65.50 369 ALA A O 1
ATOM 2650 N N . SER A 1 370 ? -19.197 -18.188 62.576 1.00 83.62 370 SER A N 1
ATOM 2651 C CA . SER A 1 370 ? -20.152 -18.603 61.541 1.00 83.62 370 SER A CA 1
ATOM 2652 C C . SER A 1 370 ? -21.458 -17.805 61.657 1.00 83.62 370 SER A C 1
ATOM 2654 O O . SER A 1 370 ? -22.279 -18.070 62.535 1.00 83.62 370 SER A O 1
ATOM 2656 N N . SER A 1 371 ? -21.650 -16.836 60.763 1.00 91.62 371 SER A N 1
ATOM 2657 C CA . SER A 1 371 ? -22.801 -15.927 60.710 1.00 91.62 371 SER A CA 1
ATOM 2658 C C . SER A 1 371 ? -23.411 -15.887 59.310 1.00 91.62 371 SER A C 1
ATOM 2660 O O . SER A 1 371 ? -22.754 -16.247 58.331 1.00 91.62 371 SER A O 1
ATOM 2662 N N . ALA A 1 372 ? -24.649 -15.400 59.201 1.00 94.44 372 ALA A N 1
ATOM 2663 C CA . ALA A 1 372 ? -25.349 -15.277 57.923 1.00 94.44 372 ALA A CA 1
ATOM 2664 C C . ALA A 1 372 ? -24.573 -14.442 56.882 1.00 94.44 372 ALA A C 1
ATOM 2666 O O . ALA A 1 372 ? -24.540 -14.798 55.707 1.00 94.44 372 ALA A O 1
ATOM 2667 N N . ALA A 1 373 ? -23.902 -13.365 57.302 1.00 94.62 373 ALA A N 1
ATOM 2668 C CA . ALA A 1 373 ? -23.052 -12.578 56.406 1.00 94.62 373 ALA A CA 1
ATOM 2669 C C . ALA A 1 373 ? -21.771 -13.328 56.018 1.00 94.62 373 ALA A C 1
ATOM 2671 O O . ALA A 1 373 ? -21.384 -13.318 54.851 1.00 94.62 373 ALA A O 1
ATOM 2672 N N . LYS A 1 374 ? -21.143 -14.032 56.971 1.00 93.31 374 LYS A N 1
ATOM 2673 C CA . LYS A 1 374 ? -19.906 -14.781 56.723 1.00 93.31 374 LYS A CA 1
ATOM 2674 C C . LYS A 1 374 ? -20.112 -15.938 55.745 1.00 93.31 374 LYS A C 1
ATOM 2676 O O . LYS A 1 374 ? -19.285 -16.102 54.862 1.00 93.31 374 LYS A O 1
ATOM 2681 N N . VAL A 1 375 ? -21.219 -16.683 55.833 1.00 94.19 375 VAL A N 1
ATOM 2682 C CA . VAL A 1 375 ? -21.490 -17.769 54.867 1.00 94.19 375 VAL A CA 1
ATOM 2683 C C . VAL A 1 375 ? -21.744 -17.244 53.451 1.00 94.19 375 VAL A C 1
ATOM 2685 O O . VAL A 1 375 ? -21.443 -17.936 52.484 1.00 94.19 375 VAL A O 1
ATOM 2688 N N . CYS A 1 376 ? -22.275 -16.023 53.311 1.00 95.25 376 CYS A N 1
ATOM 2689 C CA . CYS A 1 376 ? -22.384 -15.376 52.004 1.00 95.25 376 CYS A CA 1
ATOM 2690 C C . CYS A 1 376 ? -21.005 -14.968 51.480 1.00 95.25 376 CYS A C 1
ATOM 2692 O O . CYS A 1 376 ? -20.701 -15.261 50.336 1.00 95.25 376 CYS A O 1
ATOM 2694 N N . ALA A 1 377 ? -20.167 -14.352 52.317 1.00 93.31 377 ALA A N 1
ATOM 2695 C CA . ALA A 1 377 ? -18.822 -13.922 51.926 1.00 93.31 377 ALA A CA 1
ATOM 2696 C C . ALA A 1 377 ? -17.862 -15.090 51.633 1.00 93.31 377 ALA A C 1
ATOM 2698 O O . ALA A 1 377 ? -16.952 -14.953 50.824 1.00 93.31 377 ALA A O 1
ATOM 2699 N N . ASP A 1 378 ? -18.069 -16.242 52.274 1.00 91.81 378 ASP A N 1
ATOM 2700 C CA . ASP A 1 378 ? -17.310 -17.468 52.001 1.00 91.81 378 ASP A CA 1
ATOM 2701 C C . ASP A 1 378 ? -17.832 -18.226 50.777 1.00 91.81 378 ASP A C 1
ATOM 2703 O O . ASP A 1 378 ? -17.168 -19.141 50.282 1.00 91.81 378 ASP A O 1
ATOM 2707 N N . TYR A 1 379 ? -19.027 -17.880 50.287 1.00 91.56 379 TYR A N 1
ATOM 2708 C CA . TYR A 1 379 ? -19.548 -18.471 49.070 1.00 91.56 379 TYR A CA 1
ATOM 2709 C C . TYR A 1 379 ? -18.755 -17.957 47.878 1.00 91.56 379 TYR A C 1
ATOM 2711 O O . TYR A 1 379 ? -18.648 -16.755 47.636 1.00 91.56 379 TYR A O 1
ATOM 2719 N N . ALA A 1 380 ? -18.250 -18.901 47.095 1.00 85.25 380 ALA A N 1
ATOM 2720 C CA . ALA A 1 380 ? -17.611 -18.582 45.847 1.00 85.25 380 ALA A CA 1
ATOM 2721 C C . ALA A 1 380 ? -18.046 -19.541 44.751 1.00 85.25 380 ALA A C 1
ATOM 2723 O O . ALA A 1 380 ? -18.063 -20.763 44.924 1.00 85.25 380 ALA A O 1
ATOM 2724 N N . PHE A 1 381 ? -18.412 -18.965 43.613 1.00 83.19 381 PHE A N 1
ATOM 2725 C CA . PHE A 1 381 ? -18.733 -19.746 42.434 1.00 83.19 381 PHE A CA 1
ATOM 2726 C C . PHE A 1 381 ? -17.433 -20.190 41.760 1.00 83.19 381 PHE A C 1
ATOM 2728 O O . PHE A 1 381 ? -16.587 -19.357 41.415 1.00 83.19 381 PHE A O 1
ATOM 2735 N N . SER A 1 382 ? -17.301 -21.500 41.556 1.00 81.81 382 SER A N 1
ATOM 2736 C CA . SER A 1 382 ? -16.133 -22.112 40.925 1.00 81.81 382 SER A CA 1
ATOM 2737 C C . SER A 1 382 ? -16.535 -22.872 39.667 1.00 81.81 382 SER A C 1
ATOM 2739 O O . SER A 1 382 ? -17.486 -23.652 39.684 1.00 81.81 382 SER A O 1
ATOM 2741 N N . GLN A 1 383 ? -15.776 -22.693 38.587 1.00 75.12 383 GLN A N 1
ATOM 2742 C CA . GLN A 1 383 ? -15.933 -23.438 37.337 1.00 75.12 383 GLN A CA 1
ATOM 2743 C C . GLN A 1 383 ? -14.566 -23.978 36.915 1.00 75.12 383 GLN A C 1
ATOM 2745 O O . GLN A 1 383 ? -13.577 -23.251 36.925 1.00 75.12 383 GLN A O 1
ATOM 2750 N N . GLY A 1 384 ? -14.482 -25.276 36.609 1.00 73.00 384 GLY A N 1
ATOM 2751 C CA . GLY A 1 384 ? -13.210 -25.907 36.227 1.00 73.00 384 GLY A CA 1
ATOM 2752 C C . GLY A 1 384 ? -12.128 -25.880 37.318 1.00 73.00 384 GLY A C 1
ATOM 2753 O O . GLY A 1 384 ? -10.947 -25.915 36.998 1.00 73.00 384 GLY A O 1
ATOM 2754 N N . GLY A 1 385 ? -12.511 -25.788 38.598 1.00 70.88 385 GLY A N 1
ATOM 2755 C CA . GLY A 1 385 ? -11.571 -25.728 39.727 1.00 70.88 385 GLY A CA 1
ATOM 2756 C C . GLY A 1 385 ? -11.002 -24.335 40.031 1.00 70.88 385 GLY A C 1
ATOM 2757 O O . GLY A 1 385 ? -10.234 -24.206 40.980 1.00 70.88 385 GLY A O 1
ATOM 2758 N N . ILE A 1 386 ? -11.400 -23.298 39.285 1.00 70.94 386 ILE A N 1
ATOM 2759 C CA . ILE A 1 386 ? -11.003 -21.903 39.521 1.00 70.94 386 ILE A CA 1
ATOM 2760 C C . ILE A 1 386 ? -12.157 -21.154 40.189 1.00 70.94 386 ILE A C 1
ATOM 2762 O O . ILE A 1 386 ? -13.295 -21.213 39.720 1.00 70.94 386 ILE A O 1
ATOM 2766 N N . GLN A 1 387 ? -11.853 -20.440 41.272 1.00 76.88 387 GLN A N 1
ATOM 2767 C CA . GLN A 1 387 ? -12.784 -19.545 41.953 1.00 76.88 387 GLN A CA 1
ATOM 2768 C C . GLN A 1 387 ? -12.911 -18.241 41.152 1.00 76.88 387 GLN A C 1
ATOM 2770 O O . GLN A 1 387 ? -11.941 -17.496 41.044 1.00 76.88 387 GLN A O 1
ATOM 2775 N N . LEU A 1 388 ? -14.085 -17.979 40.569 1.00 76.00 388 LEU A N 1
ATOM 2776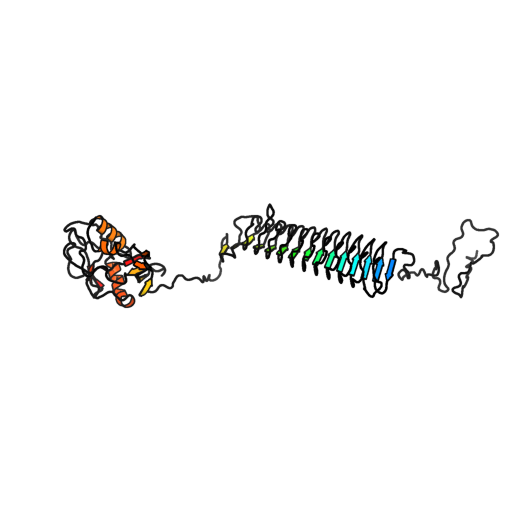 C CA . LEU A 1 388 ? -14.294 -16.834 39.669 1.00 76.00 388 LEU A CA 1
ATOM 2777 C C . LEU A 1 388 ? -14.945 -15.636 40.371 1.00 76.00 388 LEU A C 1
ATOM 2779 O O . LEU A 1 388 ? -14.548 -14.500 40.131 1.00 76.00 388 LEU A O 1
ATOM 2783 N N . TYR A 1 389 ? -15.925 -15.883 41.247 1.00 89.00 389 TYR A N 1
ATOM 2784 C CA . TYR A 1 389 ? -16.730 -14.826 41.877 1.00 89.00 389 TYR A CA 1
ATOM 2785 C C . TYR A 1 389 ? -16.865 -15.087 43.380 1.00 89.00 389 TYR A C 1
ATOM 2787 O O . TYR A 1 389 ? -17.537 -16.044 43.770 1.00 89.00 389 TYR A O 1
ATOM 2795 N N . GLY A 1 390 ? -16.208 -14.264 44.206 1.00 86.69 390 GLY A N 1
ATOM 2796 C CA . GLY A 1 390 ? -16.111 -14.417 45.671 1.00 86.69 390 GLY A CA 1
ATOM 2797 C C . GLY A 1 390 ? -16.587 -13.201 46.478 1.0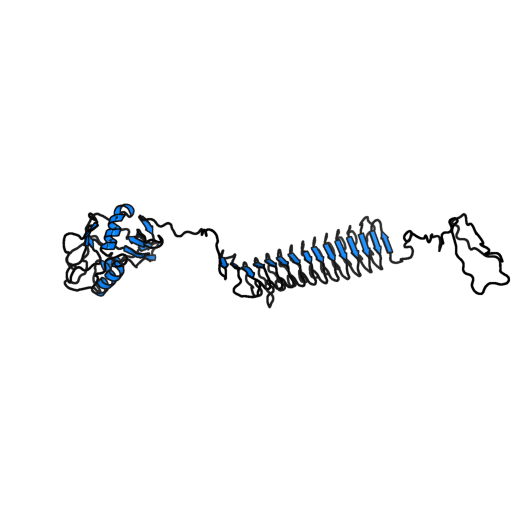0 86.69 390 GLY A C 1
ATOM 2798 O O . GLY A 1 390 ? -16.368 -13.126 47.677 1.00 86.69 390 GLY A O 1
ATOM 2799 N N . ASP A 1 391 ? -17.218 -12.235 45.824 1.00 92.75 391 ASP A N 1
ATOM 2800 C CA . ASP A 1 391 ? -17.729 -10.968 46.360 1.00 92.75 391 ASP A CA 1
ATOM 2801 C C . ASP A 1 391 ? -19.239 -11.036 46.669 1.00 92.75 391 ASP A C 1
ATOM 2803 O O . ASP A 1 391 ? -19.991 -10.075 46.494 1.00 92.75 391 ASP A O 1
ATOM 2807 N N . TRP A 1 392 ? -19.694 -12.202 47.126 1.00 96.62 392 TRP A N 1
ATOM 2808 C CA . TRP A 1 392 ? -21.077 -12.456 47.519 1.00 96.62 392 TRP A CA 1
ATOM 2809 C C . TRP A 1 392 ? -21.368 -11.918 48.925 1.00 96.62 392 TRP A C 1
ATOM 2811 O O . TRP A 1 392 ? -20.521 -11.942 49.815 1.00 96.62 392 TRP A O 1
ATOM 2821 N N . TYR A 1 393 ? -22.589 -11.434 49.150 1.00 97.31 393 TYR A N 1
ATOM 2822 C CA . TYR A 1 393 ? -22.972 -10.803 50.412 1.00 97.31 393 TYR A CA 1
ATOM 2823 C C . TYR A 1 393 ? -24.419 -11.106 50.811 1.00 97.31 393 TYR A C 1
ATOM 2825 O O . TYR A 1 393 ? -25.235 -11.570 50.009 1.00 97.31 393 TYR A O 1
ATOM 2833 N N . LEU A 1 394 ? -24.728 -10.863 52.087 1.00 97.50 394 LEU A N 1
ATOM 2834 C CA . LEU A 1 394 ? -26.074 -11.003 52.631 1.00 97.50 394 LEU A CA 1
ATOM 2835 C C . LEU A 1 394 ? -26.917 -9.794 52.181 1.00 97.50 394 LEU A C 1
ATOM 2837 O O . LEU A 1 394 ? -26.523 -8.659 52.455 1.00 97.50 394 LEU A O 1
ATOM 2841 N N . PRO A 1 395 ? -28.058 -9.995 51.502 1.00 98.19 395 PRO A N 1
ATOM 2842 C CA . PRO A 1 395 ? -28.878 -8.906 50.973 1.00 98.19 395 PRO A CA 1
ATOM 2843 C C . PRO A 1 395 ? -29.541 -8.069 52.072 1.00 98.19 395 PRO A C 1
ATOM 2845 O O . PRO A 1 395 ? -29.969 -8.592 53.102 1.00 98.19 395 PRO A O 1
ATOM 2848 N N . SER A 1 396 ? -29.717 -6.775 51.821 1.00 97.94 396 SER A N 1
ATOM 2849 C CA . SER A 1 396 ? -30.604 -5.904 52.603 1.00 97.94 396 SER A CA 1
ATOM 2850 C C . SER A 1 396 ? -32.084 -6.293 52.430 1.00 97.94 396 SER A C 1
ATOM 2852 O O . SER A 1 396 ? -32.435 -7.017 51.489 1.00 97.94 396 SER A O 1
ATOM 2854 N N . PRO A 1 397 ? -32.994 -5.826 53.306 1.00 97.06 397 PRO A N 1
ATOM 2855 C CA . PRO A 1 397 ? -34.425 -6.070 53.144 1.00 97.06 397 PRO A CA 1
ATOM 2856 C C . PRO A 1 397 ? -34.966 -5.632 51.782 1.00 97.06 397 PRO A C 1
ATOM 2858 O O . PRO A 1 397 ? -35.733 -6.372 51.170 1.00 97.06 397 PRO A O 1
ATOM 2861 N N . ASN A 1 398 ? -34.554 -4.467 51.279 1.00 97.38 398 ASN A N 1
ATOM 2862 C CA . ASN A 1 398 ? -34.951 -3.981 49.963 1.00 97.38 398 ASN A CA 1
ATOM 2863 C C . ASN A 1 398 ? -34.502 -4.932 48.842 1.00 97.38 398 ASN A C 1
ATOM 2865 O O . ASN A 1 398 ? -35.294 -5.261 47.963 1.00 97.38 398 ASN A O 1
ATOM 2869 N N . GLU A 1 399 ? -33.270 -5.437 48.892 1.00 98.31 399 GLU A N 1
ATOM 2870 C CA . GLU A 1 399 ? -32.752 -6.380 47.892 1.00 98.31 399 GLU A CA 1
ATOM 2871 C C . GLU A 1 399 ? -33.474 -7.735 47.938 1.00 98.31 399 GLU A C 1
ATOM 2873 O O . GLU A 1 399 ? -33.800 -8.289 46.889 1.00 98.31 399 GLU A O 1
ATOM 2878 N N . LEU A 1 400 ? -33.826 -8.235 49.129 1.00 98.00 400 LEU A N 1
ATOM 2879 C CA . LEU A 1 400 ? -34.674 -9.428 49.269 1.00 98.00 400 LEU A CA 1
ATOM 2880 C C . LEU A 1 400 ? -36.083 -9.215 48.711 1.00 98.00 400 LEU A C 1
ATOM 2882 O O . LEU A 1 400 ? -36.657 -10.128 48.122 1.00 98.00 400 LEU A O 1
ATOM 2886 N N . ARG A 1 401 ? -36.652 -8.016 48.859 1.00 97.25 401 ARG A N 1
ATOM 2887 C CA . ARG A 1 401 ? -37.964 -7.682 48.286 1.00 97.25 401 ARG A CA 1
ATOM 2888 C C . ARG A 1 401 ? -37.917 -7.576 46.761 1.00 97.25 401 ARG A C 1
ATOM 2890 O O . ARG A 1 401 ? -38.838 -8.047 46.098 1.00 97.25 401 ARG A O 1
ATOM 2897 N N . LEU A 1 402 ? -36.838 -7.029 46.200 1.00 97.56 402 LEU A N 1
ATOM 2898 C CA . LEU A 1 402 ? -36.592 -7.063 44.754 1.00 97.56 402 LEU A CA 1
ATOM 2899 C C . LEU A 1 402 ? -36.485 -8.509 44.255 1.00 97.56 402 LEU A C 1
ATOM 2901 O O . LEU A 1 402 ? -37.150 -8.875 43.287 1.00 97.56 402 LEU A O 1
ATOM 2905 N N . LEU A 1 403 ? -35.736 -9.354 44.968 1.00 97.75 403 LEU A N 1
ATOM 2906 C CA . LEU A 1 403 ? -35.626 -10.779 44.665 1.00 97.75 403 LEU A CA 1
ATOM 2907 C C . LEU A 1 403 ? -36.978 -11.499 44.762 1.00 97.75 403 LEU A C 1
ATOM 2909 O O . LEU A 1 403 ? -37.294 -12.325 43.910 1.00 97.75 403 LEU A O 1
ATOM 2913 N N . HIS A 1 404 ? -37.801 -11.177 45.763 1.00 97.25 404 HIS A N 1
ATOM 2914 C CA . HIS A 1 404 ? -39.139 -11.748 45.920 1.00 97.25 404 HIS A CA 1
ATOM 2915 C C . HIS A 1 404 ? -40.008 -11.489 44.688 1.00 97.25 404 HIS A C 1
ATOM 2917 O O . HIS A 1 404 ? -40.637 -12.420 44.183 1.00 97.25 404 HIS A O 1
ATOM 2923 N N . ASN A 1 405 ? -39.997 -10.257 44.174 1.00 96.94 405 ASN A N 1
ATOM 2924 C CA . ASN A 1 405 ? -40.779 -9.885 42.996 1.00 96.94 405 ASN A CA 1
ATOM 2925 C C . ASN A 1 405 ? -40.367 -10.679 41.746 1.00 96.94 405 ASN A C 1
ATOM 2927 O O . ASN A 1 405 ? -41.195 -10.895 40.867 1.00 96.94 405 ASN A O 1
ATOM 2931 N N . GLN A 1 406 ? -39.117 -11.150 41.685 1.00 97.06 406 GLN A N 1
ATOM 2932 C CA . GLN A 1 406 ? -38.573 -11.898 40.548 1.00 97.06 406 GLN A CA 1
ATOM 2933 C C . GLN A 1 406 ? -38.369 -13.394 40.823 1.00 97.06 406 GLN A C 1
ATOM 2935 O O . GLN A 1 406 ? -37.807 -14.099 39.983 1.00 97.06 406 GLN A O 1
ATOM 2940 N N . LYS A 1 407 ? -38.854 -13.923 41.959 1.00 93.25 407 LYS A N 1
ATOM 2941 C CA . LYS A 1 407 ? -38.598 -15.311 42.397 1.00 93.25 407 LYS A CA 1
ATOM 2942 C C . LYS A 1 407 ? -39.014 -16.373 41.372 1.00 93.25 407 LYS A C 1
ATOM 2944 O O . LYS A 1 407 ? -38.369 -17.414 41.276 1.00 93.25 407 LYS A O 1
ATOM 2949 N N . ALA A 1 408 ? -40.067 -16.098 40.598 1.00 93.62 408 ALA A N 1
ATOM 2950 C CA . ALA A 1 408 ? -40.539 -16.982 39.535 1.00 93.62 408 ALA A CA 1
ATOM 2951 C C . ALA A 1 408 ? -39.578 -17.017 38.334 1.00 93.62 408 ALA A C 1
ATOM 2953 O O . ALA A 1 408 ? -39.324 -18.092 37.800 1.00 93.62 408 ALA A O 1
ATOM 2954 N N . ALA A 1 409 ? -39.019 -15.866 37.943 1.00 92.44 409 ALA A N 1
ATOM 2955 C CA . ALA A 1 409 ? -38.090 -15.751 36.820 1.00 92.44 409 ALA A CA 1
ATOM 2956 C C . ALA A 1 409 ? -36.704 -16.323 37.157 1.00 92.44 409 ALA A C 1
ATOM 2958 O O . ALA A 1 409 ? -36.098 -17.029 36.349 1.00 92.44 409 ALA A O 1
ATOM 2959 N N . VAL A 1 410 ? -36.208 -16.079 38.376 1.00 94.25 410 VAL A N 1
ATOM 2960 C CA . VAL A 1 410 ? -34.925 -16.657 38.797 1.00 94.25 410 VAL A CA 1
ATOM 2961 C C . VAL A 1 410 ? -35.039 -18.152 39.095 1.00 94.25 410 VAL A C 1
ATOM 2963 O O . VAL A 1 410 ? -34.185 -18.932 38.675 1.00 94.25 410 VAL A O 1
ATOM 2966 N N . GLY A 1 411 ? -36.115 -18.587 39.752 1.00 90.62 411 GLY A N 1
ATOM 2967 C CA . GLY A 1 411 ? -36.250 -19.955 40.245 1.00 90.62 411 GLY A CA 1
ATOM 2968 C C . GLY A 1 411 ? -35.313 -20.264 41.422 1.00 90.62 411 GLY A C 1
ATOM 2969 O O . GLY A 1 411 ? -34.421 -19.496 41.775 1.00 90.62 411 GLY A O 1
ATOM 2970 N N . GLY A 1 412 ? -35.543 -21.396 42.088 1.00 89.62 412 GLY A N 1
ATOM 2971 C CA . GLY A 1 412 ? -34.689 -21.883 43.179 1.00 89.62 412 GLY A CA 1
ATOM 2972 C C . GLY A 1 412 ? -34.842 -21.167 44.528 1.00 89.62 412 GLY A C 1
ATOM 2973 O O . GLY A 1 412 ? -34.357 -21.701 45.522 1.00 89.62 412 GLY A O 1
ATOM 2974 N N . VAL A 1 413 ? -35.526 -20.020 44.604 1.00 94.56 413 VAL A N 1
ATOM 2975 C CA . VAL A 1 413 ? -35.873 -19.330 45.863 1.00 94.56 413 VAL A CA 1
ATOM 2976 C C . VAL A 1 413 ? -37.239 -19.811 46.353 1.00 94.56 413 VAL A C 1
ATOM 2978 O O . VAL A 1 413 ? -38.242 -19.653 45.657 1.00 94.56 413 VAL A O 1
ATOM 2981 N N . ILE A 1 414 ? -37.292 -20.405 47.546 1.00 94.50 414 ILE A N 1
ATOM 2982 C CA . ILE A 1 414 ? -38.523 -20.994 48.094 1.00 94.50 414 ILE A CA 1
ATOM 2983 C C . ILE A 1 414 ? -39.289 -20.011 48.992 1.00 94.50 414 ILE A C 1
ATOM 2985 O O . ILE A 1 414 ? -38.727 -19.054 49.522 1.00 94.50 414 ILE A O 1
ATOM 2989 N N . ASN A 1 415 ? -40.581 -20.271 49.205 1.00 95.38 415 ASN A N 1
ATOM 2990 C CA . ASN A 1 415 ? -41.423 -19.508 50.131 1.00 95.38 415 ASN A CA 1
ATOM 2991 C C . ASN A 1 415 ? -41.041 -19.827 51.588 1.00 95.38 415 ASN A C 1
ATOM 2993 O O . ASN A 1 415 ? -41.556 -20.775 52.178 1.00 95.38 415 ASN A O 1
ATOM 2997 N N . TYR A 1 416 ? -40.108 -19.060 52.148 1.00 95.38 416 TYR A N 1
ATOM 2998 C CA . TYR A 1 416 ? -39.648 -19.191 53.531 1.00 95.38 416 TYR A CA 1
ATOM 2999 C C . TYR A 1 416 ? -39.125 -17.849 54.062 1.00 95.38 416 TYR A C 1
ATOM 3001 O O . TYR A 1 416 ? -39.035 -16.871 53.318 1.00 95.38 416 TYR A O 1
ATOM 3009 N N . ILE A 1 417 ? -38.744 -17.810 55.339 1.00 96.69 417 ILE A N 1
ATOM 3010 C CA . ILE A 1 417 ? -38.103 -16.642 55.947 1.00 96.69 417 ILE A CA 1
ATOM 3011 C C . ILE A 1 417 ? -36.605 -16.642 55.625 1.00 96.69 417 ILE A C 1
ATOM 3013 O O . ILE A 1 417 ? -35.924 -17.647 55.841 1.00 96.69 417 ILE A O 1
ATOM 3017 N N . TYR A 1 418 ? -36.094 -15.510 55.143 1.00 97.62 418 TYR A N 1
ATOM 3018 C CA . TYR A 1 418 ? -34.684 -15.302 54.818 1.00 97.62 418 TYR A CA 1
ATOM 3019 C C . TYR A 1 418 ? -34.095 -14.168 55.645 1.00 97.62 418 TYR A C 1
ATOM 3021 O O . TYR A 1 418 ? -34.713 -13.110 55.799 1.00 97.62 418 TYR A O 1
ATOM 3029 N N . TRP A 1 419 ? -32.884 -14.374 56.164 1.00 97.38 419 TRP A N 1
ATOM 3030 C CA . TRP A 1 419 ? -32.146 -13.307 56.825 1.00 97.38 419 TRP A CA 1
ATOM 3031 C C . TRP A 1 419 ? -31.862 -12.168 55.854 1.00 97.38 419 TRP A C 1
ATOM 3033 O O . TRP A 1 419 ? -31.364 -12.402 54.756 1.00 97.38 419 TRP A O 1
ATOM 3043 N N . SER A 1 420 ? -32.123 -10.941 56.302 1.00 96.81 420 SER A N 1
ATOM 3044 C CA . SER A 1 420 ? -31.573 -9.742 55.673 1.00 96.81 420 SER A CA 1
ATOM 3045 C C . SER A 1 420 ? -30.319 -9.295 56.413 1.00 96.81 420 SER A C 1
ATOM 3047 O O . SER A 1 420 ? -30.097 -9.686 57.555 1.00 96.81 420 SER A O 1
ATOM 3049 N N . SER A 1 421 ? -29.537 -8.407 55.821 1.00 96.25 421 SER A N 1
ATOM 3050 C CA . SER A 1 421 ? -28.364 -7.807 56.446 1.00 96.25 421 SER A CA 1
ATOM 3051 C C . SER A 1 421 ? -28.685 -6.675 57.426 1.00 96.25 421 SER A C 1
ATOM 3053 O O . SER A 1 421 ? -27.754 -6.042 57.909 1.00 96.25 421 SER A O 1
ATOM 3055 N N . GLN A 1 422 ? -29.960 -6.350 57.672 1.00 94.69 422 GLN A N 1
ATOM 3056 C CA . GLN A 1 422 ? -30.318 -5.183 58.477 1.00 94.69 422 GLN A CA 1
ATOM 3057 C C . GLN A 1 422 ? -30.493 -5.535 59.960 1.00 94.69 422 GLN A C 1
ATOM 3059 O O . GLN A 1 422 ? -31.319 -6.366 60.349 1.00 94.69 422 GLN A O 1
ATOM 3064 N N . GLU A 1 423 ? -29.741 -4.845 60.804 1.00 92.88 423 GLU A N 1
ATOM 3065 C CA . GLU A 1 423 ? -29.864 -4.845 62.253 1.00 92.88 423 GLU A CA 1
ATOM 3066 C C . GLU A 1 423 ? -31.123 -4.086 62.699 1.00 92.88 423 GLU A C 1
ATOM 3068 O O . GLU A 1 423 ? -31.401 -2.986 62.227 1.00 92.88 423 GLU A O 1
ATOM 3073 N N . SER A 1 424 ? -31.888 -4.657 63.637 1.00 91.12 424 SER A N 1
ATOM 3074 C CA . SER A 1 424 ? -33.076 -4.000 64.206 1.00 91.12 424 SER A CA 1
ATOM 3075 C C . SER A 1 424 ? -32.829 -3.429 65.600 1.00 91.12 424 SER A C 1
ATOM 3077 O O . SER A 1 424 ? -33.505 -2.485 65.998 1.00 91.12 424 SER A O 1
ATOM 3079 N N . SER A 1 425 ? -31.938 -4.044 66.375 1.00 90.75 425 SER A N 1
ATOM 3080 C CA . SER A 1 425 ? -31.540 -3.614 67.719 1.00 90.75 425 SER A CA 1
ATOM 3081 C C . SER A 1 425 ? -30.221 -4.294 68.096 1.00 90.75 425 SER A C 1
ATOM 3083 O O . SER A 1 425 ? -29.679 -5.081 67.320 1.00 90.75 425 SER A O 1
ATOM 3085 N N . PHE A 1 426 ? -29.707 -4.061 69.303 1.00 88.50 426 PHE A N 1
ATOM 3086 C CA . PHE A 1 426 ? -28.483 -4.717 69.780 1.00 88.50 426 PHE A CA 1
ATOM 3087 C C . PHE A 1 426 ? -28.591 -6.258 69.837 1.00 88.50 426 PHE A C 1
ATOM 3089 O O . PHE A 1 426 ? -27.573 -6.932 69.699 1.00 88.50 426 PHE A O 1
ATOM 3096 N N . SER A 1 427 ? -29.796 -6.834 69.952 1.00 90.06 427 SER A N 1
ATOM 3097 C CA . SER A 1 427 ? -30.022 -8.291 70.044 1.00 90.06 427 SER A CA 1
ATOM 3098 C C . SER A 1 427 ? -30.855 -8.891 68.902 1.00 90.06 427 SER A C 1
ATOM 3100 O O . SER A 1 427 ? -30.981 -10.114 68.819 1.00 90.06 427 SER A O 1
ATOM 3102 N N . GLN A 1 428 ? -31.406 -8.068 68.001 1.00 92.00 428 GLN A N 1
ATOM 3103 C CA . GLN A 1 428 ? -32.326 -8.517 66.946 1.00 92.00 428 GLN A CA 1
ATOM 3104 C C . GLN A 1 428 ? -31.930 -8.031 65.548 1.00 92.00 428 GLN A C 1
ATOM 3106 O O . GLN A 1 428 ? -31.356 -6.951 65.386 1.00 92.00 428 GLN A O 1
ATOM 3111 N N . ALA A 1 429 ? -32.299 -8.806 64.531 1.00 92.75 429 ALA A N 1
ATOM 3112 C CA . ALA A 1 429 ? -32.113 -8.473 63.120 1.00 92.75 429 ALA A CA 1
ATOM 3113 C C . ALA A 1 429 ? -33.404 -8.676 62.319 1.00 92.75 429 ALA A C 1
ATOM 3115 O O . ALA A 1 429 ? -34.345 -9.334 62.773 1.00 92.75 429 ALA A O 1
ATOM 3116 N N . LYS A 1 430 ? -33.464 -8.070 61.134 1.00 94.56 430 LYS A N 1
ATOM 3117 C CA . LYS A 1 430 ? -34.611 -8.165 60.233 1.00 94.56 430 LYS A CA 1
ATOM 3118 C C . LYS A 1 430 ? -34.488 -9.380 59.318 1.00 94.56 430 LYS A C 1
ATOM 3120 O O . LYS A 1 430 ? -33.411 -9.702 58.815 1.00 94.56 430 LYS A O 1
ATOM 3125 N N . ALA A 1 431 ? -35.624 -10.004 59.046 1.00 95.81 431 ALA A N 1
ATOM 3126 C CA . ALA A 1 431 ? -35.773 -11.058 58.056 1.00 95.81 431 ALA A CA 1
ATOM 3127 C C . ALA A 1 431 ? -36.960 -10.732 57.141 1.00 95.81 431 ALA A C 1
ATOM 3129 O O . ALA A 1 431 ? -37.883 -10.016 57.545 1.00 95.81 431 ALA A O 1
ATOM 3130 N N . VAL A 1 432 ? -36.929 -11.245 55.915 1.00 96.94 432 VAL A N 1
ATOM 3131 C CA . VAL A 1 432 ? -37.987 -11.061 54.914 1.00 96.94 432 VAL A CA 1
ATOM 3132 C C . VAL A 1 432 ? -38.675 -12.397 54.676 1.00 96.94 432 VAL A C 1
ATOM 3134 O O . VAL A 1 432 ? -38.019 -13.428 54.533 1.00 96.94 432 VAL A O 1
ATOM 3137 N N . ASP A 1 433 ? -40.004 -12.377 54.653 1.00 96.62 433 ASP A N 1
ATOM 3138 C CA . ASP A 1 433 ? -40.807 -13.521 54.246 1.00 96.62 433 ASP A CA 1
ATOM 3139 C C . ASP A 1 433 ? -40.892 -13.562 52.717 1.00 96.62 433 ASP A C 1
ATOM 3141 O O . ASP A 1 433 ? -41.551 -12.728 52.096 1.00 96.62 433 ASP A O 1
ATOM 3145 N N . MET A 1 434 ? -40.247 -14.546 52.092 1.00 95.81 434 MET A N 1
ATOM 3146 C CA . MET A 1 434 ? -40.246 -14.692 50.635 1.00 95.81 434 MET A CA 1
ATOM 3147 C C . MET A 1 434 ? -41.573 -15.237 50.085 1.00 95.81 434 MET A C 1
ATOM 3149 O O . MET A 1 434 ? -41.767 -15.232 48.865 1.00 95.81 434 MET A O 1
ATOM 3153 N N . ALA A 1 435 ? -42.515 -15.649 50.941 1.00 94.50 435 ALA A N 1
ATOM 3154 C CA . ALA A 1 435 ? -43.898 -15.909 50.550 1.00 94.50 435 ALA A CA 1
ATOM 3155 C C . ALA A 1 435 ? -44.674 -14.604 50.311 1.00 94.50 435 ALA A C 1
ATOM 3157 O O . ALA A 1 435 ? -45.366 -14.510 49.298 1.00 94.50 435 ALA A O 1
ATOM 3158 N N . ALA A 1 436 ? -44.506 -13.607 51.190 1.00 93.25 436 ALA A N 1
ATOM 3159 C CA . ALA A 1 436 ? -45.282 -12.360 51.199 1.00 93.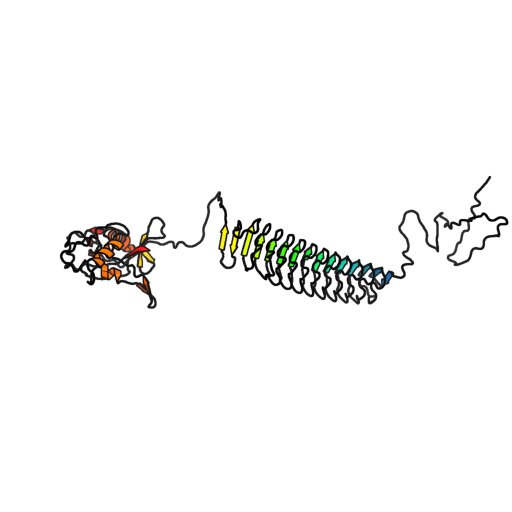25 436 ALA A CA 1
ATOM 3160 C C . ALA A 1 436 ? -44.545 -11.122 50.647 1.00 93.25 436 ALA A C 1
ATOM 3162 O O . ALA A 1 436 ? -45.186 -10.127 50.325 1.00 93.25 436 ALA A O 1
ATOM 3163 N N . GLY A 1 437 ? -43.212 -11.146 50.560 1.00 91.50 437 GLY A N 1
ATOM 3164 C CA . GLY A 1 437 ? -42.412 -9.996 50.118 1.00 91.50 437 GLY A CA 1
ATOM 3165 C C . GLY A 1 437 ? -42.360 -8.855 51.139 1.00 91.50 437 GLY A C 1
ATOM 3166 O O . GLY A 1 437 ? -42.079 -7.707 50.787 1.00 91.50 437 GLY A O 1
ATOM 3167 N N . THR A 1 438 ? -42.646 -9.152 52.406 1.00 93.56 438 THR A N 1
ATOM 3168 C CA . THR A 1 438 ? -42.670 -8.193 53.516 1.00 93.56 438 THR A CA 1
ATOM 3169 C C . THR A 1 438 ? -41.697 -8.612 54.609 1.00 93.56 438 THR A C 1
ATOM 3171 O O . THR A 1 438 ? -41.189 -9.735 54.618 1.00 93.56 438 THR A O 1
ATOM 3174 N N . PHE A 1 439 ? -41.449 -7.723 55.572 1.00 92.69 439 PHE A N 1
ATOM 3175 C CA . PHE A 1 439 ? -40.787 -8.137 56.804 1.00 92.69 439 PHE A CA 1
ATOM 3176 C C . PHE A 1 439 ? -41.541 -9.302 57.445 1.00 92.69 439 PHE A C 1
ATOM 3178 O O . PHE A 1 439 ? -42.774 -9.329 57.464 1.00 92.69 439 PHE A O 1
ATOM 3185 N N . ALA A 1 440 ? -40.782 -10.254 57.970 1.00 86.88 440 ALA A N 1
ATOM 3186 C CA . ALA A 1 440 ? -41.332 -11.344 58.747 1.00 86.88 440 ALA A CA 1
ATOM 3187 C C . ALA A 1 440 ? -41.959 -10.799 60.045 1.00 86.88 440 ALA A C 1
ATOM 3189 O O . ALA A 1 440 ? -41.428 -9.880 60.671 1.00 86.88 440 ALA A O 1
ATOM 3190 N N . ALA A 1 441 ? -43.110 -11.353 60.437 1.00 75.12 441 ALA A N 1
ATOM 3191 C CA . ALA A 1 441 ? -43.956 -10.799 61.499 1.00 75.12 441 ALA A CA 1
ATOM 3192 C C . ALA A 1 441 ? -43.325 -10.844 62.905 1.00 75.12 441 ALA A C 1
ATOM 3194 O O . ALA A 1 441 ? -43.765 -10.132 63.806 1.00 75.12 441 ALA A O 1
ATOM 3195 N N . SER A 1 442 ? -42.302 -11.677 63.108 1.00 76.06 442 SER A N 1
ATOM 3196 C CA . SER A 1 442 ? -41.595 -11.816 64.380 1.00 76.06 442 SER A CA 1
ATOM 3197 C C . SER A 1 442 ? -40.263 -11.068 64.365 1.00 76.06 442 SER A C 1
ATOM 3199 O O . SER A 1 442 ? -39.559 -11.020 63.360 1.00 76.06 442 SER A O 1
ATOM 3201 N N . THR A 1 443 ? -39.873 -10.514 65.511 1.00 71.88 443 THR A N 1
ATOM 3202 C CA . THR A 1 443 ? -38.497 -10.061 65.729 1.00 71.88 443 THR A CA 1
ATOM 3203 C C . THR A 1 443 ? -37.617 -11.258 66.068 1.00 71.88 443 THR A C 1
ATOM 3205 O O . THR A 1 443 ? -37.903 -11.968 67.033 1.00 71.88 443 THR A O 1
ATOM 3208 N N . TYR A 1 444 ? -36.541 -11.465 65.313 1.00 90.06 444 TYR A N 1
ATOM 3209 C CA . TYR A 1 444 ? -35.666 -12.623 65.476 1.00 90.06 444 TYR A CA 1
ATOM 3210 C C . TYR A 1 444 ? -34.379 -12.254 66.205 1.00 90.06 444 TYR A C 1
ATOM 3212 O O . TYR A 1 444 ? -33.750 -11.233 65.917 1.00 90.06 444 TYR A O 1
ATOM 3220 N N . LEU A 1 445 ? -33.995 -13.101 67.157 1.00 92.06 445 LEU A N 1
ATOM 3221 C CA . LEU A 1 445 ? -32.767 -12.949 67.927 1.00 92.06 445 LEU A CA 1
ATOM 3222 C C . LEU A 1 445 ? -31.564 -13.318 67.066 1.00 92.06 445 LEU A C 1
ATOM 3224 O O . LEU A 1 445 ? -31.532 -14.394 66.469 1.00 92.06 445 LEU A O 1
ATOM 3228 N N . LYS A 1 446 ? -30.549 -12.451 67.057 1.00 90.94 446 LYS A N 1
ATOM 3229 C CA . LYS A 1 446 ? -29.364 -12.613 66.204 1.00 90.94 446 LYS A CA 1
ATOM 3230 C C . LYS A 1 446 ? -28.653 -13.950 66.408 1.00 90.94 446 LYS A C 1
ATOM 3232 O O . LYS A 1 446 ? -28.253 -14.570 65.428 1.00 90.94 446 LYS A O 1
ATOM 3237 N N . SER A 1 447 ? -28.527 -14.370 67.667 1.00 89.00 447 SER A N 1
ATOM 3238 C CA . SER A 1 447 ? -27.672 -15.470 68.127 1.00 89.00 447 SER A CA 1
ATOM 3239 C C . SER A 1 447 ? -28.360 -16.819 68.291 1.00 89.00 447 SER A C 1
ATOM 3241 O O . SER A 1 447 ? -27.671 -17.817 68.484 1.00 89.00 447 SER A O 1
ATOM 3243 N N . THR A 1 448 ? -29.691 -16.870 68.237 1.00 90.00 448 THR A N 1
ATOM 3244 C CA . THR A 1 448 ? -30.451 -18.105 68.502 1.00 90.00 448 THR A CA 1
ATOM 3245 C C . THR A 1 448 ? -31.514 -18.415 67.456 1.00 90.00 448 THR A C 1
ATOM 3247 O O . THR A 1 448 ? -31.995 -19.544 67.410 1.00 90.00 448 THR A O 1
ATOM 3250 N N . SER A 1 449 ? -31.899 -17.449 66.616 1.00 92.75 449 SER A N 1
ATOM 3251 C CA . SER A 1 449 ? -32.837 -17.708 65.521 1.00 92.75 449 SER A CA 1
ATOM 3252 C C . SER A 1 449 ? -32.089 -18.260 64.311 1.00 92.75 449 SER A C 1
ATOM 3254 O O . SER A 1 449 ? -31.246 -17.576 63.732 1.00 92.75 449 SER A O 1
ATOM 3256 N N . THR A 1 450 ? -32.426 -19.482 63.907 1.00 93.44 450 THR A N 1
ATOM 3257 C CA . THR A 1 450 ? -31.857 -20.143 62.731 1.00 93.44 450 THR A CA 1
ATOM 3258 C C . THR A 1 450 ? -32.752 -19.914 61.513 1.00 93.44 450 THR A C 1
ATOM 3260 O O . THR A 1 450 ? -33.843 -20.469 61.401 1.00 93.44 450 THR A O 1
ATOM 3263 N N . ILE A 1 451 ? -32.304 -19.066 60.586 1.00 95.25 451 ILE A N 1
ATOM 3264 C CA . ILE A 1 451 ? -33.079 -18.654 59.401 1.00 95.25 451 ILE A CA 1
ATOM 3265 C C . ILE A 1 451 ? -32.251 -18.889 58.134 1.00 95.25 451 ILE A C 1
ATOM 3267 O O . ILE A 1 451 ? -31.020 -18.928 58.185 1.00 95.25 451 ILE A O 1
ATOM 3271 N N . ARG A 1 452 ? -32.924 -19.093 56.996 1.00 97.25 452 ARG A N 1
ATOM 3272 C CA . ARG A 1 452 ? -32.277 -19.334 55.702 1.00 97.25 452 ARG A CA 1
ATOM 3273 C C . ARG A 1 452 ? -31.444 -18.148 55.240 1.00 97.25 452 ARG A C 1
ATOM 3275 O O . ARG A 1 452 ? -31.754 -16.994 55.535 1.00 97.25 452 ARG A O 1
ATOM 3282 N N . VAL A 1 453 ? -30.414 -18.457 54.460 1.00 97.06 453 VAL A N 1
ATOM 3283 C CA . VAL A 1 453 ? -29.479 -17.480 53.906 1.00 97.06 453 VAL A CA 1
ATOM 3284 C C . VAL A 1 453 ? -29.332 -17.710 52.408 1.00 97.06 453 VAL A C 1
ATOM 3286 O O . VAL A 1 453 ? -29.011 -18.818 51.975 1.00 97.06 453 VAL A O 1
ATOM 3289 N N . ARG A 1 454 ? -29.555 -16.651 51.627 1.00 97.31 454 ARG A N 1
ATOM 3290 C CA . ARG A 1 454 ? -29.326 -16.608 50.182 1.00 97.31 454 ARG A CA 1
ATOM 3291 C C . ARG A 1 454 ? -28.447 -15.405 49.872 1.00 97.31 454 ARG A C 1
ATOM 3293 O O . ARG A 1 454 ? -28.839 -14.277 50.154 1.00 97.31 454 ARG A O 1
ATOM 3300 N N . ALA A 1 455 ? -27.282 -15.665 49.304 1.00 97.62 455 ALA A N 1
ATOM 3301 C CA . ALA A 1 455 ? -26.324 -14.650 48.925 1.00 97.62 455 ALA A CA 1
ATOM 3302 C C . ALA A 1 455 ? -26.720 -13.985 47.603 1.00 97.62 455 ALA A C 1
ATOM 3304 O O . ALA A 1 455 ? -27.293 -14.618 46.707 1.00 97.62 455 ALA A O 1
ATOM 3305 N N . ILE A 1 456 ? -26.369 -12.709 47.484 1.00 98.06 456 ILE A N 1
ATOM 3306 C CA . ILE A 1 456 ? -26.454 -11.941 46.242 1.00 98.06 456 ILE A CA 1
ATOM 3307 C C . ILE A 1 456 ? -25.104 -11.289 45.936 1.00 98.06 456 ILE A C 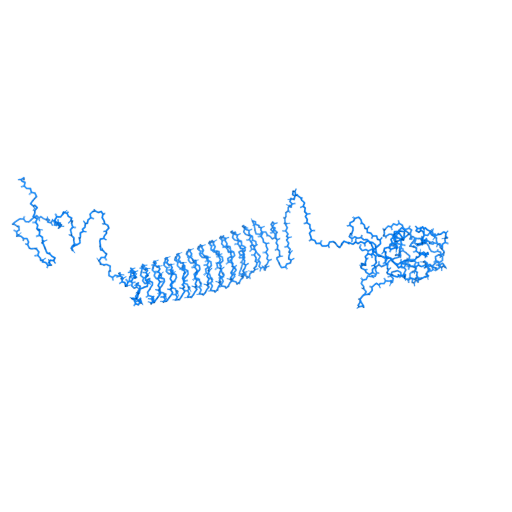1
ATOM 3309 O O . ILE A 1 456 ? -24.232 -11.220 46.802 1.00 98.06 456 ILE A O 1
ATOM 3313 N N . ARG A 1 457 ? -24.935 -10.817 44.705 1.00 96.31 457 ARG A N 1
ATOM 3314 C CA . ARG A 1 457 ? -23.737 -10.115 44.244 1.00 96.31 457 ARG A CA 1
ATOM 3315 C C . ARG A 1 457 ? -24.126 -9.010 43.263 1.00 96.31 457 ARG A C 1
ATOM 3317 O O . ARG A 1 457 ? -25.120 -9.138 42.550 1.00 96.31 457 ARG A O 1
ATOM 3324 N N . LYS A 1 458 ? -23.345 -7.929 43.238 1.00 94.62 458 LYS A N 1
ATOM 3325 C CA . LYS A 1 458 ? -23.458 -6.857 42.240 1.00 94.62 458 LYS A CA 1
ATOM 3326 C C . LYS A 1 458 ? -22.540 -7.160 41.050 1.00 94.62 458 LYS A C 1
ATOM 3328 O O . LYS A 1 458 ? -21.442 -7.666 41.267 1.00 94.62 458 LYS A O 1
ATOM 3333 N N . PHE A 1 459 ? -22.972 -6.842 39.834 1.00 90.69 459 PHE A N 1
ATOM 3334 C CA . PHE A 1 459 ? -22.141 -6.899 38.627 1.00 90.69 459 PHE A CA 1
ATOM 3335 C C . PHE A 1 459 ? -22.171 -5.581 37.857 1.00 90.69 459 PHE A C 1
ATOM 3337 O O . PHE A 1 459 ? -23.148 -4.814 38.035 1.00 90.69 459 PHE A O 1
#

Radius of gyration: 48.72 Å; chains: 1; bounding box: 82×72×149 Å

Sequence (459 aa):
ILGNAIITITDEGDDKGSITLPQMTTPPSSIQYKLYNENGTLKYNGTSIGSGGGAPDINDLSDAKYDGSSLFLGEGSGALDDGTDNNNTAIGKNTLQANTTGNNNTAAGNISMFSNTTGSGNSAYGFLSLNTNTTGNNNTAIGSGSLWFNETGNANTAIGYNSLSGNVTGEGNTANGVGSLRSNSTGNANTANGNGALFSNTIGSYNIGIGSEANSYNQTGSYNTIIGFQAGQGTSVHNKSGNIFLGYQAGFNETSDNKLYIENSNSSSPLIWGDFENDSLRFNGNVHITGNLHVDGTSPNLAIGDSYQGGKIFWLDNSGEHGLIVALFDQSAGMNWSTSISTTTGATGDGVGAGLMNSVLIIASNASASSAAKVCADYAFSQGGIQLYGDWYLPSPNELRLLHNQKAAVGGVINYIYWSSQESSFSQAKAVDMAAGTFAASTYLKSTSTIRVRAIRKF